Protein AF-A0A7V6CCM8-F1 (afdb_monomer)

Sequence (554 aa):
TSIAETSLTIEGITLVVDTGLERRSLMNPLTGMASLETVTASMASADQRRGRAGRLAPGHCYRLWAKEENSNRPVFSTPEIALTDLAPLVLELAQWGVSNQTMLTWLTPPPEKAWAQATRLLQSLEIIDEKRRLTRHGQALATLGLSPRLGHMLVTANRLGSGGLACDIAAFLMERSPFQNHHAEVDFSARLRLLQAGSHPNGVNRSTLSRVRKQSRAWRGRLKPLTDTSQLSIGAICALAFPDRIGKARSASGLDYKLSGGGAAAFTAPNPLSGEPWLVITELDGRTHEARIFTAVSITLDEIETLFESRLVHENQLHWDRQQQAIVSRNVTLLGEIVLREQPAEMPAGEETVDIMLQVIRKLGLSCLPWTKAANDWLERLRFLHHIQSDRTTLPDFSETALLETLDEWLGPWLSGISKRSQLANLDLKAILKSRLSWEQQQSIDKLAPTHLTVPSGSRIRLQYDGERPPVLAVRIQEMFSATDSPTIADGQVRVQLQLLSPARRPVQITSDLAGFWSGSYQEVKKEMKGRYPKHHWPEDPINTRPHATVKPR

Foldseek 3Di:
DCCCLPPDQDPPAQEAEAAQWDWDWFADLQQRFTAIDIDGHAPVSLVSRQVSNPPPHHHDYHYNDDPVCNVVGHNDDDDPLAGHQCLLVLLVCLVVVHQDQVVDDDPDGRDPSSNVSSLVVCVVLVQADPSSHGDPLVVQLVVLVDRSLLSSLLLVQLVVQANLVSLLLSLPLPFDAQAQDQVAAQESVVSVVVLVDPDDDPRGNVVSVVSSVVRSVVVCVVSVGHHDDDHDDPQLSLCSSCVQQKWAQPDQQQQKTATLVGAIEGEPDDHPCGRQGIKRQSDWHNDGHYIYGRYIHGDDLVSNCVSCVVQWDWDWDWAQDPVQQFIWIWIFIGRRPDTSDIDGDDDDQDLVLLVRVLVVCLVVFVVLAQCDPLLVQLLLLLLQVCLLCVPPDPRDDSPSVSCNVCCCPQPSVVCGPPGHSVCSNVDPNNVSSCVSDDPVRVVLSCQQPNQWDQFLQRDTFGWAGDRNDAIETQEELLSNQQPQFADAGRVRSGGHWYQYAALVSHGDDTDSGVNCCQVPVLVVSLVVNCVVPVLADRDPHSNPDRGHPDSDDD

Solvent-accessible surface area (backbone atoms only — not comparable to full-atom values): 30988 Å² total; per-residue (Å²): 116,73,54,64,56,74,80,43,89,72,81,92,41,38,69,36,78,41,72,58,60,42,78,44,69,39,45,28,85,88,77,75,26,57,28,84,42,81,42,76,42,17,50,51,57,55,51,45,42,42,49,53,6,47,71,89,48,91,48,44,60,47,64,69,66,62,79,79,54,57,80,79,38,48,63,62,70,81,57,63,70,71,31,48,81,39,38,52,57,52,52,53,33,21,73,74,70,46,71,53,82,83,81,57,91,59,99,69,70,66,44,65,70,50,49,53,50,23,50,51,51,36,39,76,62,51,24,26,47,98,83,43,39,60,30,80,59,24,54,59,27,62,75,70,78,53,53,61,40,55,19,43,20,38,54,53,30,22,76,54,24,24,18,62,60,34,27,50,49,49,27,55,73,74,42,75,77,42,55,74,60,80,89,77,56,42,49,51,62,61,62,58,51,58,77,75,44,93,70,78,67,90,64,56,42,62,68,52,53,52,50,30,53,52,48,19,51,53,46,41,69,72,69,55,49,44,88,52,93,62,66,67,51,73,19,54,47,49,30,60,42,30,62,49,31,33,24,39,43,77,50,86,69,21,44,39,23,39,17,14,64,48,57,31,36,27,48,94,63,90,53,95,63,46,50,46,59,31,34,24,51,79,38,55,48,37,52,80,66,68,11,46,50,56,26,29,29,63,41,55,69,68,55,50,50,68,77,38,52,95,59,52,44,79,45,80,46,76,45,78,38,79,89,76,44,23,58,45,32,28,39,33,35,25,44,72,68,30,75,76,46,77,42,85,40,79,74,73,84,54,67,68,46,31,54,50,47,52,54,49,41,63,74,66,35,76,82,73,49,50,76,41,73,70,29,48,58,50,49,20,43,51,34,28,53,45,61,80,29,72,93,77,57,90,68,78,75,70,47,73,66,48,46,60,73,42,34,70,73,66,47,38,82,74,31,71,88,47,50,38,60,76,54,44,62,75,49,58,54,45,62,43,64,46,70,80,45,57,71,67,56,54,51,49,43,53,68,36,53,46,67,54,46,74,44,73,40,68,51,75,43,58,50,43,63,61,27,82,48,69,35,36,36,75,40,44,50,56,26,48,20,46,52,66,59,46,61,57,38,51,91,63,76,40,54,34,28,32,35,30,16,41,97,87,68,46,81,74,49,77,42,55,48,46,43,59,36,67,78,48,62,41,62,59,54,44,58,55,42,48,71,77,42,67,82,49,88,78,67,95,54,48,56,84,31,87,35,38,90,54,80,63,83,130

Structure (mmCIF, N/CA/C/O backbone):
data_AF-A0A7V6CCM8-F1
#
_entry.id   AF-A0A7V6CCM8-F1
#
loop_
_atom_site.group_PDB
_atom_site.id
_atom_site.type_symbol
_atom_site.label_atom_id
_atom_site.label_alt_id
_atom_site.label_comp_id
_atom_site.label_asym_id
_atom_site.label_entity_id
_atom_site.label_seq_id
_atom_site.pdbx_PDB_ins_code
_atom_site.Cartn_x
_atom_site.Cartn_y
_atom_site.Cartn_z
_atom_site.occupancy
_atom_site.B_iso_or_equiv
_atom_site.auth_seq_id
_atom_site.auth_comp_id
_atom_site.auth_asym_id
_atom_site.auth_atom_id
_atom_site.pdbx_PDB_model_num
ATOM 1 N N . THR A 1 1 ? 30.625 19.267 -18.084 1.00 84.38 1 THR A N 1
ATOM 2 C CA . THR A 1 1 ? 30.112 18.055 -17.399 1.00 84.38 1 THR A CA 1
ATOM 3 C C . THR A 1 1 ? 31.267 17.091 -17.176 1.00 84.38 1 THR A C 1
ATOM 5 O O . THR A 1 1 ? 32.364 17.376 -17.649 1.00 84.38 1 THR A O 1
ATOM 8 N N . SER A 1 2 ? 31.044 15.958 -16.506 1.00 84.81 2 SER A N 1
ATOM 9 C CA . SER A 1 2 ? 32.063 14.918 -16.264 1.00 84.81 2 SER A CA 1
ATOM 10 C C . SER A 1 2 ? 32.661 14.298 -17.540 1.00 84.81 2 SER A C 1
ATOM 12 O O . SER A 1 2 ? 33.668 13.610 -17.471 1.00 84.81 2 SER A O 1
ATOM 14 N N . ILE A 1 3 ? 32.143 14.601 -18.737 1.00 86.94 3 ILE A N 1
ATOM 15 C CA . ILE A 1 3 ? 32.757 14.186 -20.014 1.00 86.94 3 ILE A CA 1
ATOM 16 C C . ILE A 1 3 ? 34.210 14.687 -20.136 1.00 86.94 3 ILE A C 1
ATOM 18 O O . ILE A 1 3 ? 35.078 13.946 -20.591 1.00 86.94 3 ILE A O 1
ATOM 22 N N . ALA A 1 4 ? 34.499 15.911 -19.679 1.00 86.31 4 ALA A N 1
ATOM 23 C CA . ALA A 1 4 ? 35.857 16.471 -19.681 1.00 86.31 4 ALA A CA 1
ATOM 24 C C . ALA A 1 4 ? 36.753 15.903 -18.559 1.00 86.31 4 ALA A C 1
ATOM 26 O O . ALA A 1 4 ? 37.963 16.117 -18.557 1.00 86.31 4 ALA A O 1
ATOM 27 N N . GLU A 1 5 ? 36.173 15.174 -17.599 1.00 86.62 5 GLU A N 1
ATOM 28 C CA . GLU A 1 5 ? 36.914 14.521 -16.517 1.00 86.62 5 GLU A CA 1
ATOM 29 C C . GLU A 1 5 ? 37.659 13.287 -17.018 1.00 86.62 5 GLU A C 1
ATOM 31 O O . GLU A 1 5 ? 38.756 13.031 -16.531 1.00 86.62 5 GLU A O 1
ATOM 36 N N . THR A 1 6 ? 37.119 12.558 -18.004 1.00 81.50 6 THR A N 1
ATOM 37 C CA . THR A 1 6 ? 37.670 11.271 -18.478 1.00 81.50 6 THR A CA 1
ATOM 38 C C . THR A 1 6 ? 37.727 11.139 -20.000 1.00 81.50 6 THR A C 1
ATOM 40 O O . THR A 1 6 ? 38.779 10.797 -20.534 1.00 81.50 6 THR A O 1
ATOM 43 N N . SER A 1 7 ? 36.623 11.423 -20.695 1.00 78.12 7 SER A N 1
ATOM 44 C CA . SER A 1 7 ? 36.376 10.987 -22.080 1.00 78.12 7 SER A CA 1
ATOM 45 C C . SER A 1 7 ? 36.868 11.967 -23.143 1.00 78.12 7 SER A C 1
ATOM 47 O O . SER A 1 7 ? 37.084 11.577 -24.287 1.00 78.12 7 SER A O 1
ATOM 49 N N . LEU A 1 8 ? 37.047 13.238 -22.780 1.00 86.00 8 LEU A N 1
ATOM 50 C CA . LEU A 1 8 ? 37.547 14.274 -23.675 1.00 86.00 8 LEU A CA 1
ATOM 51 C C . LEU A 1 8 ? 38.831 14.883 -23.116 1.00 86.00 8 LEU A C 1
ATOM 53 O O . LEU A 1 8 ? 38.914 15.243 -21.943 1.00 86.00 8 LEU A O 1
ATOM 57 N N . THR A 1 9 ? 39.825 15.035 -23.985 1.00 82.06 9 THR A N 1
ATOM 58 C CA . THR A 1 9 ? 41.010 15.839 -23.698 1.00 82.06 9 THR A CA 1
ATOM 59 C C . THR A 1 9 ? 40.811 17.220 -24.294 1.00 82.06 9 THR A C 1
ATOM 61 O O . THR A 1 9 ? 40.669 17.341 -25.505 1.00 82.06 9 THR A O 1
ATOM 64 N N . ILE A 1 10 ? 40.817 18.245 -23.448 1.00 85.75 10 ILE A N 1
ATOM 65 C CA . ILE A 1 10 ? 40.842 19.639 -23.887 1.00 85.75 10 ILE A CA 1
ATOM 66 C C . ILE A 1 10 ? 42.273 20.134 -23.690 1.00 85.75 10 ILE A C 1
ATOM 68 O O . ILE A 1 10 ? 42.813 20.049 -22.585 1.00 85.75 10 ILE A O 1
ATOM 72 N N . GLU A 1 11 ? 42.909 20.572 -24.769 1.00 87.94 11 GLU A N 1
ATOM 73 C CA . GLU A 1 11 ? 44.276 21.091 -24.737 1.00 87.94 11 GLU A CA 1
ATOM 74 C C . GLU A 1 11 ? 44.316 22.538 -24.227 1.00 87.94 11 GLU A C 1
ATOM 76 O O . GLU A 1 11 ? 43.308 23.243 -24.233 1.00 87.94 11 GLU A O 1
ATOM 81 N N . GLY A 1 12 ? 45.485 22.977 -23.751 1.00 88.94 12 GLY A N 1
ATOM 82 C CA . GLY A 1 12 ? 45.709 24.360 -23.308 1.00 88.94 12 GLY A CA 1
ATOM 83 C C . GLY A 1 12 ? 45.054 24.753 -21.977 1.00 88.94 12 GLY A C 1
ATOM 84 O O . GLY A 1 12 ? 45.093 25.922 -21.606 1.00 88.94 12 GLY A O 1
ATOM 85 N N . ILE A 1 13 ? 44.463 23.809 -21.238 1.00 92.19 13 ILE A N 1
ATOM 86 C CA . ILE A 1 13 ? 43.815 24.096 -19.952 1.00 92.19 13 ILE A CA 1
ATOM 87 C C . ILE A 1 13 ? 44.852 24.175 -18.828 1.00 92.19 13 ILE A C 1
ATOM 89 O O . ILE A 1 13 ? 45.517 23.188 -18.523 1.00 92.19 13 ILE A O 1
ATOM 93 N N . THR A 1 14 ? 44.935 25.339 -18.182 1.00 94.12 14 THR A N 1
ATOM 94 C CA . THR A 1 14 ? 45.784 25.601 -17.002 1.00 94.12 14 THR A CA 1
ATOM 95 C C . THR A 1 14 ? 44.988 26.013 -15.765 1.00 94.12 14 THR A C 1
ATOM 97 O O . THR A 1 14 ? 45.542 26.101 -14.672 1.00 94.12 14 THR A O 1
ATOM 100 N N . LEU A 1 15 ? 43.680 26.249 -15.909 1.00 95.94 15 LEU A N 1
ATOM 101 C CA . LEU A 1 15 ? 42.783 26.617 -14.819 1.00 95.94 15 LEU A CA 1
ATOM 102 C C . LEU A 1 15 ? 41.516 25.763 -14.868 1.00 95.94 15 LEU A C 1
ATOM 104 O O . LEU A 1 15 ? 40.838 25.696 -15.891 1.00 95.94 15 LEU A O 1
ATOM 108 N N . VAL A 1 16 ? 41.186 25.132 -13.744 1.00 96.38 16 VAL A N 1
ATOM 109 C CA . VAL A 1 16 ? 39.938 24.383 -13.547 1.00 96.38 16 VAL A CA 1
ATOM 110 C C . VAL A 1 16 ? 39.169 24.993 -12.383 1.00 96.38 16 VAL A C 1
ATOM 112 O O . VAL A 1 16 ? 39.738 25.282 -11.333 1.00 96.38 16 VAL A O 1
ATOM 115 N N . VAL A 1 17 ? 37.860 25.159 -12.557 1.00 97.06 17 VAL A N 1
ATOM 116 C CA . VAL A 1 17 ? 36.932 25.483 -11.470 1.00 97.06 17 VAL A CA 1
ATOM 117 C C . VAL A 1 17 ? 36.001 24.290 -11.294 1.00 97.06 17 VAL A C 1
ATOM 119 O O . VAL A 1 17 ? 35.242 23.956 -12.203 1.00 97.06 17 VAL A O 1
ATOM 122 N N . ASP A 1 18 ? 36.089 23.620 -10.149 1.00 96.12 18 ASP A N 1
ATOM 123 C CA . ASP A 1 18 ? 35.298 22.434 -9.828 1.00 96.12 18 ASP A CA 1
ATOM 124 C C . ASP A 1 18 ? 34.166 22.799 -8.868 1.00 96.12 18 ASP A C 1
ATOM 126 O O . ASP A 1 18 ? 34.402 23.252 -7.747 1.00 96.12 18 ASP A O 1
ATOM 130 N N . THR A 1 19 ? 32.926 22.567 -9.300 1.00 95.62 19 THR A N 1
ATOM 131 C CA . THR A 1 19 ? 31.730 22.787 -8.478 1.00 95.62 19 THR A CA 1
ATOM 132 C C . THR A 1 19 ? 31.603 21.771 -7.345 1.00 95.62 19 THR A C 1
ATOM 134 O O . THR A 1 19 ? 30.797 21.971 -6.443 1.00 95.62 19 THR A O 1
ATOM 137 N N . GLY A 1 20 ? 32.350 20.662 -7.393 1.00 94.06 20 GLY A N 1
ATOM 138 C CA . GLY A 1 20 ? 32.280 19.596 -6.392 1.00 94.06 20 GLY A CA 1
ATOM 139 C C . GLY A 1 20 ? 30.987 18.781 -6.452 1.00 94.06 20 GLY A C 1
ATOM 140 O O . GLY A 1 20 ? 30.700 18.017 -5.528 1.00 94.06 20 GLY A O 1
ATOM 141 N N . LEU A 1 21 ? 30.206 18.938 -7.522 1.00 94.19 21 LEU A N 1
ATOM 142 C CA . LEU A 1 21 ? 28.940 18.249 -7.747 1.00 94.19 21 LEU A CA 1
ATOM 143 C C . LEU A 1 21 ? 29.003 17.411 -9.023 1.00 94.19 21 LEU A C 1
ATOM 145 O O . LEU A 1 21 ? 29.798 17.664 -9.936 1.00 94.19 21 LEU A O 1
ATOM 149 N N . GLU A 1 22 ? 28.136 16.414 -9.102 1.00 91.31 22 GLU A N 1
ATOM 150 C CA . GLU A 1 22 ? 27.924 15.603 -10.294 1.00 91.31 22 GLU A CA 1
ATOM 151 C C . GLU A 1 22 ? 26.466 15.159 -10.402 1.00 91.31 22 GLU A C 1
ATOM 153 O O . GLU A 1 22 ? 25.740 15.123 -9.413 1.00 91.31 22 GLU A O 1
ATOM 158 N N . ARG A 1 23 ? 26.028 14.831 -11.621 1.00 89.31 23 ARG A N 1
ATOM 159 C CA . ARG A 1 23 ? 24.695 14.277 -11.865 1.00 89.31 23 ARG A CA 1
ATOM 160 C C . ARG A 1 23 ? 24.781 12.775 -12.073 1.00 89.31 23 ARG A C 1
ATOM 162 O O . ARG A 1 23 ? 25.516 12.341 -12.958 1.00 89.31 23 ARG A O 1
ATOM 169 N N . ARG A 1 24 ? 24.007 12.012 -11.302 1.00 84.50 24 ARG A N 1
ATOM 170 C CA . ARG A 1 24 ? 23.935 10.548 -11.379 1.00 84.50 24 ARG A CA 1
ATOM 171 C C . ARG A 1 24 ? 22.503 10.068 -11.543 1.00 84.50 24 ARG A C 1
ATOM 173 O O . ARG A 1 24 ? 21.575 10.713 -11.069 1.00 84.50 24 ARG A O 1
ATOM 180 N N . SER A 1 25 ? 22.355 8.934 -12.218 1.00 83.25 25 SER A N 1
ATOM 181 C CA . SER A 1 25 ? 21.099 8.194 -12.278 1.00 83.25 25 SER A CA 1
ATOM 182 C C . SER A 1 25 ? 21.040 7.240 -11.088 1.00 83.25 25 SER A C 1
ATOM 184 O O . SER A 1 25 ? 21.940 6.416 -10.939 1.00 83.25 25 SER A O 1
ATOM 186 N N . LEU A 1 26 ? 20.014 7.363 -10.248 1.00 80.31 26 LEU A N 1
ATOM 187 C CA . LEU A 1 26 ? 19.808 6.535 -9.062 1.00 80.31 26 LEU A CA 1
ATOM 188 C C . LEU A 1 26 ? 18.494 5.771 -9.185 1.00 80.31 26 LEU A C 1
ATOM 190 O O . LEU A 1 26 ? 17.448 6.361 -9.432 1.00 80.31 26 LEU A O 1
ATOM 194 N N . MET A 1 27 ? 18.549 4.455 -9.026 1.00 79.31 27 MET A N 1
ATOM 195 C CA . MET A 1 27 ? 17.386 3.578 -9.031 1.00 79.31 27 MET A CA 1
ATOM 196 C C . MET A 1 27 ? 16.753 3.549 -7.642 1.00 79.31 27 MET A C 1
ATOM 198 O O . MET A 1 27 ? 17.402 3.203 -6.655 1.00 79.31 27 MET A O 1
ATOM 202 N N . ASN A 1 28 ? 15.465 3.863 -7.567 1.00 71.94 28 ASN A N 1
ATOM 203 C CA . ASN A 1 28 ? 14.692 3.685 -6.352 1.00 71.94 28 ASN A CA 1
ATOM 204 C C . ASN A 1 28 ? 14.249 2.213 -6.230 1.00 71.94 28 ASN A C 1
ATOM 206 O O . ASN A 1 28 ? 13.497 1.732 -7.083 1.00 71.94 28 ASN A O 1
ATOM 210 N N . PRO A 1 29 ? 14.652 1.488 -5.171 1.00 65.56 29 PRO A N 1
ATOM 211 C CA . PRO A 1 29 ? 14.337 0.069 -5.020 1.00 65.56 29 PRO A CA 1
ATOM 212 C C . PRO A 1 29 ? 12.856 -0.209 -4.720 1.00 65.56 29 PRO A C 1
ATOM 214 O O . PRO A 1 29 ? 12.390 -1.320 -4.959 1.00 65.56 29 PRO A O 1
ATOM 217 N N . LEU A 1 30 ? 12.109 0.769 -4.195 1.00 64.38 30 LEU A N 1
ATOM 218 C CA . LEU A 1 30 ? 10.683 0.612 -3.885 1.00 64.38 30 LEU A CA 1
ATOM 219 C C . LEU A 1 30 ? 9.821 0.745 -5.140 1.00 64.38 30 LEU A C 1
ATOM 221 O O . LEU A 1 30 ? 8.899 -0.038 -5.331 1.00 64.38 30 LEU A O 1
ATOM 225 N N . THR A 1 31 ? 10.138 1.714 -6.000 1.00 65.06 31 THR A N 1
ATOM 226 C CA . THR A 1 31 ? 9.336 2.014 -7.197 1.00 65.06 31 THR A CA 1
ATOM 227 C C . THR A 1 31 ? 9.903 1.395 -8.476 1.00 65.06 31 THR A C 1
ATOM 229 O O . THR A 1 31 ? 9.200 1.294 -9.476 1.00 65.06 31 THR A O 1
ATOM 232 N N . GLY A 1 32 ? 11.172 0.971 -8.472 1.00 66.25 32 GLY A N 1
ATOM 233 C CA . GLY A 1 32 ? 11.852 0.439 -9.658 1.00 66.25 32 GLY A CA 1
ATOM 234 C C . GLY A 1 32 ? 12.072 1.485 -10.747 1.00 66.25 32 GLY A C 1
ATOM 235 O O . GLY A 1 32 ? 12.015 1.172 -11.939 1.00 66.25 32 GLY A O 1
ATOM 236 N N . MET A 1 33 ? 12.258 2.742 -10.344 1.00 71.25 33 MET A N 1
ATOM 237 C CA . MET A 1 33 ? 12.367 3.891 -11.240 1.00 71.25 33 MET A CA 1
ATOM 238 C C . MET A 1 33 ? 13.662 4.650 -10.990 1.00 71.25 33 MET A C 1
ATOM 240 O O . MET A 1 33 ? 14.085 4.808 -9.847 1.00 71.25 33 MET A O 1
ATOM 244 N N . ALA A 1 34 ? 14.266 5.148 -12.067 1.00 74.88 34 ALA A N 1
ATOM 245 C CA . ALA A 1 34 ? 15.478 5.945 -12.000 1.00 74.88 34 ALA A CA 1
ATOM 246 C C . ALA A 1 34 ? 15.159 7.443 -11.854 1.00 74.88 34 ALA A C 1
ATOM 248 O O . ALA A 1 34 ? 14.313 7.978 -12.570 1.00 74.88 34 ALA A O 1
ATOM 249 N N . SER A 1 35 ? 15.869 8.135 -10.967 1.00 74.88 35 SER A N 1
ATOM 250 C CA . SER A 1 35 ? 15.892 9.595 -10.845 1.00 74.88 35 SER A CA 1
ATOM 251 C C . SER A 1 35 ? 17.269 10.137 -11.236 1.00 74.88 35 SER A C 1
ATOM 253 O O . SER A 1 35 ? 18.292 9.481 -11.049 1.00 74.88 35 SER A O 1
ATOM 255 N N . LEU A 1 36 ? 17.315 11.357 -11.783 1.00 82.06 36 LEU A N 1
ATOM 256 C CA . LEU A 1 36 ? 18.568 12.097 -11.934 1.00 82.06 36 LEU A CA 1
ATOM 257 C C . LEU A 1 36 ? 18.782 12.986 -10.716 1.00 82.06 36 LEU A C 1
ATOM 259 O O . LEU A 1 36 ? 18.063 13.968 -10.526 1.00 82.06 36 LEU A O 1
ATOM 263 N N . GLU A 1 37 ? 19.814 12.683 -9.940 1.00 85.38 37 GLU A N 1
ATOM 264 C CA . GLU A 1 37 ? 20.147 13.409 -8.722 1.00 85.38 37 GLU A CA 1
ATOM 265 C C . GLU A 1 37 ? 21.483 14.127 -8.857 1.00 85.38 37 GLU A C 1
ATOM 267 O O . GLU A 1 37 ? 22.428 13.638 -9.485 1.00 85.38 37 GLU A O 1
ATOM 272 N N . THR A 1 38 ? 21.545 15.327 -8.285 1.00 90.69 38 THR A N 1
ATOM 273 C CA . THR A 1 38 ? 22.797 16.064 -8.133 1.00 90.69 38 THR A CA 1
ATOM 274 C C . THR A 1 38 ? 23.397 15.675 -6.792 1.00 90.69 38 THR A C 1
ATOM 276 O O . THR A 1 38 ? 22.837 16.008 -5.751 1.00 90.69 38 THR A O 1
ATOM 279 N N . VAL A 1 39 ? 24.531 14.984 -6.825 1.00 90.75 39 VAL A N 1
ATOM 280 C CA . VAL A 1 39 ? 25.234 14.492 -5.637 1.00 90.75 39 VAL A CA 1
ATOM 281 C C . VAL A 1 39 ? 26.601 15.152 -5.506 1.00 90.75 39 VAL A C 1
ATOM 283 O O . VAL A 1 39 ? 27.116 15.764 -6.449 1.00 90.75 39 VAL A O 1
ATOM 286 N N . THR A 1 40 ? 27.199 15.033 -4.326 1.00 93.06 40 THR A N 1
ATOM 287 C CA . THR A 1 40 ? 28.578 15.455 -4.093 1.00 93.06 40 THR A CA 1
ATOM 288 C C . THR A 1 40 ? 29.539 14.535 -4.840 1.00 93.06 40 THR A C 1
ATOM 290 O O . THR A 1 40 ? 29.457 13.312 -4.746 1.00 93.06 40 THR A O 1
ATOM 293 N N . ALA A 1 41 ? 30.465 15.131 -5.593 1.00 93.44 41 ALA A N 1
ATOM 294 C CA . ALA A 1 41 ? 31.514 14.378 -6.264 1.00 93.44 41 ALA A CA 1
ATOM 295 C C . ALA A 1 41 ? 32.476 13.763 -5.237 1.00 93.44 41 ALA A C 1
ATOM 297 O O . ALA A 1 41 ? 32.769 14.376 -4.199 1.00 93.44 41 ALA A O 1
ATOM 298 N N . SER A 1 42 ? 32.985 12.571 -5.556 1.00 95.00 42 SER A N 1
ATOM 299 C CA . SER A 1 42 ? 34.005 11.900 -4.751 1.00 95.00 42 SER A CA 1
ATOM 300 C C . SER A 1 42 ? 35.337 12.648 -4.771 1.00 95.00 42 SER A C 1
ATOM 302 O O . SER A 1 42 ? 35.633 13.407 -5.700 1.00 95.00 42 SER A O 1
ATOM 304 N N . MET A 1 43 ? 36.170 12.401 -3.760 1.00 95.69 43 MET A N 1
ATOM 305 C CA . MET A 1 43 ? 37.518 12.967 -3.706 1.00 95.69 43 MET A CA 1
ATOM 306 C C . MET A 1 43 ? 38.370 12.502 -4.889 1.00 95.69 43 MET A C 1
ATOM 308 O O . MET A 1 43 ? 39.043 13.327 -5.502 1.00 95.69 43 MET A O 1
ATOM 312 N N . ALA A 1 44 ? 38.270 11.228 -5.280 1.00 94.69 44 ALA A N 1
ATOM 313 C CA . ALA A 1 44 ? 38.957 10.703 -6.458 1.00 94.69 44 ALA A CA 1
ATOM 314 C C . ALA A 1 44 ? 38.573 11.453 -7.751 1.00 94.69 44 ALA A C 1
ATOM 316 O O . ALA A 1 44 ? 39.453 11.863 -8.509 1.00 94.69 44 ALA A O 1
ATOM 317 N N . SER A 1 45 ? 37.278 11.706 -7.978 1.00 94.44 45 SER A N 1
ATOM 318 C CA . SER A 1 45 ? 36.813 12.495 -9.130 1.00 94.44 45 SER A CA 1
ATOM 319 C C . SER A 1 45 ? 37.276 13.951 -9.059 1.00 94.44 45 SER A C 1
ATOM 321 O O . SER A 1 45 ? 37.763 14.501 -10.047 1.00 94.44 45 SER A O 1
ATOM 323 N N . ALA A 1 46 ? 37.197 14.584 -7.886 1.00 94.38 46 ALA A N 1
ATOM 324 C CA . ALA A 1 46 ? 37.697 15.944 -7.680 1.00 94.38 46 ALA A CA 1
ATOM 325 C C . ALA A 1 46 ? 39.216 16.056 -7.919 1.00 94.38 46 ALA A C 1
ATOM 327 O O . ALA A 1 46 ? 39.714 17.082 -8.396 1.00 94.38 46 ALA A O 1
ATOM 328 N N . ASP A 1 47 ? 39.983 15.019 -7.585 1.00 94.31 47 ASP A N 1
ATOM 329 C CA . ASP A 1 47 ? 41.418 14.950 -7.858 1.00 94.31 47 ASP A CA 1
ATOM 330 C C . ASP A 1 47 ? 41.704 14.725 -9.343 1.00 94.31 47 ASP A C 1
ATOM 332 O O . ASP A 1 47 ? 42.608 15.363 -9.891 1.00 94.31 47 ASP A O 1
ATOM 336 N N . GLN A 1 48 ? 40.895 13.910 -10.022 1.00 94.12 48 GLN A N 1
ATOM 337 C CA . GLN A 1 48 ? 40.981 13.736 -11.470 1.00 94.12 48 GLN A CA 1
ATOM 338 C C . GLN A 1 48 ? 40.677 15.042 -12.217 1.00 94.12 48 GLN A C 1
ATOM 340 O O . GLN A 1 48 ? 41.419 15.416 -13.129 1.00 94.12 48 GLN A O 1
ATOM 345 N N . ARG A 1 49 ? 39.645 15.786 -11.795 1.00 94.56 49 ARG A N 1
ATOM 346 C CA . ARG A 1 49 ? 39.312 17.123 -12.322 1.00 94.56 49 ARG A CA 1
ATOM 347 C C . ARG A 1 49 ? 40.448 18.113 -12.101 1.00 94.56 49 ARG A C 1
ATOM 349 O O . ARG A 1 49 ? 40.851 18.783 -13.048 1.00 94.56 49 ARG A O 1
ATOM 356 N N . ARG A 1 50 ? 41.023 18.153 -10.893 1.00 94.56 50 ARG A N 1
ATOM 357 C CA . ARG A 1 50 ? 42.216 18.963 -10.586 1.00 94.56 50 ARG A CA 1
ATOM 358 C C . ARG A 1 50 ? 43.370 18.648 -11.538 1.00 94.56 50 ARG A C 1
ATOM 360 O O . ARG A 1 50 ? 44.002 19.570 -12.049 1.00 94.56 50 ARG A O 1
ATOM 367 N N . GLY A 1 51 ? 43.612 17.367 -11.819 1.00 92.81 51 GLY A N 1
ATOM 368 C CA . GLY A 1 51 ? 44.655 16.918 -12.744 1.00 92.81 51 GLY A CA 1
ATOM 369 C C . GLY A 1 51 ? 44.501 17.456 -14.171 1.00 92.81 51 GLY A C 1
ATOM 370 O O . GLY A 1 51 ? 45.495 17.584 -14.884 1.00 92.81 51 GLY A O 1
ATOM 371 N N . ARG A 1 52 ? 43.287 17.851 -14.587 1.00 92.75 52 ARG A N 1
ATOM 372 C CA . ARG A 1 52 ? 43.051 18.454 -15.909 1.00 92.75 52 ARG A CA 1
ATOM 373 C C . ARG A 1 52 ? 43.708 19.826 -16.076 1.00 92.75 52 ARG A C 1
ATOM 375 O O . ARG A 1 52 ? 44.054 20.160 -17.202 1.00 92.75 52 ARG A O 1
ATOM 382 N N . ALA A 1 53 ? 43.939 20.569 -14.992 1.00 93.25 53 ALA A N 1
ATOM 383 C CA . ALA A 1 53 ? 44.634 21.859 -15.038 1.00 93.25 53 ALA A CA 1
ATOM 384 C C . ALA A 1 53 ? 46.160 21.720 -15.189 1.00 93.25 53 ALA A C 1
ATOM 386 O O . ALA A 1 53 ? 46.824 22.666 -15.586 1.00 93.25 53 ALA A O 1
ATOM 387 N N . GLY A 1 54 ? 46.727 20.563 -14.837 1.00 91.44 54 GLY A N 1
ATOM 388 C CA . GLY A 1 54 ? 48.176 20.353 -14.741 1.00 91.44 54 GLY A CA 1
ATOM 389 C C . GLY A 1 54 ? 48.769 19.520 -15.875 1.00 91.44 54 GLY A C 1
ATOM 390 O O . GLY A 1 54 ? 49.807 18.894 -15.683 1.00 91.44 54 GLY A O 1
ATOM 391 N N . ARG A 1 55 ? 48.082 19.411 -17.021 1.00 88.12 55 ARG A N 1
ATOM 392 C CA . ARG A 1 55 ? 48.438 18.424 -18.053 1.00 88.12 55 ARG A CA 1
ATOM 393 C C . ARG A 1 55 ? 49.643 18.819 -18.906 1.00 88.12 55 ARG A C 1
ATOM 395 O O . ARG A 1 55 ? 50.443 17.954 -19.240 1.00 88.12 55 ARG A O 1
ATOM 402 N N . LEU A 1 56 ? 49.725 20.085 -19.312 1.00 89.44 56 LEU A N 1
ATOM 403 C CA . LEU A 1 56 ? 50.778 20.591 -20.208 1.00 89.44 56 LEU A CA 1
ATOM 404 C C . LEU A 1 56 ? 51.800 21.469 -19.481 1.00 89.44 56 LEU A C 1
ATOM 406 O O . LEU A 1 56 ? 52.942 21.578 -19.911 1.00 89.44 56 LEU A O 1
ATOM 410 N N . ALA A 1 57 ? 51.384 22.099 -18.389 1.00 91.12 57 ALA A N 1
ATOM 411 C CA . ALA A 1 57 ? 52.185 23.001 -17.578 1.00 91.12 57 ALA A CA 1
ATOM 412 C C . ALA A 1 57 ? 51.616 23.019 -16.147 1.00 91.12 57 ALA A C 1
ATOM 414 O O . ALA A 1 57 ? 50.501 22.525 -15.937 1.00 91.12 57 ALA A O 1
ATOM 415 N N . PRO A 1 58 ? 52.334 23.589 -15.161 1.00 95.25 58 PRO A N 1
ATOM 416 C CA . PRO A 1 58 ? 51.751 23.895 -13.861 1.00 95.25 58 PRO A CA 1
ATOM 417 C C . PRO A 1 58 ? 50.451 24.695 -14.017 1.00 95.25 58 PRO A C 1
ATOM 419 O O . PRO A 1 58 ? 50.393 25.650 -14.790 1.00 95.25 58 PRO A O 1
ATOM 422 N N . GLY A 1 59 ? 49.413 24.302 -13.281 1.00 95.88 59 GLY A N 1
ATOM 423 C CA . GLY A 1 59 ? 48.097 24.929 -13.354 1.00 95.88 59 GLY A CA 1
ATOM 424 C C . GLY A 1 59 ? 47.394 24.996 -12.005 1.00 95.88 59 GLY A C 1
ATOM 425 O O . GLY A 1 59 ? 47.863 24.448 -11.004 1.00 95.88 59 GLY A O 1
ATOM 426 N N . HIS A 1 60 ? 46.250 25.672 -11.985 1.00 96.94 60 HIS A N 1
ATOM 427 C CA . HIS A 1 60 ? 45.471 25.960 -10.786 1.00 96.94 60 HIS A CA 1
ATOM 428 C C . HIS A 1 60 ? 44.100 25.284 -10.839 1.00 96.94 60 HIS A C 1
ATOM 430 O O . HIS A 1 60 ? 43.427 25.270 -11.867 1.00 96.94 60 HIS A O 1
ATOM 436 N N . CYS A 1 61 ? 43.653 24.749 -9.705 1.00 96.81 61 CYS A N 1
ATOM 437 C CA . CYS A 1 61 ? 42.301 24.224 -9.552 1.00 96.81 61 CYS A CA 1
ATOM 438 C C . CYS A 1 61 ? 41.626 24.897 -8.362 1.00 96.81 61 CYS A C 1
ATOM 440 O O . CYS A 1 61 ? 42.081 24.746 -7.229 1.00 96.81 61 CYS A O 1
ATOM 442 N N . TYR A 1 62 ? 40.519 25.585 -8.616 1.00 96.75 62 TYR A N 1
ATOM 443 C CA . TYR A 1 62 ? 39.668 26.167 -7.587 1.00 96.75 62 TYR A CA 1
ATOM 444 C C . TYR A 1 62 ? 38.507 25.221 -7.308 1.00 96.75 62 TYR A C 1
ATOM 446 O O . TYR A 1 62 ? 37.765 24.849 -8.214 1.00 96.75 62 TYR A O 1
ATOM 454 N N . ARG A 1 63 ? 38.368 24.812 -6.051 1.00 96.06 63 ARG A N 1
ATOM 455 C CA . ARG A 1 63 ? 37.283 23.952 -5.574 1.00 96.06 63 ARG A CA 1
ATOM 456 C C . ARG A 1 63 ? 36.241 24.831 -4.902 1.00 96.06 63 ARG A C 1
ATOM 458 O O . ARG A 1 63 ? 36.583 25.578 -3.992 1.00 96.06 63 ARG A O 1
ATOM 465 N N . LEU A 1 64 ? 34.996 24.774 -5.364 1.00 96.44 64 LEU A N 1
ATOM 466 C CA . LEU A 1 64 ? 33.906 25.622 -4.868 1.00 96.44 64 LEU A CA 1
ATOM 467 C C . LEU A 1 64 ? 33.253 25.050 -3.596 1.00 96.44 64 LEU A C 1
ATOM 469 O O . LEU A 1 64 ? 32.032 24.977 -3.501 1.00 96.44 64 LEU A O 1
ATOM 473 N N . TRP A 1 65 ? 34.072 24.602 -2.645 1.00 95.44 65 TRP A N 1
ATOM 474 C CA . TRP A 1 65 ? 33.652 24.122 -1.327 1.00 95.44 65 TRP A CA 1
ATOM 475 C C . TRP A 1 65 ? 34.782 24.317 -0.307 1.00 95.44 65 TRP A C 1
ATOM 477 O O . TRP A 1 65 ? 35.946 24.488 -0.687 1.00 95.44 65 TRP A O 1
ATOM 487 N N . ALA A 1 66 ? 34.451 24.301 0.983 1.00 94.88 66 ALA A N 1
ATOM 488 C CA . ALA A 1 66 ? 35.418 24.510 2.054 1.00 94.88 66 ALA A CA 1
ATOM 489 C C . ALA A 1 66 ? 36.323 23.278 2.241 1.00 94.88 66 ALA A C 1
ATOM 491 O O . ALA A 1 66 ? 35.898 22.136 2.066 1.00 94.88 66 ALA A O 1
ATOM 492 N N . LYS A 1 67 ? 37.593 23.476 2.613 1.00 92.88 67 LYS A N 1
ATOM 493 C CA . LYS A 1 67 ? 38.569 22.374 2.734 1.00 92.88 67 LYS A CA 1
ATOM 494 C C . LYS A 1 67 ? 38.130 21.334 3.770 1.00 92.88 67 LYS A C 1
ATOM 496 O O . LYS A 1 67 ? 38.425 20.149 3.615 1.00 92.88 67 LYS A O 1
ATOM 501 N N . GLU A 1 68 ? 37.416 21.781 4.790 1.00 93.31 68 GLU A N 1
ATOM 502 C CA . GLU A 1 68 ? 36.857 20.995 5.883 1.00 93.31 68 GLU A CA 1
ATOM 503 C C . GLU A 1 68 ? 35.802 19.999 5.382 1.00 93.31 68 GLU A C 1
ATOM 505 O O . GLU A 1 68 ? 35.666 18.921 5.947 1.00 93.31 68 GLU A O 1
ATOM 510 N N . GLU A 1 69 ? 35.110 20.292 4.277 1.00 91.94 69 GLU A N 1
ATOM 511 C CA . GLU A 1 69 ? 34.123 19.376 3.693 1.00 91.94 69 GLU A CA 1
ATOM 512 C C . GLU A 1 69 ? 34.771 18.171 2.987 1.00 91.94 69 GLU A C 1
ATOM 514 O O . GLU A 1 69 ? 34.073 17.217 2.649 1.00 91.94 69 GLU A O 1
ATOM 519 N N . ASN A 1 70 ? 36.096 18.168 2.767 1.00 91.44 70 ASN A N 1
ATOM 520 C CA . ASN A 1 70 ? 36.787 17.038 2.131 1.00 91.44 70 ASN A CA 1
ATOM 521 C C . ASN A 1 70 ? 36.630 15.735 2.926 1.00 91.44 70 ASN A C 1
ATOM 523 O O . ASN A 1 70 ? 36.527 14.674 2.318 1.00 91.44 70 ASN A O 1
ATOM 527 N N . SER A 1 71 ? 36.607 15.800 4.262 1.00 89.38 71 SER A N 1
ATOM 528 C CA . SER A 1 71 ? 36.447 14.615 5.118 1.00 89.38 71 SER A CA 1
ATOM 529 C C . SER A 1 71 ? 35.044 14.008 5.039 1.00 89.38 71 SER A C 1
ATOM 531 O O . SER A 1 71 ? 34.892 12.810 5.252 1.00 89.38 71 SER A O 1
ATOM 533 N N . ASN A 1 72 ? 34.035 14.813 4.693 1.00 90.62 72 ASN A N 1
ATOM 534 C CA . ASN A 1 72 ? 32.643 14.380 4.552 1.00 90.62 72 ASN A CA 1
ATOM 535 C C . ASN A 1 72 ? 32.314 13.886 3.132 1.00 90.62 72 ASN A C 1
ATOM 537 O O . ASN A 1 72 ? 31.196 13.437 2.877 1.00 90.62 72 ASN A O 1
ATOM 541 N N . ARG A 1 73 ? 33.259 13.977 2.188 1.00 93.00 73 ARG A N 1
ATOM 542 C CA . ARG A 1 73 ? 33.084 13.500 0.812 1.00 93.00 73 ARG A CA 1
ATOM 543 C C . ARG A 1 73 ? 33.502 12.036 0.692 1.00 93.00 73 ARG A C 1
ATOM 545 O O . ARG A 1 73 ? 34.492 11.628 1.299 1.00 93.00 73 ARG A O 1
ATOM 552 N N . PRO A 1 74 ? 32.803 11.237 -0.131 1.00 92.00 74 PRO A N 1
ATOM 553 C CA . PRO A 1 74 ? 33.204 9.859 -0.357 1.00 92.00 74 PRO A CA 1
ATOM 554 C C . PRO A 1 74 ? 34.574 9.821 -1.040 1.00 92.00 74 PRO A C 1
ATOM 556 O O . PRO A 1 74 ? 34.845 10.592 -1.964 1.00 92.00 74 PRO A O 1
ATOM 559 N N . VAL A 1 75 ? 35.444 8.910 -0.600 1.00 94.44 75 VAL A N 1
ATOM 560 C CA . VAL A 1 75 ? 36.789 8.760 -1.181 1.00 94.44 75 VAL A CA 1
ATOM 561 C C . VAL A 1 75 ? 36.687 8.342 -2.648 1.00 94.44 75 VAL A C 1
ATOM 563 O O . VAL A 1 75 ? 37.299 8.962 -3.517 1.00 94.44 75 VAL A O 1
ATOM 566 N N . PHE A 1 76 ? 35.844 7.345 -2.923 1.00 93.19 76 PHE A N 1
ATOM 567 C CA . PHE A 1 76 ? 35.563 6.837 -4.259 1.00 93.19 76 PHE A CA 1
ATOM 568 C C . PHE A 1 76 ? 34.088 6.969 -4.601 1.00 93.19 76 PHE A C 1
ATOM 570 O O . PHE A 1 76 ? 33.206 6.939 -3.746 1.00 93.19 76 PHE A O 1
ATOM 577 N N . SER A 1 77 ? 33.834 7.086 -5.894 1.00 90.62 77 SER A N 1
ATOM 578 C CA . SER A 1 77 ? 32.500 7.067 -6.467 1.00 90.62 77 SER A CA 1
ATOM 579 C C . SER A 1 77 ? 31.831 5.711 -6.251 1.00 90.62 77 SER A C 1
ATOM 581 O O . SER A 1 77 ? 32.419 4.682 -6.575 1.00 90.62 77 SER A O 1
ATOM 583 N N . THR A 1 78 ? 30.581 5.705 -5.778 1.00 90.88 78 THR A N 1
ATOM 584 C CA . THR A 1 78 ? 29.785 4.471 -5.717 1.00 90.88 78 THR A CA 1
ATOM 585 C C . THR A 1 78 ? 29.653 3.862 -7.122 1.00 90.88 78 THR A C 1
ATOM 587 O O . THR A 1 78 ? 29.283 4.605 -8.039 1.00 90.88 78 THR A O 1
ATOM 590 N N . PRO A 1 79 ? 29.953 2.562 -7.308 1.00 92.31 79 PRO A N 1
ATOM 591 C CA . PRO A 1 79 ? 29.873 1.897 -8.608 1.00 92.31 79 PRO A CA 1
ATOM 592 C C . PRO A 1 79 ? 28.456 1.864 -9.187 1.00 92.31 79 PRO A C 1
ATOM 594 O O . PRO A 1 79 ? 27.478 1.729 -8.454 1.00 92.31 79 PRO A O 1
ATOM 597 N N . GLU A 1 80 ? 28.345 1.913 -10.515 1.00 90.88 80 GLU A N 1
ATOM 598 C CA . GLU A 1 80 ? 27.060 1.935 -11.230 1.00 90.88 80 GLU A CA 1
ATOM 599 C C . GLU A 1 80 ? 26.186 0.702 -10.944 1.00 90.88 80 GLU A C 1
ATOM 601 O O . GLU A 1 80 ? 24.974 0.832 -10.772 1.00 90.88 80 GLU A O 1
ATOM 606 N N . ILE A 1 81 ? 26.804 -0.476 -10.797 1.00 92.56 81 ILE A N 1
ATOM 607 C CA . ILE A 1 81 ? 26.117 -1.736 -10.461 1.00 92.56 81 ILE A CA 1
ATOM 608 C C . ILE A 1 81 ? 25.366 -1.672 -9.120 1.00 92.56 81 ILE A C 1
ATOM 610 O O . ILE A 1 81 ? 24.436 -2.438 -8.890 1.00 92.56 81 ILE A O 1
ATOM 614 N N . ALA A 1 82 ? 25.743 -0.753 -8.227 1.00 90.94 82 ALA A N 1
ATOM 615 C CA . ALA A 1 82 ? 25.064 -0.565 -6.950 1.00 90.94 82 ALA A CA 1
ATOM 616 C C . ALA A 1 82 ? 23.879 0.413 -7.027 1.00 90.94 82 ALA A C 1
ATOM 618 O O . ALA A 1 82 ? 23.121 0.517 -6.065 1.00 90.94 82 ALA A O 1
ATOM 619 N N . LEU A 1 83 ? 23.738 1.149 -8.134 1.00 87.62 83 LEU A N 1
ATOM 620 C CA . LEU A 1 83 ? 22.858 2.315 -8.239 1.00 87.62 83 LEU A CA 1
ATOM 621 C C . LEU A 1 83 ? 21.820 2.224 -9.361 1.00 87.62 83 LEU A C 1
ATOM 623 O O . LEU A 1 83 ? 20.917 3.054 -9.401 1.00 87.62 83 LEU A O 1
ATOM 627 N N . THR A 1 84 ? 21.955 1.282 -10.291 1.00 87.06 84 THR A N 1
ATOM 628 C CA . THR A 1 84 ? 21.166 1.239 -11.533 1.00 87.06 84 THR A CA 1
ATOM 629 C C . THR A 1 84 ? 20.228 0.037 -11.605 1.00 87.06 84 THR A C 1
ATOM 631 O O . THR A 1 84 ? 20.235 -0.838 -10.739 1.00 87.06 84 THR A O 1
ATOM 634 N N . ASP A 1 85 ? 19.374 0.021 -12.631 1.00 87.12 85 ASP A N 1
ATOM 635 C CA . ASP A 1 85 ? 18.511 -1.119 -12.931 1.00 87.12 85 ASP A CA 1
ATOM 636 C C . ASP A 1 85 ? 19.347 -2.334 -13.355 1.00 87.12 85 ASP A C 1
ATOM 638 O O . ASP A 1 85 ? 20.052 -2.302 -14.364 1.00 87.12 85 ASP A O 1
ATOM 642 N N . LEU A 1 86 ? 19.231 -3.422 -12.593 1.00 92.38 86 LEU A N 1
ATOM 643 C CA . LEU A 1 86 ? 19.939 -4.670 -12.861 1.00 92.38 86 LEU A CA 1
ATOM 644 C C . LEU A 1 86 ? 19.184 -5.607 -13.808 1.00 92.38 86 LEU A C 1
ATOM 646 O O . LEU A 1 86 ? 19.721 -6.654 -14.158 1.00 92.38 86 LEU A O 1
ATOM 650 N N . ALA A 1 87 ? 17.969 -5.273 -14.254 1.00 93.12 87 ALA A N 1
ATOM 651 C CA . ALA A 1 87 ? 17.192 -6.140 -15.140 1.00 93.12 87 ALA A CA 1
ATOM 652 C C . ALA A 1 87 ? 17.928 -6.520 -16.445 1.00 93.12 87 ALA A C 1
ATOM 654 O O . ALA A 1 87 ? 17.906 -7.705 -16.793 1.00 93.12 87 ALA A O 1
ATOM 655 N N . PRO A 1 88 ? 18.625 -5.601 -17.150 1.00 93.31 88 PRO A N 1
ATOM 656 C CA . PRO A 1 88 ? 19.442 -5.970 -18.308 1.00 93.31 88 PRO A CA 1
ATOM 657 C C . PRO A 1 88 ? 20.588 -6.924 -17.946 1.00 93.31 88 PRO A C 1
ATOM 659 O O . PRO A 1 88 ? 20.781 -7.926 -18.629 1.00 93.31 88 PRO A O 1
ATOM 662 N N . LEU A 1 89 ? 21.291 -6.671 -16.835 1.00 93.94 89 LEU A N 1
ATOM 663 C CA . LEU A 1 89 ? 22.385 -7.530 -16.371 1.00 93.94 89 LEU A CA 1
ATOM 664 C C . LEU A 1 89 ? 21.884 -8.940 -16.035 1.00 93.94 89 LEU A C 1
ATOM 666 O O . LEU A 1 89 ? 22.484 -9.927 -16.447 1.00 93.94 89 LEU A O 1
ATOM 670 N N . VAL A 1 90 ? 20.768 -9.054 -15.310 1.00 94.81 90 VAL A N 1
ATOM 671 C CA . VAL A 1 90 ? 20.184 -10.355 -14.956 1.00 94.81 90 VAL A CA 1
ATOM 672 C C . VAL A 1 90 ? 19.738 -11.114 -16.210 1.00 94.81 90 VAL A C 1
ATOM 674 O O . VAL A 1 90 ? 19.914 -12.328 -16.265 1.00 94.81 90 VAL A O 1
ATOM 677 N N . LEU A 1 91 ? 19.217 -10.426 -17.234 1.00 95.06 91 LEU A N 1
ATOM 678 C CA . LEU A 1 91 ? 18.879 -11.040 -18.523 1.00 95.06 91 LEU A CA 1
ATOM 679 C C . LEU A 1 91 ? 20.125 -11.608 -19.221 1.00 95.06 91 LEU A C 1
ATOM 681 O O . LEU A 1 91 ? 20.108 -12.767 -19.636 1.00 95.06 91 LEU A O 1
ATOM 685 N N . GLU A 1 92 ? 21.203 -10.828 -19.320 1.00 93.88 92 GLU A N 1
ATOM 686 C CA . GLU A 1 92 ? 22.464 -11.280 -19.924 1.00 93.88 92 GLU A CA 1
ATOM 687 C C . GLU A 1 92 ? 23.066 -12.470 -19.164 1.00 93.88 92 GLU A C 1
ATOM 689 O O . GLU A 1 92 ? 23.490 -13.459 -19.762 1.00 93.88 92 GLU A O 1
ATOM 694 N N . LEU A 1 93 ? 23.042 -12.425 -17.832 1.00 93.31 93 LEU A N 1
ATOM 695 C CA . LEU A 1 93 ? 23.538 -13.511 -16.990 1.00 93.31 93 LEU A CA 1
ATOM 696 C C . LEU A 1 93 ? 22.679 -14.772 -17.112 1.00 93.31 93 LEU A C 1
ATOM 698 O O . LEU A 1 93 ? 23.225 -15.868 -17.240 1.00 93.31 93 LEU A O 1
ATOM 702 N N . ALA A 1 94 ? 21.353 -14.636 -17.166 1.00 92.94 94 ALA A N 1
ATOM 703 C CA . ALA A 1 94 ? 20.457 -15.758 -17.421 1.00 92.94 94 ALA A CA 1
ATOM 704 C C . ALA A 1 94 ? 20.695 -16.369 -18.812 1.00 92.94 94 ALA A C 1
ATOM 706 O O . ALA A 1 94 ? 20.655 -17.592 -18.956 1.00 92.94 94 ALA A O 1
ATOM 707 N N . GLN A 1 95 ? 20.998 -15.544 -19.822 1.00 92.56 95 GLN A N 1
ATOM 708 C CA . GLN A 1 95 ? 21.403 -16.010 -21.151 1.00 92.56 95 GLN A CA 1
ATOM 709 C C . GLN A 1 95 ? 22.721 -16.786 -21.113 1.00 92.56 95 GLN A C 1
ATOM 711 O O . GLN A 1 95 ? 22.871 -17.776 -21.829 1.00 92.56 95 GLN A O 1
ATOM 716 N N . TRP A 1 96 ? 23.652 -16.370 -20.256 1.00 92.62 96 TRP A N 1
ATOM 717 C CA . TRP A 1 96 ? 24.925 -17.055 -20.057 1.00 92.62 96 TRP A CA 1
ATOM 718 C C . TRP A 1 96 ? 24.812 -18.333 -19.201 1.00 92.62 96 TRP A C 1
ATOM 720 O O . TRP A 1 96 ? 25.731 -19.149 -19.183 1.00 92.62 96 TRP A O 1
ATOM 730 N N . GLY A 1 97 ? 23.681 -18.546 -18.522 1.00 90.50 97 GLY A N 1
ATOM 731 C CA . GLY A 1 97 ? 23.448 -19.699 -17.643 1.00 90.50 97 GLY A CA 1
ATOM 732 C C . GLY A 1 97 ? 23.767 -19.446 -16.166 1.00 90.50 97 GLY A C 1
ATOM 733 O O . GLY A 1 97 ? 23.851 -20.391 -15.383 1.00 90.50 97 GLY A O 1
ATOM 734 N N . VAL A 1 98 ? 23.926 -18.183 -15.766 1.00 91.81 98 VAL A N 1
ATOM 735 C CA . VAL A 1 98 ? 24.155 -17.759 -14.381 1.00 91.81 98 VAL A CA 1
ATOM 736 C C . VAL A 1 98 ? 22.823 -17.399 -13.720 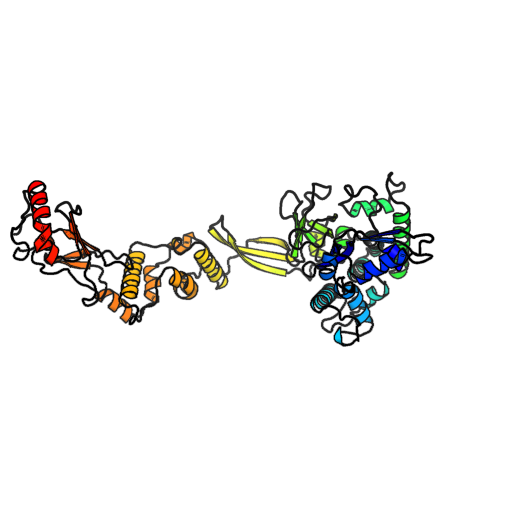1.00 91.81 98 VAL A C 1
ATOM 738 O O . VAL A 1 98 ? 22.172 -16.425 -14.086 1.00 91.81 98 VAL A O 1
ATOM 741 N N . SER A 1 99 ? 22.427 -18.167 -12.702 1.00 86.06 99 SER A N 1
ATOM 742 C CA . SER A 1 99 ? 21.153 -17.990 -11.982 1.00 86.06 99 SER A CA 1
ATOM 743 C C . SER A 1 99 ? 21.278 -17.231 -10.651 1.00 86.06 99 SER A C 1
ATOM 745 O O . SER A 1 99 ? 20.271 -16.945 -9.990 1.00 86.06 99 SER A O 1
ATOM 747 N N . ASN A 1 100 ? 22.503 -16.941 -10.204 1.00 85.88 100 ASN A N 1
ATOM 748 C CA . ASN A 1 100 ? 22.776 -16.243 -8.948 1.00 85.88 100 ASN A CA 1
ATOM 749 C C . ASN A 1 100 ? 24.023 -15.353 -9.069 1.00 85.88 100 ASN A C 1
ATOM 751 O O . ASN A 1 100 ? 25.040 -15.777 -9.615 1.00 85.88 100 ASN A O 1
ATOM 755 N N . GLN A 1 101 ? 23.955 -14.149 -8.495 1.00 88.62 101 GLN A N 1
ATOM 756 C CA . GLN A 1 101 ? 25.065 -13.202 -8.416 1.00 88.62 101 GLN A CA 1
ATOM 757 C C . GLN A 1 101 ? 26.335 -13.768 -7.766 1.00 88.62 101 GLN A C 1
ATOM 759 O O . GLN A 1 101 ? 27.425 -13.313 -8.098 1.00 88.62 101 GLN A O 1
ATOM 764 N N . THR A 1 102 ? 26.231 -14.762 -6.879 1.00 90.12 102 THR A N 1
ATOM 765 C CA . THR A 1 102 ? 27.394 -15.362 -6.196 1.00 90.12 102 THR A CA 1
ATOM 766 C C . THR A 1 102 ? 28.205 -16.327 -7.062 1.00 90.12 102 THR A C 1
ATOM 768 O O . THR A 1 102 ? 29.282 -16.746 -6.652 1.00 90.12 102 THR A O 1
ATOM 771 N N . MET A 1 103 ? 27.718 -16.689 -8.253 1.00 91.75 103 MET A N 1
ATOM 772 C CA . MET A 1 103 ? 28.422 -17.601 -9.168 1.00 91.75 103 MET A CA 1
ATOM 773 C C . MET A 1 103 ? 29.577 -16.927 -9.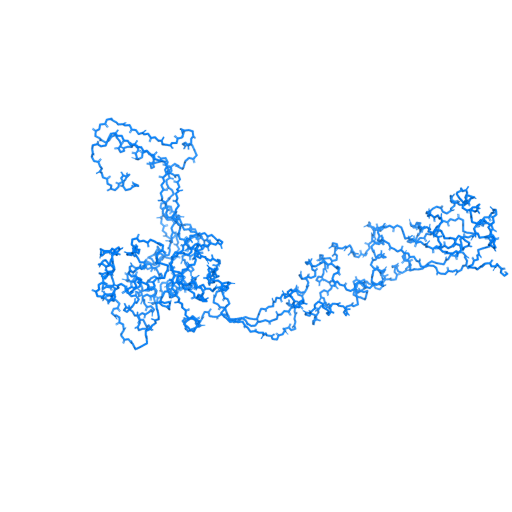922 1.00 91.75 103 MET A C 1
ATOM 775 O O . MET A 1 103 ? 30.334 -17.608 -10.608 1.00 91.75 103 MET A O 1
ATOM 779 N N . LEU A 1 104 ? 29.694 -15.600 -9.826 1.00 93.81 104 LEU A N 1
ATOM 780 C CA . LEU A 1 104 ? 30.716 -14.801 -10.493 1.00 93.81 104 LEU A CA 1
ATOM 781 C C . LEU A 1 104 ? 31.522 -13.988 -9.480 1.00 93.81 104 LEU A C 1
ATOM 783 O O . LEU A 1 104 ? 31.044 -13.648 -8.397 1.00 93.81 104 LEU A O 1
ATOM 787 N N . THR A 1 105 ? 32.742 -13.633 -9.873 1.00 94.44 105 THR A N 1
ATOM 788 C CA . THR A 1 105 ? 33.625 -12.762 -9.095 1.00 94.44 105 THR A CA 1
ATOM 789 C C . THR A 1 105 ? 33.449 -11.316 -9.547 1.00 94.44 105 THR A C 1
ATOM 791 O O . THR A 1 105 ? 33.737 -10.983 -10.695 1.00 94.44 105 THR A O 1
ATOM 794 N N . TRP A 1 106 ? 33.010 -10.445 -8.639 1.00 95.06 106 TRP A N 1
ATOM 795 C CA . TRP A 1 106 ? 32.746 -9.031 -8.916 1.00 95.06 106 TRP A CA 1
ATOM 796 C C . TRP A 1 106 ? 33.746 -8.124 -8.196 1.00 95.06 106 TRP A C 1
ATOM 798 O O . TRP A 1 106 ? 34.099 -8.390 -7.050 1.00 95.06 106 TRP A O 1
ATOM 808 N N . LEU A 1 107 ? 34.126 -6.998 -8.815 1.00 95.00 107 LEU A N 1
ATOM 809 C CA . LEU A 1 107 ? 34.810 -5.906 -8.100 1.00 95.00 107 LEU A CA 1
ATOM 810 C C . LEU A 1 107 ? 33.913 -5.311 -7.006 1.00 95.00 107 LEU A C 1
ATOM 812 O O . LEU A 1 107 ? 34.365 -4.952 -5.925 1.00 95.00 107 LEU A O 1
ATOM 816 N N . THR A 1 108 ? 32.621 -5.192 -7.302 1.00 93.69 108 THR A N 1
ATOM 817 C CA . THR A 1 108 ? 31.578 -4.836 -6.344 1.00 93.69 108 THR A CA 1
ATOM 818 C C . THR A 1 108 ? 30.368 -5.702 -6.660 1.00 93.69 108 THR A C 1
ATOM 820 O O . THR A 1 108 ? 29.868 -5.621 -7.785 1.00 93.69 108 THR A O 1
ATOM 823 N N . PRO A 1 109 ? 29.923 -6.565 -5.733 1.00 93.62 109 PRO A N 1
ATOM 824 C CA . PRO A 1 109 ? 28.794 -7.442 -5.994 1.00 93.62 109 PRO A CA 1
ATOM 825 C C . PRO A 1 109 ? 27.506 -6.625 -6.175 1.00 93.62 109 PRO A C 1
ATOM 827 O O . PRO A 1 109 ? 27.339 -5.595 -5.511 1.00 93.62 109 PRO A O 1
ATOM 830 N N . PRO A 1 110 ? 26.583 -7.069 -7.046 1.00 94.00 110 PRO A N 1
ATOM 831 C CA . PRO A 1 110 ? 25.289 -6.418 -7.181 1.00 94.00 110 PRO A CA 1
ATOM 832 C C . PRO A 1 110 ? 24.508 -6.479 -5.852 1.00 94.00 110 PRO A C 1
ATOM 834 O O . PRO A 1 110 ? 24.539 -7.506 -5.161 1.00 94.00 110 PRO A O 1
ATOM 837 N N . PRO A 1 111 ? 23.797 -5.403 -5.464 1.00 92.50 111 PRO A N 1
ATOM 838 C CA . PRO A 1 111 ? 22.987 -5.411 -4.252 1.00 92.50 111 PRO A CA 1
ATOM 839 C C . PRO A 1 111 ? 21.862 -6.446 -4.333 1.00 92.50 111 PRO A C 1
ATOM 841 O O . PRO A 1 111 ? 21.080 -6.451 -5.283 1.00 92.50 111 PRO A O 1
ATOM 844 N N . GLU A 1 112 ? 21.713 -7.261 -3.289 1.00 91.88 112 GLU A N 1
ATOM 845 C CA . GLU A 1 112 ? 20.749 -8.371 -3.258 1.00 91.88 112 GLU A CA 1
ATOM 846 C C . GLU A 1 112 ? 19.300 -7.915 -3.505 1.00 91.88 112 GLU A C 1
ATOM 848 O O . GLU A 1 112 ? 18.567 -8.532 -4.276 1.00 91.88 112 GLU A O 1
ATOM 853 N N . LYS A 1 113 ? 18.891 -6.783 -2.913 1.00 89.94 113 LYS A N 1
ATOM 854 C CA . LYS A 1 113 ? 17.542 -6.223 -3.108 1.00 89.94 113 LYS A CA 1
ATOM 855 C C . LYS A 1 113 ? 17.289 -5.804 -4.560 1.00 89.94 113 LYS A C 1
ATOM 857 O O . LYS A 1 113 ? 16.217 -6.089 -5.092 1.00 89.94 113 LYS A O 1
ATOM 862 N N . ALA A 1 114 ? 18.272 -5.164 -5.198 1.00 89.44 114 ALA A N 1
ATOM 863 C CA . ALA A 1 114 ? 18.179 -4.743 -6.596 1.00 89.44 114 ALA A CA 1
ATOM 864 C C . ALA A 1 114 ? 18.154 -5.961 -7.534 1.00 89.44 114 ALA A C 1
ATOM 866 O O . ALA A 1 114 ? 17.352 -6.017 -8.465 1.00 89.44 114 ALA A O 1
ATOM 867 N N . TRP A 1 115 ? 18.957 -6.987 -7.236 1.00 92.56 115 TRP A N 1
ATOM 868 C CA . TRP A 1 115 ? 18.945 -8.253 -7.966 1.00 92.56 115 TRP A CA 1
ATOM 869 C C . TRP A 1 115 ? 17.594 -8.973 -7.858 1.00 92.56 115 TRP A C 1
ATOM 871 O O . TRP A 1 115 ? 17.038 -9.430 -8.860 1.00 92.56 115 TRP A O 1
ATOM 881 N N . ALA A 1 116 ? 17.033 -9.065 -6.649 1.00 91.94 116 ALA A N 1
ATOM 882 C CA . ALA A 1 116 ? 15.730 -9.682 -6.415 1.00 91.94 116 ALA A CA 1
ATOM 883 C C . ALA A 1 116 ? 14.603 -8.923 -7.133 1.00 91.94 116 ALA A C 1
ATOM 885 O O . ALA A 1 116 ? 13.686 -9.537 -7.677 1.00 91.94 116 ALA A O 1
ATOM 886 N N . GLN A 1 117 ? 14.670 -7.591 -7.177 1.00 89.56 117 GLN A N 1
ATOM 887 C CA . GLN A 1 117 ? 13.735 -6.765 -7.940 1.00 89.56 117 GLN A CA 1
ATOM 888 C C . GLN A 1 117 ? 13.835 -7.021 -9.449 1.00 89.56 117 GLN A C 1
ATOM 890 O O . GLN A 1 117 ? 12.813 -7.273 -10.085 1.00 89.56 117 GLN A O 1
ATOM 895 N N . ALA A 1 118 ? 15.049 -7.025 -10.003 1.00 92.44 118 ALA A N 1
ATOM 896 C CA . ALA A 1 118 ? 15.295 -7.361 -11.403 1.00 92.44 118 ALA A CA 1
ATOM 897 C C . ALA A 1 118 ? 14.771 -8.765 -11.751 1.00 92.44 118 ALA A C 1
ATOM 899 O O . ALA A 1 118 ? 14.061 -8.942 -12.738 1.00 92.44 118 ALA A O 1
ATOM 900 N N . THR A 1 119 ? 15.040 -9.754 -10.895 1.00 94.56 119 THR A N 1
ATOM 901 C CA . THR A 1 119 ? 14.553 -11.133 -11.065 1.00 94.56 119 THR A CA 1
ATOM 902 C C . THR A 1 119 ? 13.021 -11.185 -11.083 1.00 94.56 119 THR A C 1
ATOM 904 O O . THR A 1 119 ? 12.449 -11.787 -11.989 1.00 94.56 119 THR A O 1
ATOM 907 N N . ARG A 1 120 ? 12.347 -10.500 -10.145 1.00 92.62 120 ARG A N 1
ATOM 908 C CA . ARG A 1 120 ? 10.874 -10.419 -10.106 1.00 92.62 120 ARG A CA 1
ATOM 909 C C . ARG A 1 120 ? 10.290 -9.770 -11.359 1.00 92.62 120 ARG A C 1
ATOM 911 O O . ARG A 1 120 ? 9.276 -10.249 -11.853 1.00 92.62 120 ARG A O 1
ATOM 918 N N . LEU A 1 121 ? 10.926 -8.723 -11.891 1.00 92.50 121 LEU A N 1
ATOM 919 C CA . LEU A 1 121 ? 10.502 -8.097 -13.147 1.00 92.50 121 LEU A CA 1
ATOM 920 C C . LEU A 1 121 ? 10.631 -9.064 -14.332 1.00 92.50 121 LEU A C 1
ATOM 922 O O . LEU A 1 121 ? 9.722 -9.176 -15.145 1.00 92.50 121 LEU A O 1
ATOM 926 N N . LEU A 1 122 ? 11.749 -9.783 -14.442 1.00 95.31 122 LEU A N 1
ATOM 927 C CA . LEU A 1 122 ? 11.938 -10.755 -15.522 1.00 95.31 122 LEU A CA 1
ATOM 928 C C . LEU A 1 122 ? 10.938 -11.916 -15.422 1.00 95.31 122 LEU A C 1
ATOM 930 O O . LEU A 1 122 ? 10.435 -12.364 -16.450 1.00 95.31 122 LEU A O 1
ATOM 934 N N . GLN A 1 123 ? 10.618 -12.378 -14.211 1.00 95.06 123 GLN A N 1
ATOM 935 C CA . GLN A 1 123 ? 9.582 -13.393 -13.985 1.00 95.06 123 GLN A CA 1
ATOM 936 C C . GLN A 1 123 ? 8.190 -12.868 -14.336 1.00 95.06 123 GLN A C 1
ATOM 938 O O . GLN A 1 123 ? 7.451 -13.533 -15.056 1.00 95.06 123 GLN A O 1
ATOM 943 N N . SER A 1 124 ? 7.844 -11.652 -13.899 1.00 92.38 124 SER A N 1
ATOM 944 C CA . SER A 1 124 ? 6.544 -11.053 -14.211 1.00 92.38 124 SER A CA 1
ATOM 945 C C . SER A 1 124 ? 6.379 -10.758 -15.700 1.00 92.38 124 SER A C 1
ATOM 947 O O . SER A 1 124 ? 5.257 -10.701 -16.183 1.00 92.38 124 SER A O 1
ATOM 949 N N . LEU A 1 125 ? 7.462 -10.605 -16.459 1.00 94.56 125 LEU A N 1
ATOM 950 C CA . LEU A 1 125 ? 7.439 -10.483 -17.919 1.00 94.56 125 LEU A CA 1
ATOM 951 C C . LEU A 1 125 ? 7.615 -11.834 -18.641 1.00 94.56 125 LEU A C 1
ATOM 953 O O . LEU A 1 125 ? 7.821 -11.849 -19.858 1.00 94.56 125 LEU A O 1
ATOM 957 N N . GLU A 1 126 ? 7.563 -12.953 -17.909 1.00 95.06 126 GLU A N 1
ATOM 958 C CA . GLU A 1 126 ? 7.690 -14.329 -18.422 1.00 95.06 126 GLU A CA 1
ATOM 959 C C . GLU A 1 126 ? 9.001 -14.575 -19.198 1.00 95.06 126 GLU A C 1
ATOM 961 O O . GLU A 1 126 ? 9.094 -15.435 -20.078 1.00 95.06 126 GLU A O 1
ATOM 966 N N . ILE A 1 127 ? 10.041 -13.798 -18.887 1.00 96.75 127 ILE A N 1
ATOM 967 C CA . ILE A 1 127 ? 11.368 -13.854 -19.517 1.00 96.75 127 ILE A CA 1
ATOM 968 C C . ILE A 1 127 ? 12.173 -15.014 -18.938 1.00 96.75 127 ILE A C 1
ATOM 970 O O . ILE A 1 127 ? 12.865 -15.721 -19.673 1.00 96.75 127 ILE A O 1
ATOM 974 N N . ILE A 1 128 ? 12.061 -15.218 -17.626 1.00 96.62 128 ILE A N 1
ATOM 975 C CA . ILE A 1 128 ? 12.681 -16.332 -16.910 1.00 96.62 128 ILE A CA 1
ATOM 976 C C . ILE A 1 128 ? 11.633 -17.150 -16.159 1.00 96.62 128 ILE A C 1
ATOM 978 O O . ILE A 1 128 ? 10.601 -16.621 -15.754 1.00 96.62 128 ILE A O 1
ATOM 982 N N . ASP A 1 129 ? 11.917 -18.436 -15.973 1.00 94.44 129 ASP A N 1
ATOM 983 C CA . ASP A 1 129 ? 11.093 -19.350 -15.184 1.00 94.44 129 ASP A CA 1
ATOM 984 C C . ASP A 1 129 ? 11.386 -19.256 -13.668 1.00 94.44 129 ASP A C 1
ATOM 986 O O . ASP A 1 129 ? 12.226 -18.480 -13.197 1.00 94.44 129 ASP A O 1
ATOM 990 N N . GLU A 1 130 ? 10.702 -20.079 -12.873 1.00 92.44 130 GLU A N 1
ATOM 991 C CA . GLU A 1 130 ? 10.928 -20.194 -11.423 1.00 92.44 130 GLU A CA 1
ATOM 992 C C . GLU A 1 130 ? 12.358 -20.643 -11.074 1.00 92.44 130 GLU A C 1
ATOM 994 O O . GLU A 1 130 ? 12.893 -20.287 -10.023 1.00 92.44 130 GLU A O 1
ATOM 999 N N . LYS A 1 131 ? 13.016 -21.377 -11.982 1.00 90.94 131 LYS A N 1
ATOM 1000 C CA . LYS A 1 131 ? 14.410 -21.830 -11.858 1.00 90.94 131 LYS A CA 1
ATOM 1001 C C . LYS A 1 131 ? 15.413 -20.782 -12.355 1.00 90.94 131 LYS A C 1
ATOM 1003 O O . LYS A 1 131 ? 16.607 -21.083 -12.414 1.00 90.94 131 LYS A O 1
ATOM 1008 N N . ARG A 1 132 ? 14.953 -19.564 -12.675 1.00 92.81 132 ARG A N 1
ATOM 1009 C CA . ARG A 1 132 ? 15.742 -18.422 -13.170 1.00 92.81 132 ARG A CA 1
ATOM 1010 C C . ARG A 1 132 ? 16.452 -18.692 -14.499 1.00 92.81 132 ARG A C 1
ATOM 1012 O O . ARG A 1 132 ? 17.516 -18.134 -14.758 1.00 92.81 132 ARG A O 1
ATOM 1019 N N . ARG A 1 133 ? 15.882 -19.551 -15.345 1.00 93.00 133 ARG A N 1
ATOM 1020 C CA . ARG A 1 133 ? 16.383 -19.832 -16.699 1.00 93.00 133 ARG A CA 1
ATOM 1021 C C . ARG A 1 133 ? 15.537 -19.104 -17.725 1.00 93.00 133 ARG A C 1
ATOM 1023 O O . ARG A 1 133 ? 14.343 -18.922 -17.510 1.00 93.00 133 ARG A O 1
ATOM 1030 N N . LEU A 1 134 ? 16.132 -18.737 -18.860 1.00 95.31 134 LEU A N 1
ATOM 1031 C CA . LEU A 1 134 ? 15.374 -18.124 -19.949 1.00 95.31 134 LEU A CA 1
ATOM 1032 C C . LEU A 1 134 ? 14.283 -19.060 -20.474 1.00 95.31 134 LEU A C 1
ATOM 1034 O O . LEU A 1 134 ? 14.554 -20.200 -20.860 1.00 95.31 134 LEU A O 1
ATOM 1038 N N . THR A 1 135 ? 13.066 -18.534 -20.560 1.00 96.75 135 THR A N 1
ATOM 1039 C CA . THR A 1 135 ? 11.957 -19.173 -21.274 1.00 96.75 135 THR A CA 1
ATOM 1040 C C . THR A 1 135 ? 12.166 -19.050 -22.788 1.00 96.75 135 THR A C 1
ATOM 1042 O O . THR A 1 135 ? 13.026 -18.303 -23.259 1.00 96.75 135 THR A O 1
ATOM 1045 N N . ARG A 1 136 ? 11.331 -19.717 -23.598 1.00 95.25 136 ARG A N 1
ATOM 1046 C CA . ARG A 1 136 ? 11.322 -19.502 -25.060 1.00 95.25 136 ARG A CA 1
ATOM 1047 C C . ARG A 1 136 ? 11.051 -18.034 -25.425 1.00 95.25 136 ARG A C 1
ATOM 1049 O O . ARG A 1 136 ? 11.599 -17.532 -26.403 1.00 95.25 136 ARG A O 1
ATOM 1056 N N . HIS A 1 137 ? 10.228 -17.348 -24.628 1.00 95.62 137 HIS A N 1
ATOM 1057 C CA . HIS A 1 137 ? 9.963 -15.915 -24.773 1.00 95.62 137 HIS A CA 1
ATOM 1058 C C . HIS A 1 137 ? 11.205 -15.079 -24.440 1.00 95.62 137 HIS A C 1
ATOM 1060 O O . HIS A 1 137 ? 11.611 -14.233 -25.239 1.00 95.62 137 HIS A O 1
ATOM 1066 N N . GLY A 1 138 ? 11.872 -15.387 -23.323 1.00 95.62 138 GLY A N 1
ATOM 1067 C CA . GLY A 1 138 ? 13.123 -14.746 -22.917 1.00 95.62 138 GLY A CA 1
ATOM 1068 C C . GLY A 1 138 ? 14.271 -14.935 -23.908 1.00 95.62 138 GLY A C 1
ATOM 1069 O O . GLY A 1 138 ? 15.015 -13.999 -24.190 1.00 95.62 138 GLY A O 1
ATOM 1070 N N . GLN A 1 139 ? 14.384 -16.119 -24.509 1.00 94.25 139 GLN A N 1
ATOM 1071 C CA . GLN A 1 139 ? 15.364 -16.386 -25.564 1.00 94.25 139 GLN A CA 1
ATOM 1072 C C . GLN A 1 139 ? 15.112 -15.522 -26.803 1.00 94.25 139 GLN A C 1
ATOM 1074 O O . GLN A 1 139 ? 16.054 -14.961 -27.357 1.00 94.25 139 GLN A O 1
ATOM 1079 N N . ALA A 1 140 ? 13.850 -15.375 -27.223 1.00 92.50 140 ALA A N 1
ATOM 1080 C CA . ALA A 1 140 ? 13.503 -14.563 -28.385 1.00 92.50 140 ALA A CA 1
ATOM 1081 C C . ALA A 1 140 ? 13.860 -13.083 -28.174 1.00 92.50 140 ALA A C 1
ATOM 1083 O O . ALA A 1 140 ? 14.505 -12.481 -29.035 1.00 92.50 140 ALA A O 1
ATOM 1084 N N . LEU A 1 141 ? 13.502 -12.501 -27.023 1.00 93.19 141 LEU A N 1
ATOM 1085 C CA . LEU A 1 141 ? 13.787 -11.088 -26.750 1.00 93.19 141 LEU A CA 1
ATOM 1086 C C . LEU A 1 141 ? 15.275 -10.803 -26.494 1.00 93.19 141 LEU A C 1
ATOM 1088 O O . LEU A 1 141 ? 15.740 -9.723 -26.859 1.00 93.19 141 LEU A O 1
ATOM 1092 N N . ALA A 1 142 ? 16.041 -11.757 -25.946 1.00 91.31 142 ALA A N 1
ATOM 1093 C CA . ALA A 1 142 ? 17.480 -11.589 -25.709 1.00 91.31 142 ALA A CA 1
ATOM 1094 C C . ALA A 1 142 ? 18.257 -11.316 -27.014 1.00 91.31 142 ALA A C 1
ATOM 1096 O O . ALA A 1 142 ? 19.240 -10.579 -27.018 1.00 91.31 142 ALA A O 1
ATOM 1097 N N . THR A 1 143 ? 17.772 -11.820 -28.156 1.00 88.62 143 THR A N 1
ATOM 1098 C CA . THR A 1 143 ? 18.383 -11.562 -29.478 1.00 88.62 143 THR A CA 1
ATOM 1099 C C . THR A 1 143 ? 18.253 -10.111 -29.959 1.00 88.62 143 THR A C 1
ATOM 1101 O O . THR A 1 143 ? 18.943 -9.698 -30.895 1.00 88.62 143 THR A O 1
ATOM 1104 N N . LEU A 1 144 ? 17.374 -9.313 -29.342 1.00 89.19 144 LEU A N 1
ATOM 1105 C CA . LEU A 1 144 ? 17.092 -7.948 -29.785 1.00 89.19 144 LEU A CA 1
ATOM 1106 C C . LEU A 1 144 ? 18.125 -6.933 -29.280 1.00 89.19 144 LEU A C 1
ATOM 1108 O O . LEU A 1 144 ? 18.293 -5.895 -29.929 1.00 89.19 144 LEU A O 1
ATOM 1112 N N . GLY A 1 145 ? 18.829 -7.235 -28.180 1.00 86.88 145 GLY A N 1
ATOM 1113 C CA . GLY A 1 145 ? 19.767 -6.313 -27.526 1.00 86.88 145 GLY A CA 1
ATOM 1114 C C . GLY A 1 145 ? 19.069 -5.090 -26.922 1.00 86.88 145 GLY A C 1
ATOM 1115 O O . GLY A 1 145 ? 19.565 -3.972 -27.036 1.00 86.88 145 GLY A O 1
ATOM 1116 N N . LEU A 1 146 ? 17.872 -5.294 -26.368 1.00 90.94 146 LEU A N 1
ATOM 1117 C CA . LEU A 1 146 ? 17.039 -4.261 -25.754 1.00 90.94 146 LEU A CA 1
ATOM 1118 C C . LEU A 1 146 ? 16.901 -4.492 -24.255 1.00 90.94 146 LEU A C 1
ATOM 1120 O O . LEU A 1 146 ? 17.134 -5.597 -23.767 1.00 90.94 146 LEU A O 1
ATOM 1124 N N . SER A 1 147 ? 16.444 -3.465 -23.534 1.00 91.88 147 SER A N 1
ATOM 1125 C CA . SER A 1 147 ? 16.026 -3.658 -22.147 1.00 91.88 147 SER A CA 1
ATOM 1126 C C . SER A 1 147 ? 14.908 -4.713 -22.068 1.00 91.88 147 SER A C 1
ATOM 1128 O O . SER A 1 147 ? 14.088 -4.801 -22.992 1.00 91.88 147 SER A O 1
ATOM 1130 N N . PRO A 1 148 ? 14.822 -5.489 -20.972 1.00 95.12 148 PRO A N 1
ATOM 1131 C CA . PRO A 1 148 ? 13.840 -6.568 -20.838 1.00 95.12 148 PRO A CA 1
ATOM 1132 C C . PRO A 1 148 ? 12.392 -6.136 -21.128 1.00 95.12 148 PRO A C 1
ATOM 1134 O O . PRO A 1 148 ? 11.661 -6.849 -21.810 1.00 95.12 148 PRO A O 1
ATOM 1137 N N . ARG A 1 149 ? 12.005 -4.928 -20.693 1.00 95.06 149 ARG A N 1
ATOM 1138 C CA . ARG A 1 149 ? 10.675 -4.336 -20.931 1.00 95.06 149 ARG A CA 1
ATOM 1139 C C . ARG A 1 149 ? 10.394 -4.087 -22.410 1.00 95.06 149 ARG A C 1
ATOM 1141 O O . ARG A 1 149 ? 9.355 -4.496 -22.920 1.00 95.06 149 ARG A O 1
ATOM 1148 N N . LEU A 1 150 ? 11.326 -3.439 -23.110 1.00 95.12 150 LEU A N 1
ATOM 1149 C CA . LEU A 1 150 ? 11.166 -3.138 -24.534 1.00 95.12 150 LEU A CA 1
ATOM 1150 C C . LEU A 1 150 ? 11.243 -4.410 -25.382 1.00 95.12 150 LEU A C 1
ATOM 1152 O O . LEU A 1 150 ? 10.480 -4.559 -26.332 1.00 95.12 150 LEU A O 1
ATOM 1156 N N . GLY A 1 151 ? 12.118 -5.349 -25.015 1.00 95.94 151 GLY A N 1
ATOM 1157 C CA . GLY A 1 151 ? 12.196 -6.661 -25.650 1.00 95.94 151 GLY A CA 1
ATOM 1158 C C . GLY A 1 151 ? 10.889 -7.447 -25.512 1.00 95.94 151 GLY A C 1
ATOM 1159 O O . GLY A 1 151 ? 10.362 -7.921 -26.519 1.00 95.94 151 GLY A O 1
ATOM 1160 N N . HIS A 1 152 ? 10.334 -7.523 -24.295 1.00 97.31 152 HIS A N 1
ATOM 1161 C CA . HIS A 1 152 ? 9.030 -8.141 -24.041 1.00 97.31 152 HIS A CA 1
ATOM 1162 C C . HIS A 1 152 ? 7.935 -7.470 -24.883 1.00 97.31 152 HIS A C 1
ATOM 1164 O O . HIS A 1 152 ? 7.242 -8.155 -25.633 1.00 97.31 152 HIS A O 1
ATOM 1170 N N . MET A 1 153 ? 7.830 -6.137 -24.831 1.00 97.12 153 MET A N 1
ATOM 1171 C CA . MET A 1 153 ? 6.857 -5.365 -25.609 1.00 97.12 153 MET A CA 1
ATOM 1172 C C . MET A 1 153 ? 6.929 -5.679 -27.104 1.00 97.12 153 MET A C 1
ATOM 1174 O O . MET A 1 153 ? 5.904 -5.970 -27.713 1.00 97.12 153 MET A O 1
ATOM 1178 N N . LEU A 1 154 ? 8.124 -5.650 -27.702 1.00 95.56 154 LEU A N 1
ATOM 1179 C CA . LEU A 1 154 ? 8.285 -5.893 -29.135 1.00 95.56 154 LEU A CA 1
ATOM 1180 C C . LEU A 1 154 ? 7.889 -7.315 -29.537 1.00 95.56 154 LEU A C 1
ATOM 1182 O O . LEU A 1 154 ? 7.180 -7.488 -30.527 1.00 95.56 154 LEU A O 1
ATOM 1186 N N . VAL A 1 155 ? 8.334 -8.330 -28.792 1.00 95.44 155 VAL A N 1
ATOM 1187 C CA . VAL A 1 155 ? 8.028 -9.734 -29.110 1.00 95.44 155 VAL A CA 1
ATOM 1188 C C . VAL A 1 155 ? 6.538 -10.023 -28.926 1.00 95.44 155 VAL A C 1
ATOM 1190 O O . VAL A 1 155 ? 5.928 -10.648 -29.797 1.00 95.44 155 VAL A O 1
ATOM 1193 N N . THR A 1 156 ? 5.941 -9.547 -27.832 1.00 95.25 156 THR A N 1
ATOM 1194 C CA . THR A 1 156 ? 4.519 -9.757 -27.535 1.00 95.25 156 THR A CA 1
ATOM 1195 C C . THR A 1 156 ? 3.633 -8.996 -28.520 1.00 95.25 156 THR A C 1
ATOM 1197 O O . THR A 1 156 ? 2.766 -9.602 -29.145 1.00 95.25 156 THR A O 1
ATOM 1200 N N . ALA A 1 157 ? 3.896 -7.709 -28.764 1.00 94.81 157 ALA A N 1
ATOM 1201 C CA . ALA A 1 157 ? 3.136 -6.928 -29.740 1.00 94.81 157 ALA A CA 1
ATOM 1202 C C . ALA A 1 157 ? 3.276 -7.490 -31.160 1.00 94.81 157 ALA A C 1
ATOM 1204 O O . ALA A 1 157 ? 2.313 -7.464 -31.919 1.00 94.81 157 ALA A O 1
ATOM 1205 N N . ASN A 1 158 ? 4.442 -8.036 -31.530 1.00 93.75 158 ASN A N 1
ATOM 1206 C CA . ASN A 1 158 ? 4.605 -8.708 -32.817 1.00 93.75 158 ASN A CA 1
ATOM 1207 C C . ASN A 1 158 ? 3.727 -9.959 -32.938 1.00 93.75 158 ASN A C 1
ATOM 1209 O O . ASN A 1 158 ? 3.110 -10.164 -33.978 1.00 93.75 158 ASN A O 1
ATOM 1213 N N . ARG A 1 159 ? 3.634 -10.768 -31.874 1.00 92.19 159 ARG A N 1
ATOM 1214 C CA . ARG A 1 159 ? 2.738 -11.936 -31.828 1.00 92.19 159 ARG A CA 1
ATOM 1215 C C . ARG A 1 159 ? 1.267 -11.535 -31.968 1.00 92.19 159 ARG A C 1
ATOM 1217 O O . ARG A 1 159 ? 0.507 -12.273 -32.577 1.00 92.19 159 ARG A O 1
ATOM 1224 N N . LEU A 1 160 ? 0.905 -10.363 -31.449 1.00 91.81 160 LEU A N 1
ATOM 1225 C CA . LEU A 1 160 ? -0.427 -9.756 -31.539 1.00 91.81 160 LEU A CA 1
ATOM 1226 C C . LEU A 1 160 ? -0.611 -8.883 -32.804 1.00 91.81 160 LEU A C 1
ATOM 1228 O O . LEU A 1 160 ? -1.422 -7.962 -32.810 1.00 91.81 160 LEU A O 1
ATOM 1232 N N . GLY A 1 161 ? 0.194 -9.089 -33.855 1.00 92.44 161 GLY A N 1
ATOM 1233 C CA . GLY A 1 161 ? 0.022 -8.412 -35.152 1.00 92.44 161 GLY A CA 1
ATOM 1234 C C . GLY A 1 161 ? 0.406 -6.925 -35.197 1.00 92.44 161 GLY A C 1
ATOM 1235 O O . GLY A 1 161 ? 0.215 -6.261 -36.212 1.00 92.44 161 GLY A O 1
ATOM 1236 N N . SER A 1 162 ? 0.982 -6.385 -34.120 1.00 93.94 162 SER A N 1
ATOM 1237 C CA . SER A 1 162 ? 1.280 -4.953 -33.940 1.00 93.94 162 SER A CA 1
ATOM 1238 C C . SER A 1 162 ? 2.783 -4.638 -33.879 1.00 93.94 162 SER A C 1
ATOM 1240 O O . SER A 1 162 ? 3.199 -3.570 -33.422 1.00 93.94 162 SER A O 1
ATOM 1242 N N . GLY A 1 163 ? 3.632 -5.549 -34.369 1.00 93.00 163 GLY A N 1
ATOM 1243 C CA . GLY A 1 163 ? 5.094 -5.428 -34.285 1.00 93.00 163 GLY A CA 1
ATOM 1244 C C . GLY A 1 163 ? 5.653 -4.189 -34.994 1.00 93.00 163 GLY A C 1
ATOM 1245 O O . GLY A 1 163 ? 6.621 -3.586 -34.536 1.00 93.00 163 GLY A O 1
ATOM 1246 N N . GLY A 1 164 ? 5.016 -3.762 -36.089 1.00 92.31 164 GLY A N 1
ATOM 1247 C CA . GLY A 1 164 ? 5.414 -2.568 -36.832 1.00 92.31 164 GLY A CA 1
ATOM 1248 C C . GLY A 1 164 ? 5.295 -1.290 -36.002 1.00 92.31 164 GLY A C 1
ATOM 1249 O O . GLY A 1 164 ? 6.249 -0.513 -35.968 1.00 92.31 164 GLY A O 1
ATOM 1250 N N . LEU A 1 165 ? 4.158 -1.087 -35.331 1.00 93.31 165 LEU A N 1
ATOM 1251 C CA . LEU A 1 165 ? 3.919 0.062 -34.454 1.00 93.31 165 LEU A CA 1
ATOM 1252 C C . LEU A 1 165 ? 4.780 -0.024 -33.187 1.00 93.31 165 LEU A C 1
ATOM 1254 O O . LEU A 1 165 ? 5.363 0.974 -32.766 1.00 93.31 165 LEU A O 1
ATOM 1258 N N . ALA A 1 166 ? 4.948 -1.226 -32.633 1.00 95.00 166 ALA A N 1
ATOM 1259 C CA . ALA A 1 166 ? 5.789 -1.443 -31.462 1.00 95.00 166 ALA A CA 1
ATOM 1260 C C . ALA A 1 166 ? 7.257 -1.045 -31.705 1.00 95.00 166 ALA A C 1
ATOM 1262 O O . ALA A 1 166 ? 7.872 -0.440 -30.828 1.00 95.00 166 ALA A O 1
ATOM 1263 N N . CYS A 1 167 ? 7.808 -1.295 -32.901 1.00 94.88 167 CYS A N 1
ATOM 1264 C CA . CYS A 1 167 ? 9.149 -0.825 -33.278 1.00 94.88 167 CYS A CA 1
ATOM 1265 C C . CYS A 1 167 ? 9.278 0.706 -33.261 1.00 94.88 167 CYS A C 1
ATOM 1267 O O . CYS A 1 167 ? 10.317 1.225 -32.851 1.00 94.88 167 CYS A O 1
ATOM 1269 N N . ASP A 1 168 ? 8.244 1.431 -33.700 1.00 94.19 168 ASP A N 1
ATOM 1270 C CA . ASP A 1 168 ? 8.240 2.897 -33.654 1.00 94.19 168 ASP A CA 1
ATOM 1271 C C . ASP A 1 168 ? 8.154 3.405 -32.211 1.00 94.19 168 ASP A C 1
ATOM 1273 O O . ASP A 1 168 ? 8.905 4.304 -31.830 1.00 94.19 168 ASP A O 1
ATOM 1277 N N . ILE A 1 169 ? 7.297 2.787 -31.392 1.00 94.94 169 ILE A N 1
ATOM 1278 C CA . ILE A 1 169 ? 7.151 3.106 -29.965 1.00 94.94 169 ILE A CA 1
ATOM 1279 C C . ILE A 1 169 ? 8.468 2.855 -29.218 1.00 94.94 169 ILE A C 1
ATOM 1281 O O . ILE A 1 169 ? 8.953 3.751 -28.530 1.00 94.94 169 ILE A O 1
ATOM 1285 N N . ALA A 1 170 ? 9.099 1.691 -29.403 1.00 94.50 170 ALA A N 1
ATOM 1286 C CA . ALA A 1 170 ? 10.386 1.366 -28.783 1.00 94.50 170 ALA A CA 1
ATOM 1287 C C . ALA A 1 170 ? 11.470 2.396 -29.134 1.00 94.50 170 ALA A C 1
ATOM 1289 O O . ALA A 1 170 ? 12.225 2.821 -28.262 1.00 94.50 170 ALA A O 1
ATOM 1290 N N . ALA A 1 171 ? 11.512 2.845 -30.392 1.00 93.00 171 ALA A N 1
ATOM 1291 C CA . ALA A 1 171 ? 12.495 3.827 -30.845 1.00 93.00 171 ALA A CA 1
ATOM 1292 C C . ALA A 1 171 ? 12.292 5.192 -30.173 1.00 93.00 171 ALA A C 1
ATOM 1294 O O . ALA A 1 171 ? 13.263 5.856 -29.815 1.00 93.00 171 ALA A O 1
ATOM 1295 N N . PHE A 1 172 ? 11.042 5.601 -29.948 1.00 92.06 172 PHE A N 1
ATOM 1296 C CA . PHE A 1 172 ? 10.742 6.825 -29.205 1.00 92.06 172 PHE A CA 1
ATOM 1297 C C . PHE A 1 172 ? 10.957 6.714 -27.699 1.00 92.06 172 PHE A C 1
ATOM 1299 O O . PHE A 1 172 ? 11.267 7.726 -27.077 1.00 92.06 172 PHE A O 1
ATOM 1306 N N . LEU A 1 173 ? 10.794 5.528 -27.109 1.00 91.19 173 LEU A N 1
ATOM 1307 C CA . LEU A 1 173 ? 11.082 5.300 -25.689 1.00 91.19 173 LEU A CA 1
ATOM 1308 C C . LEU A 1 173 ? 12.589 5.335 -25.389 1.00 91.19 173 LEU A C 1
ATOM 1310 O O . LEU A 1 173 ? 12.980 5.650 -24.270 1.00 91.19 173 LEU A O 1
ATOM 1314 N N . MET A 1 174 ? 13.437 5.030 -26.376 1.00 88.88 174 MET A N 1
ATOM 1315 C CA . MET A 1 174 ? 14.899 5.052 -26.230 1.00 88.88 174 MET A CA 1
ATOM 1316 C C . MET A 1 174 ? 15.539 6.414 -26.522 1.00 88.88 174 MET A C 1
ATOM 1318 O O . MET A 1 174 ? 16.682 6.658 -26.134 1.00 88.88 174 MET A O 1
ATOM 1322 N N . GLU A 1 175 ? 14.835 7.305 -27.216 1.00 87.50 175 GLU A N 1
ATOM 1323 C CA . GLU A 1 175 ? 15.335 8.627 -27.584 1.00 87.50 175 GLU A CA 1
ATOM 1324 C C . GLU A 1 175 ? 14.718 9.721 -26.703 1.00 87.50 175 GLU A C 1
ATOM 1326 O O . GLU A 1 175 ? 13.609 9.604 -26.185 1.00 87.50 175 GLU A O 1
ATOM 1331 N N . ARG A 1 176 ? 15.430 10.844 -26.562 1.00 81.25 176 ARG A N 1
ATOM 1332 C CA . ARG A 1 176 ? 14.849 12.046 -25.941 1.00 81.25 176 ARG A CA 1
ATOM 1333 C C . ARG A 1 176 ? 13.697 12.572 -26.795 1.00 81.25 176 ARG A C 1
ATOM 1335 O O . ARG A 1 176 ? 13.697 12.367 -28.011 1.00 81.25 176 ARG A O 1
ATOM 1342 N N . SER A 1 177 ? 12.772 13.319 -26.180 1.00 82.94 177 SER A N 1
ATOM 1343 C CA . SER A 1 177 ? 11.685 13.958 -26.931 1.00 82.94 177 SER A CA 1
ATOM 1344 C C . SER A 1 177 ? 12.247 14.739 -28.132 1.00 82.94 177 SER A C 1
ATOM 1346 O O . SER A 1 177 ? 13.228 15.482 -27.994 1.00 82.94 177 SER A O 1
ATOM 1348 N N . PRO A 1 178 ? 11.661 14.572 -29.332 1.00 84.81 178 PRO A N 1
ATOM 1349 C CA . PRO A 1 178 ? 12.034 15.364 -30.493 1.00 84.81 178 PRO A CA 1
ATOM 1350 C C . PRO A 1 178 ? 11.546 16.818 -30.383 1.00 84.81 178 PRO A C 1
ATOM 1352 O O . PRO A 1 178 ? 11.978 17.643 -31.186 1.00 84.81 178 PRO A O 1
ATOM 1355 N N . PHE A 1 179 ? 10.682 17.154 -29.421 1.00 83.31 179 PHE A N 1
ATOM 1356 C CA . PHE A 1 179 ? 10.178 18.507 -29.212 1.00 83.31 179 PHE A CA 1
ATOM 1357 C C . PHE A 1 179 ? 11.147 19.320 -28.351 1.00 83.31 179 PHE A C 1
ATOM 1359 O O . PHE A 1 179 ? 11.594 18.880 -27.295 1.00 83.31 179 PHE A O 1
ATOM 1366 N N . GLN A 1 180 ? 11.470 20.538 -28.788 1.00 75.19 180 GLN A N 1
ATOM 13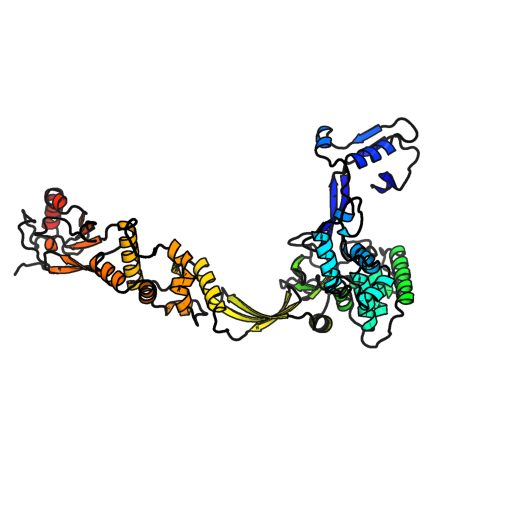67 C CA . GLN A 1 180 ? 12.358 21.431 -28.034 1.00 75.19 180 GLN A CA 1
ATOM 1368 C C . GLN A 1 180 ? 11.682 22.037 -26.790 1.00 75.19 180 GLN A C 1
ATOM 1370 O O . GLN A 1 180 ? 12.369 22.389 -25.829 1.00 75.19 180 GLN A O 1
ATOM 1375 N N . ASN A 1 181 ? 10.346 22.121 -26.768 1.00 68.50 181 ASN A N 1
ATOM 1376 C CA . ASN A 1 181 ? 9.591 22.724 -25.672 1.00 68.50 181 ASN A CA 1
ATOM 1377 C C . ASN A 1 181 ? 8.978 21.646 -24.757 1.00 68.50 181 ASN A C 1
ATOM 1379 O O . ASN A 1 181 ? 8.011 20.982 -25.123 1.00 68.50 181 ASN A O 1
ATOM 1383 N N . HIS A 1 182 ? 9.554 21.469 -23.564 1.00 54.34 182 HIS A N 1
ATOM 1384 C CA . HIS A 1 182 ? 9.294 20.323 -22.678 1.00 54.34 182 HIS A CA 1
ATOM 1385 C C . HIS A 1 182 ? 7.901 20.350 -22.020 1.00 54.34 182 HIS A C 1
ATOM 1387 O O . HIS A 1 182 ? 7.421 19.321 -21.560 1.00 54.34 182 HIS A O 1
ATOM 1393 N N . HIS A 1 183 ? 7.238 21.510 -21.984 1.00 53.19 183 HIS A N 1
ATOM 1394 C CA . HIS A 1 183 ? 5.902 21.660 -21.395 1.00 53.19 183 HIS A CA 1
ATOM 1395 C C . HIS A 1 183 ? 4.765 21.132 -22.284 1.00 53.19 183 HIS A C 1
ATOM 1397 O O . HIS A 1 183 ? 3.648 20.980 -21.801 1.00 53.19 183 HIS A O 1
ATOM 1403 N N . ALA A 1 184 ? 5.025 20.874 -23.569 1.00 55.19 184 ALA A N 1
ATOM 1404 C CA . ALA A 1 184 ? 3.973 20.627 -24.553 1.00 55.19 184 ALA A CA 1
ATOM 1405 C C . ALA A 1 184 ? 3.666 19.143 -24.810 1.00 55.19 184 ALA A C 1
ATOM 1407 O O . ALA A 1 184 ? 2.670 18.856 -25.467 1.00 55.19 184 ALA A O 1
ATOM 1408 N N . GLU A 1 185 ? 4.484 18.199 -24.332 1.00 77.94 185 GLU A N 1
ATOM 1409 C CA . GLU A 1 185 ? 4.387 16.809 -24.795 1.00 77.94 185 GLU A CA 1
ATOM 1410 C C . GLU A 1 185 ? 4.326 15.774 -23.670 1.00 77.94 185 GLU A C 1
ATOM 1412 O O . GLU A 1 185 ? 5.190 14.911 -23.520 1.00 77.94 185 GLU A O 1
ATOM 1417 N N . VAL A 1 186 ? 3.259 15.880 -22.885 1.00 88.00 186 VAL A N 1
ATOM 1418 C CA . VAL A 1 186 ? 2.890 14.889 -21.869 1.00 88.00 186 VAL A CA 1
ATOM 1419 C C . VAL A 1 186 ? 2.254 13.644 -22.506 1.00 88.00 186 VAL A C 1
ATOM 1421 O O . VAL A 1 186 ? 2.474 12.528 -22.038 1.00 88.00 186 VAL A O 1
ATOM 1424 N N . ASP A 1 187 ? 1.504 13.829 -23.596 1.00 91.38 187 ASP A N 1
ATOM 1425 C CA . ASP A 1 187 ? 0.894 12.747 -24.372 1.00 91.38 187 ASP A CA 1
ATOM 1426 C C . ASP A 1 187 ? 1.918 12.124 -25.329 1.00 91.38 187 ASP A C 1
ATOM 1428 O O . ASP A 1 187 ? 2.278 12.703 -26.358 1.00 91.38 187 ASP A O 1
ATOM 1432 N N . PHE A 1 188 ? 2.365 10.911 -25.005 1.00 91.81 188 PHE A N 1
ATOM 1433 C CA . PHE A 1 188 ? 3.334 10.155 -25.795 1.00 91.81 188 PHE A CA 1
ATOM 1434 C C . PHE A 1 188 ? 2.840 9.865 -27.223 1.00 91.81 188 PHE A C 1
ATOM 1436 O O . PHE A 1 188 ? 3.656 9.726 -28.141 1.00 91.81 188 PHE A O 1
ATOM 1443 N N . SER A 1 189 ? 1.523 9.821 -27.460 1.00 91.25 189 SER A N 1
ATOM 1444 C CA . SER A 1 189 ? 0.969 9.581 -28.799 1.00 91.25 189 SER A CA 1
ATOM 1445 C C . SER A 1 189 ? 1.318 10.697 -29.794 1.00 91.25 189 SER A C 1
ATOM 1447 O O . SER A 1 189 ? 1.416 10.446 -31.001 1.00 91.25 189 SER A O 1
ATOM 1449 N N . ALA A 1 190 ? 1.597 11.913 -29.307 1.00 89.38 190 ALA A N 1
ATOM 1450 C CA . ALA A 1 190 ? 2.030 13.033 -30.136 1.00 89.38 190 ALA A CA 1
ATOM 1451 C C . ALA A 1 190 ? 3.364 12.754 -30.860 1.00 89.38 190 ALA A C 1
ATOM 1453 O O . ALA A 1 190 ? 3.522 13.155 -32.020 1.00 89.38 190 ALA A O 1
ATOM 1454 N N . ARG A 1 191 ? 4.272 11.972 -30.252 1.00 89.38 191 ARG A N 1
ATOM 1455 C CA . ARG A 1 191 ? 5.545 11.554 -30.871 1.00 89.38 191 ARG A CA 1
ATOM 1456 C C . ARG A 1 191 ? 5.307 10.726 -32.124 1.00 89.38 191 ARG A C 1
ATOM 1458 O O . ARG A 1 191 ? 5.943 10.948 -33.152 1.00 89.38 191 ARG A O 1
ATOM 1465 N N . LEU A 1 192 ? 4.353 9.799 -32.063 1.00 88.50 192 LEU A N 1
ATOM 1466 C CA . LEU A 1 192 ? 4.050 8.875 -33.158 1.00 88.50 192 LEU A CA 1
ATOM 1467 C C . LEU A 1 192 ? 3.455 9.610 -34.363 1.00 88.50 192 LEU A C 1
ATOM 1469 O O . LEU A 1 192 ? 3.822 9.313 -35.503 1.00 88.50 192 LEU A O 1
ATOM 1473 N N . ARG A 1 193 ? 2.631 10.641 -34.126 1.00 87.31 193 ARG A N 1
ATOM 1474 C CA . ARG A 1 193 ? 2.080 11.495 -35.195 1.00 87.31 193 ARG A CA 1
ATOM 1475 C C . ARG A 1 193 ? 3.184 12.171 -36.019 1.00 87.31 193 ARG A C 1
ATOM 1477 O O . ARG A 1 193 ? 3.015 12.360 -37.222 1.00 87.31 193 ARG A O 1
ATOM 1484 N N . LEU A 1 194 ? 4.353 12.462 -35.430 1.00 87.31 194 LEU A N 1
ATOM 1485 C CA . LEU A 1 194 ? 5.490 13.019 -36.176 1.00 87.31 194 LEU A CA 1
ATOM 1486 C C . LEU A 1 194 ? 6.072 12.054 -37.212 1.00 87.31 194 LEU A C 1
ATOM 1488 O O . LEU A 1 194 ? 6.640 12.517 -38.197 1.00 87.31 194 LEU A O 1
ATOM 1492 N N . LEU A 1 195 ? 5.968 10.735 -37.032 1.00 84.81 195 LEU A N 1
ATOM 1493 C CA . LEU A 1 195 ? 6.465 9.796 -38.044 1.00 84.81 195 LEU A CA 1
ATOM 1494 C C . LEU A 1 195 ? 5.583 9.781 -39.292 1.00 84.81 195 LEU A C 1
ATOM 1496 O O . LEU A 1 195 ? 6.116 9.598 -40.387 1.00 84.81 195 LEU A O 1
ATOM 1500 N N . GLN A 1 196 ? 4.281 10.007 -39.111 1.00 79.00 196 GLN A N 1
ATOM 1501 C CA . GLN A 1 196 ? 3.264 10.016 -40.165 1.00 79.00 196 GLN A CA 1
ATOM 1502 C C . GLN A 1 196 ? 3.137 11.381 -40.860 1.00 79.00 196 GLN A C 1
ATOM 1504 O O . GLN A 1 196 ? 2.669 11.457 -41.993 1.00 79.00 196 GLN A O 1
ATOM 1509 N N . ALA A 1 197 ? 3.563 12.463 -40.205 1.00 80.25 197 ALA A N 1
ATOM 1510 C CA . ALA A 1 197 ? 3.451 13.811 -40.746 1.00 80.25 197 ALA A CA 1
ATOM 1511 C C . ALA A 1 197 ? 4.358 14.028 -41.974 1.00 80.25 197 ALA A C 1
ATOM 1513 O O . ALA A 1 197 ? 5.576 13.846 -41.905 1.00 80.25 197 ALA A O 1
ATOM 1514 N N . GLY A 1 198 ? 3.767 14.487 -43.085 1.00 70.31 198 GLY A N 1
ATOM 1515 C CA . GLY A 1 198 ? 4.492 14.846 -44.314 1.00 70.31 198 GLY A CA 1
ATOM 1516 C C . GLY A 1 198 ? 5.340 16.121 -44.194 1.00 70.31 198 GLY A C 1
ATOM 1517 O O . GLY A 1 198 ? 6.293 16.305 -44.947 1.00 70.31 198 GLY A O 1
ATOM 1518 N N . SER A 1 199 ? 5.035 16.980 -43.217 1.00 75.31 199 SER A N 1
ATOM 1519 C CA . SER A 1 199 ? 5.843 18.138 -42.826 1.00 75.31 199 SER A CA 1
ATOM 1520 C C . SER A 1 199 ? 5.871 18.251 -41.302 1.00 75.31 199 SER A C 1
ATOM 1522 O O . SER A 1 199 ? 4.900 17.898 -40.633 1.00 75.31 199 SER A O 1
ATOM 1524 N N . HIS A 1 200 ? 6.990 18.710 -40.738 1.00 79.75 200 HIS A N 1
ATOM 1525 C CA . HIS A 1 200 ? 7.179 18.805 -39.289 1.00 79.75 200 HIS A CA 1
ATOM 1526 C C . HIS A 1 200 ? 7.063 20.261 -38.816 1.00 79.75 200 HIS A C 1
ATOM 1528 O O . HIS A 1 200 ? 7.650 21.136 -39.460 1.00 79.75 200 HIS A O 1
ATOM 1534 N N . PRO A 1 201 ? 6.378 20.526 -37.687 1.00 74.50 201 PRO A N 1
ATOM 1535 C CA . PRO A 1 201 ? 6.333 21.852 -37.076 1.00 74.50 201 PRO A CA 1
ATOM 1536 C C . PRO A 1 201 ? 7.726 22.422 -36.764 1.00 74.50 201 PRO A C 1
ATOM 1538 O O . PRO A 1 201 ? 8.697 21.681 -36.566 1.00 74.50 201 PRO A O 1
ATOM 1541 N N . ASN A 1 202 ? 7.816 23.750 -36.657 1.00 75.19 202 ASN A N 1
ATOM 1542 C CA . ASN A 1 202 ? 9.015 24.420 -36.150 1.00 75.19 202 ASN A CA 1
ATOM 1543 C C . ASN A 1 202 ? 9.310 23.960 -34.709 1.00 75.19 202 ASN A C 1
ATOM 1545 O O . ASN A 1 202 ? 8.395 23.796 -33.906 1.00 75.19 202 ASN A O 1
ATOM 1549 N N . GLY A 1 203 ? 10.588 23.745 -34.382 1.00 79.06 203 GLY A N 1
ATOM 1550 C CA . GLY A 1 203 ? 11.012 23.283 -33.051 1.00 79.06 203 GLY A CA 1
ATOM 1551 C C . GLY A 1 203 ? 11.094 21.760 -32.874 1.00 79.06 203 GLY A C 1
ATOM 1552 O O . GLY A 1 203 ? 11.331 21.288 -31.761 1.00 79.06 203 GLY A O 1
ATOM 1553 N N . VAL A 1 204 ? 10.940 20.982 -33.952 1.00 85.38 204 VAL A N 1
ATOM 1554 C CA . VAL A 1 204 ? 11.163 19.526 -33.955 1.00 85.38 204 VAL A CA 1
ATOM 1555 C C . VAL A 1 204 ? 12.607 19.190 -34.345 1.00 85.38 204 VAL A C 1
ATOM 1557 O O . VAL A 1 204 ? 13.107 19.591 -35.400 1.00 85.38 204 VAL A O 1
ATOM 1560 N N . ASN A 1 205 ? 13.286 18.389 -33.525 1.00 87.56 205 ASN A N 1
ATOM 1561 C CA . ASN A 1 205 ? 14.637 17.909 -33.790 1.00 87.56 205 ASN A CA 1
ATOM 1562 C C . ASN A 1 205 ? 14.637 16.796 -34.855 1.00 87.56 205 ASN A C 1
ATOM 1564 O O . ASN A 1 205 ? 14.445 15.611 -34.569 1.00 87.56 205 ASN A O 1
ATOM 1568 N N . ARG A 1 206 ? 14.928 17.179 -36.103 1.00 87.88 206 ARG A N 1
ATOM 1569 C CA . ARG A 1 206 ? 15.000 16.254 -37.249 1.00 87.88 206 ARG A CA 1
ATOM 1570 C C . ARG A 1 206 ? 16.067 15.165 -37.097 1.00 87.88 206 ARG A C 1
ATOM 1572 O O . ARG A 1 206 ? 15.879 14.067 -37.617 1.00 87.88 206 ARG A O 1
ATOM 1579 N N . SER A 1 207 ? 17.163 15.433 -36.379 1.00 89.62 207 SER A N 1
ATOM 1580 C CA . SER A 1 207 ? 18.204 14.421 -36.143 1.00 89.62 207 SER A CA 1
ATOM 1581 C C . SER A 1 207 ? 17.684 13.284 -35.261 1.00 89.62 207 SER A C 1
ATOM 1583 O O . SER A 1 207 ? 17.940 12.118 -35.558 1.00 89.62 207 SER A O 1
ATOM 1585 N N . THR A 1 208 ? 16.887 13.614 -34.238 1.00 89.38 208 THR A N 1
ATOM 1586 C CA . THR A 1 208 ? 16.216 12.633 -33.379 1.00 89.38 208 THR A CA 1
ATOM 1587 C C . THR A 1 208 ? 15.242 11.789 -34.189 1.00 89.38 208 THR A C 1
ATOM 1589 O O . THR A 1 208 ? 15.338 10.568 -34.161 1.00 89.38 208 THR A O 1
ATOM 1592 N N . LEU A 1 209 ? 14.388 12.408 -35.013 1.00 90.38 209 LEU A N 1
ATOM 1593 C CA . LEU A 1 209 ? 13.470 11.661 -35.884 1.00 90.38 209 LEU A CA 1
ATOM 1594 C C . LEU A 1 209 ? 14.194 10.730 -36.869 1.00 90.38 209 LEU A C 1
ATOM 1596 O O . LEU A 1 209 ? 13.727 9.624 -37.137 1.00 90.38 209 LEU A O 1
ATOM 1600 N N . SER A 1 210 ? 15.342 11.153 -37.405 1.00 91.38 210 SER A N 1
ATOM 1601 C CA . SER A 1 210 ? 16.165 10.306 -38.275 1.00 91.38 210 SER A CA 1
ATOM 1602 C C . SER A 1 210 ? 16.707 9.077 -37.531 1.00 91.38 210 SER A C 1
ATOM 1604 O O . SER A 1 210 ? 16.614 7.959 -38.046 1.00 91.38 210 SER A O 1
ATOM 1606 N N . ARG A 1 211 ? 17.197 9.250 -36.292 1.00 93.25 211 ARG A N 1
ATOM 1607 C CA . ARG A 1 211 ? 17.639 8.133 -35.437 1.00 93.25 211 ARG A CA 1
ATOM 1608 C C . ARG A 1 211 ? 16.491 7.184 -35.099 1.00 93.25 211 ARG A C 1
ATOM 1610 O O . ARG A 1 211 ? 16.655 5.981 -35.295 1.00 93.25 211 ARG A O 1
ATOM 1617 N N . VAL A 1 212 ? 15.327 7.717 -34.721 1.00 92.56 212 VAL A N 1
ATOM 1618 C CA . VAL A 1 212 ? 14.106 6.935 -34.450 1.00 92.56 212 VAL A CA 1
ATOM 1619 C C . VAL A 1 212 ? 13.728 6.080 -35.665 1.00 92.56 212 VAL A C 1
ATOM 1621 O O . VAL A 1 212 ? 13.588 4.862 -35.553 1.00 92.56 212 VAL A O 1
ATOM 1624 N N . ARG A 1 213 ? 13.653 6.679 -36.864 1.00 93.31 213 ARG A N 1
ATOM 1625 C CA . ARG A 1 213 ? 13.350 5.947 -38.111 1.00 93.31 213 ARG A CA 1
ATOM 1626 C C . ARG A 1 213 ? 14.383 4.857 -38.404 1.00 93.31 213 ARG A C 1
ATOM 1628 O O . ARG A 1 213 ? 14.009 3.763 -38.828 1.00 93.31 213 ARG A O 1
ATOM 1635 N N . LYS A 1 214 ? 15.673 5.136 -38.192 1.00 94.69 214 LYS A N 1
ATOM 1636 C CA . LYS A 1 214 ? 16.759 4.170 -38.413 1.00 94.69 214 LYS A CA 1
ATOM 1637 C C . LYS A 1 214 ? 16.664 2.980 -37.453 1.00 94.69 214 LYS A C 1
ATOM 1639 O O . LYS A 1 214 ? 16.745 1.843 -37.913 1.00 94.69 214 LYS A O 1
ATOM 1644 N N . GLN A 1 215 ? 16.467 3.231 -36.159 1.00 93.31 215 GLN A N 1
ATOM 1645 C CA . GLN A 1 215 ? 16.323 2.187 -35.136 1.00 93.31 215 GLN A CA 1
ATOM 1646 C C . GLN A 1 215 ? 15.084 1.327 -35.387 1.00 93.31 215 GLN A C 1
ATOM 1648 O O . GLN A 1 215 ? 15.186 0.104 -35.473 1.00 93.31 215 GLN A O 1
ATOM 1653 N N . SER A 1 216 ? 13.938 1.965 -35.634 1.00 93.62 216 SER A N 1
ATOM 1654 C CA . SER A 1 216 ? 12.696 1.253 -35.917 1.00 93.62 216 SER A CA 1
ATOM 1655 C C . SER A 1 216 ? 12.809 0.356 -37.160 1.00 93.62 216 SER A C 1
ATOM 1657 O O . SER A 1 216 ? 12.414 -0.809 -37.127 1.00 93.62 216 SER A O 1
ATOM 1659 N N . ARG A 1 217 ? 13.433 0.830 -38.253 1.00 93.88 217 ARG A N 1
ATOM 1660 C CA . ARG A 1 217 ? 13.720 -0.013 -39.435 1.00 93.88 217 ARG A CA 1
ATOM 1661 C C . ARG A 1 217 ? 14.625 -1.201 -39.106 1.00 93.88 217 ARG A C 1
ATOM 1663 O O . ARG A 1 217 ? 14.369 -2.300 -39.592 1.00 93.88 217 ARG A O 1
ATOM 1670 N N . ALA A 1 218 ? 15.657 -0.999 -38.287 1.00 93.31 218 ALA A N 1
ATOM 1671 C CA . ALA A 1 218 ? 16.562 -2.073 -37.889 1.00 93.31 218 ALA A CA 1
ATOM 1672 C C . ALA A 1 218 ? 15.827 -3.177 -37.108 1.00 93.31 218 ALA A C 1
ATOM 1674 O O . ALA A 1 218 ? 15.999 -4.358 -37.415 1.00 93.31 218 ALA A O 1
ATOM 1675 N N . TRP A 1 219 ? 14.955 -2.819 -36.159 1.00 91.31 219 TRP A N 1
ATOM 1676 C CA . TRP A 1 219 ? 14.170 -3.815 -35.421 1.00 91.31 219 TRP A CA 1
ATOM 1677 C C . TRP A 1 219 ? 13.088 -4.468 -36.262 1.00 91.31 219 TRP A C 1
ATOM 1679 O O . TRP A 1 219 ? 12.898 -5.671 -36.130 1.00 91.31 219 TRP A O 1
ATOM 1689 N N . ARG A 1 220 ? 12.450 -3.751 -37.194 1.00 92.81 220 ARG A N 1
ATOM 1690 C CA . ARG A 1 220 ? 11.560 -4.382 -38.183 1.00 92.81 220 ARG A CA 1
ATOM 1691 C C . ARG A 1 220 ? 12.291 -5.447 -39.005 1.00 92.81 220 ARG A C 1
ATOM 1693 O O . ARG A 1 220 ? 11.740 -6.517 -39.230 1.00 92.81 220 ARG A O 1
ATOM 1700 N N . GLY A 1 221 ? 13.546 -5.200 -39.388 1.00 91.25 221 GLY A N 1
ATOM 1701 C CA . GLY A 1 221 ? 14.373 -6.198 -40.076 1.00 91.25 221 GLY A CA 1
ATOM 1702 C C . GLY A 1 221 ? 14.645 -7.456 -39.240 1.00 91.25 221 GLY A C 1
ATOM 1703 O O . GLY A 1 221 ? 14.662 -8.557 -39.785 1.00 91.25 221 GLY A O 1
ATOM 1704 N N . ARG A 1 222 ? 14.818 -7.306 -37.918 1.00 89.69 222 ARG A N 1
ATOM 1705 C CA . ARG A 1 222 ? 15.057 -8.424 -36.986 1.00 89.69 222 ARG A CA 1
ATOM 1706 C C . ARG A 1 222 ? 13.777 -9.178 -36.612 1.00 89.69 222 ARG A C 1
ATOM 1708 O O . ARG A 1 222 ? 13.769 -10.401 -36.648 1.00 89.69 222 ARG A O 1
ATOM 1715 N N . LEU A 1 223 ? 12.710 -8.454 -36.269 1.00 88.00 223 LEU A N 1
ATOM 1716 C CA . LEU A 1 223 ? 11.431 -9.010 -35.809 1.00 88.00 223 LEU A CA 1
ATOM 1717 C C . LEU A 1 223 ? 10.585 -9.591 -36.938 1.00 88.00 223 LEU A C 1
ATOM 1719 O O . LEU A 1 223 ? 9.793 -10.489 -36.673 1.00 88.00 223 LEU A O 1
ATOM 1723 N N . LYS A 1 224 ? 10.739 -9.063 -38.161 1.00 88.81 224 LYS A N 1
ATOM 1724 C CA . LYS A 1 224 ? 9.884 -9.350 -39.323 1.00 88.81 224 LYS A CA 1
ATOM 1725 C C . LYS A 1 224 ? 8.394 -9.236 -38.955 1.00 88.81 224 LYS A C 1
ATOM 1727 O O . LYS A 1 224 ? 7.740 -10.263 -38.789 1.00 88.81 224 LYS A O 1
ATOM 1732 N N . PRO A 1 225 ? 7.878 -8.000 -38.778 1.00 83.75 225 PRO A N 1
ATOM 1733 C CA . PRO A 1 225 ? 6.541 -7.768 -38.264 1.00 83.75 225 PRO A CA 1
ATOM 1734 C C . PRO A 1 225 ? 5.463 -8.590 -38.961 1.00 83.75 225 PRO A C 1
ATOM 1736 O O . PRO A 1 225 ? 5.344 -8.536 -40.187 1.00 83.75 225 PRO A O 1
ATOM 1739 N N . LEU A 1 226 ? 4.664 -9.305 -38.173 1.00 80.69 226 LEU A N 1
ATOM 1740 C CA . LEU A 1 226 ? 3.431 -9.896 -38.674 1.00 80.69 226 LEU A CA 1
ATOM 1741 C C . LEU A 1 226 ? 2.486 -8.757 -39.066 1.00 80.69 226 LEU A C 1
ATOM 1743 O O . LEU A 1 226 ? 2.390 -7.750 -38.364 1.00 80.69 226 LEU A O 1
ATOM 1747 N N . THR A 1 227 ? 1.844 -8.892 -40.223 1.00 67.88 227 THR A N 1
ATOM 1748 C CA . THR A 1 227 ? 0.838 -7.930 -40.680 1.00 67.88 227 THR A CA 1
ATOM 1749 C C . THR A 1 227 ? -0.517 -8.556 -40.410 1.00 67.88 227 THR A C 1
ATOM 1751 O O . THR A 1 227 ? -0.886 -9.502 -41.099 1.00 67.88 227 THR A O 1
ATOM 1754 N N . ASP A 1 228 ? -1.213 -8.068 -39.388 1.00 60.56 228 ASP A N 1
ATOM 1755 C CA . ASP A 1 228 ? -2.573 -8.498 -39.065 1.00 60.56 228 ASP A CA 1
ATOM 1756 C C . ASP A 1 228 ? -3.548 -7.311 -39.119 1.00 60.56 228 ASP A C 1
ATOM 1758 O O . ASP A 1 228 ? -3.145 -6.144 -39.146 1.00 60.56 228 ASP A O 1
ATOM 1762 N N . THR A 1 229 ? -4.839 -7.623 -39.179 1.00 57.31 229 THR A N 1
ATOM 1763 C CA . THR A 1 229 ? -5.948 -6.675 -39.361 1.00 57.31 229 THR A CA 1
ATOM 1764 C C . THR A 1 229 ? -6.369 -5.962 -38.071 1.00 57.31 229 THR A C 1
ATOM 1766 O O . THR A 1 229 ? -6.904 -4.857 -38.153 1.00 57.31 229 THR A O 1
ATOM 1769 N N . SER A 1 230 ? -6.080 -6.520 -36.886 1.00 63.25 230 SER A N 1
ATOM 1770 C CA . SER A 1 230 ? -6.353 -5.890 -35.584 1.00 63.25 230 SER A CA 1
ATOM 1771 C C . SER A 1 230 ? -5.086 -5.280 -34.971 1.00 63.25 230 SER A C 1
ATOM 1773 O O . SER A 1 230 ? -4.241 -5.992 -34.427 1.00 63.25 230 SER A O 1
ATOM 1775 N N . GLN A 1 231 ? -4.944 -3.956 -35.046 1.00 82.81 231 GLN A N 1
ATOM 1776 C CA . GLN A 1 231 ? -3.819 -3.244 -34.432 1.00 82.81 231 GLN A CA 1
ATOM 1777 C C . GLN A 1 231 ? -4.148 -2.838 -32.993 1.00 82.81 231 GLN A C 1
ATOM 1779 O O . GLN A 1 231 ? -5.168 -2.199 -32.742 1.00 82.81 231 GLN A O 1
ATOM 1784 N N . LEU A 1 232 ? -3.256 -3.176 -32.061 1.00 92.75 232 LEU A N 1
ATOM 1785 C CA . LEU A 1 232 ? -3.276 -2.658 -30.695 1.00 92.75 232 LEU A CA 1
ATOM 1786 C C . LEU A 1 232 ? -3.104 -1.133 -30.705 1.00 92.75 232 LEU A C 1
ATOM 1788 O O . LEU A 1 232 ? -2.358 -0.591 -31.529 1.00 92.75 232 LEU A O 1
ATOM 1792 N N . SER A 1 233 ? -3.727 -0.440 -29.751 1.00 95.44 233 SER A N 1
ATOM 1793 C CA . SER A 1 233 ? -3.462 0.986 -29.547 1.00 95.44 233 SER A CA 1
ATOM 1794 C C . SER A 1 233 ? -2.039 1.244 -29.032 1.00 95.44 233 SER A C 1
ATOM 1796 O O . SER A 1 233 ? -1.323 0.348 -28.574 1.00 95.44 233 SER A O 1
ATOM 1798 N N . ILE A 1 234 ? -1.623 2.514 -29.065 1.00 95.75 234 ILE A N 1
ATOM 1799 C CA . ILE A 1 234 ? -0.350 2.948 -28.468 1.00 95.75 234 ILE A CA 1
ATOM 1800 C C . ILE A 1 234 ? -0.348 2.649 -26.960 1.00 95.75 234 ILE A C 1
ATOM 1802 O O . ILE A 1 234 ? 0.664 2.178 -26.441 1.00 95.75 234 ILE A O 1
ATOM 1806 N N . GLY A 1 235 ? -1.478 2.868 -26.277 1.00 97.25 235 GLY A N 1
ATOM 1807 C CA . GLY A 1 235 ? -1.654 2.552 -24.860 1.00 97.25 235 GLY A CA 1
ATOM 1808 C C . GLY A 1 235 ? -1.463 1.072 -24.571 1.00 97.25 235 GLY A C 1
ATOM 1809 O O . GLY A 1 235 ? -0.622 0.715 -23.747 1.00 97.25 235 GLY A O 1
ATOM 1810 N N . ALA A 1 236 ? -2.159 0.215 -25.318 1.00 97.56 236 ALA A N 1
ATOM 1811 C CA . ALA A 1 236 ? -2.039 -1.237 -25.234 1.00 97.56 236 ALA A CA 1
ATOM 1812 C C . ALA A 1 236 ? -0.588 -1.722 -25.409 1.00 97.56 236 ALA A C 1
ATOM 1814 O O . ALA A 1 236 ? -0.093 -2.518 -24.612 1.00 97.56 236 ALA A O 1
ATOM 1815 N N . ILE A 1 237 ? 0.140 -1.201 -26.404 1.00 97.56 237 ILE A N 1
ATOM 1816 C CA . ILE A 1 237 ? 1.545 -1.577 -26.626 1.00 97.56 237 ILE A CA 1
ATOM 1817 C C . ILE A 1 237 ? 2.440 -1.082 -25.482 1.00 97.56 237 ILE A C 1
ATOM 1819 O O . ILE A 1 237 ? 3.266 -1.844 -24.980 1.00 97.56 237 ILE A O 1
ATOM 1823 N N . CYS A 1 238 ? 2.274 0.162 -25.025 1.00 97.81 238 CYS A N 1
ATOM 1824 C CA . CYS A 1 238 ? 3.026 0.678 -23.880 1.00 97.81 238 CYS A CA 1
ATOM 1825 C C . CYS A 1 238 ? 2.749 -0.129 -22.599 1.00 97.81 238 CYS A C 1
ATOM 1827 O O . CYS A 1 238 ? 3.672 -0.345 -21.810 1.00 97.81 238 CYS A O 1
ATOM 1829 N N . ALA A 1 239 ? 1.518 -0.613 -22.399 1.00 97.81 239 ALA A N 1
ATOM 1830 C CA . ALA A 1 239 ? 1.152 -1.432 -21.245 1.00 97.81 239 ALA A CA 1
ATOM 1831 C C . ALA A 1 239 ? 1.939 -2.749 -21.197 1.00 97.81 239 ALA A C 1
ATOM 1833 O O . ALA A 1 239 ? 2.305 -3.195 -20.114 1.00 97.81 239 ALA A O 1
ATOM 1834 N N . LEU A 1 240 ? 2.283 -3.335 -22.351 1.00 97.12 240 LEU A N 1
ATOM 1835 C CA . LEU A 1 240 ? 3.138 -4.528 -22.411 1.00 97.12 240 LEU A CA 1
ATOM 1836 C C . LEU A 1 240 ? 4.555 -4.258 -21.872 1.00 97.12 240 LEU A C 1
ATOM 1838 O O . LEU A 1 240 ? 5.163 -5.136 -21.265 1.00 97.12 240 LEU A O 1
ATOM 1842 N N . ALA A 1 241 ? 5.100 -3.053 -22.080 1.00 95.50 241 ALA A N 1
ATOM 1843 C CA . ALA A 1 241 ? 6.402 -2.668 -21.524 1.00 95.50 241 ALA A CA 1
ATOM 1844 C C . ALA A 1 241 ? 6.319 -2.311 -20.032 1.00 95.50 241 ALA A C 1
ATOM 1846 O O . ALA A 1 241 ? 7.266 -2.555 -19.273 1.00 95.50 241 ALA A O 1
ATOM 1847 N N . PHE A 1 242 ? 5.207 -1.703 -19.617 1.00 95.25 242 PHE A N 1
ATOM 1848 C CA . PHE A 1 242 ? 5.033 -1.118 -18.290 1.00 95.25 242 PHE A CA 1
ATOM 1849 C C . PHE A 1 242 ? 3.729 -1.565 -17.608 1.00 95.25 242 PHE A C 1
ATOM 1851 O O . PHE A 1 242 ? 2.917 -0.716 -17.234 1.00 95.25 242 PHE A O 1
ATOM 1858 N N . PRO A 1 243 ? 3.522 -2.880 -17.398 1.00 95.25 243 PRO A N 1
ATOM 1859 C CA . PRO A 1 243 ? 2.280 -3.393 -16.815 1.00 95.25 243 PRO A CA 1
ATOM 1860 C C . PRO A 1 243 ? 2.078 -2.950 -15.360 1.00 95.25 243 PRO A C 1
ATOM 1862 O O . PRO A 1 243 ? 0.951 -2.869 -14.887 1.00 95.25 243 PRO A O 1
ATOM 1865 N N . ASP A 1 244 ? 3.166 -2.622 -14.662 1.00 92.75 244 ASP A N 1
ATOM 1866 C CA . ASP A 1 244 ? 3.240 -2.055 -13.310 1.00 92.75 244 ASP A CA 1
ATOM 1867 C C . ASP A 1 244 ? 3.005 -0.531 -13.262 1.00 92.75 244 ASP A C 1
ATOM 1869 O O . ASP A 1 244 ? 2.921 0.048 -12.181 1.00 92.75 244 ASP A O 1
ATOM 1873 N N . ARG A 1 245 ? 2.895 0.136 -14.419 1.00 94.19 245 ARG A N 1
ATOM 1874 C CA . ARG A 1 245 ? 2.684 1.593 -14.528 1.00 94.19 245 ARG A CA 1
ATOM 1875 C C . ARG A 1 245 ? 1.363 1.948 -15.204 1.00 94.19 245 ARG A C 1
ATOM 1877 O O . ARG A 1 245 ? 1.218 3.046 -15.744 1.00 94.19 245 ARG A O 1
ATOM 1884 N N . ILE A 1 246 ? 0.410 1.021 -15.174 1.00 97.56 246 ILE A N 1
ATOM 1885 C CA . ILE A 1 246 ? -0.974 1.287 -15.555 1.00 97.56 246 ILE A CA 1
ATOM 1886 C C . ILE A 1 246 ? -1.607 2.050 -14.393 1.00 97.56 246 ILE A C 1
ATOM 1888 O O . ILE A 1 246 ? -1.592 1.588 -13.254 1.00 97.56 246 ILE A O 1
ATOM 1892 N N . GLY A 1 247 ? -2.089 3.254 -14.665 1.00 96.31 247 GLY A N 1
ATOM 1893 C CA . GLY A 1 247 ? -2.629 4.181 -13.687 1.00 96.31 247 GLY A CA 1
ATOM 1894 C C . GLY A 1 247 ? -4.148 4.264 -13.756 1.00 96.31 247 GLY A C 1
ATOM 1895 O O . GLY A 1 247 ? -4.693 4.448 -14.841 1.00 96.31 247 GLY A O 1
ATOM 1896 N N . LYS A 1 248 ? -4.816 4.213 -12.598 1.00 97.00 248 LYS A N 1
ATOM 1897 C CA . LYS A 1 248 ? -6.231 4.582 -12.429 1.00 97.00 248 LYS A CA 1
ATOM 1898 C C . LYS A 1 248 ? -6.344 5.970 -11.813 1.00 97.00 248 LYS A C 1
ATOM 1900 O O . LYS A 1 248 ? -5.752 6.204 -10.754 1.00 97.00 248 LYS A O 1
ATOM 1905 N N . ALA A 1 249 ? -7.129 6.859 -12.413 1.00 95.69 249 ALA A N 1
ATOM 1906 C CA . ALA A 1 249 ? -7.408 8.172 -11.841 1.00 95.69 249 ALA A CA 1
ATOM 1907 C C . ALA A 1 249 ? -8.042 8.048 -10.437 1.00 95.69 249 ALA A C 1
ATOM 1909 O O . ALA A 1 249 ? -8.993 7.291 -10.229 1.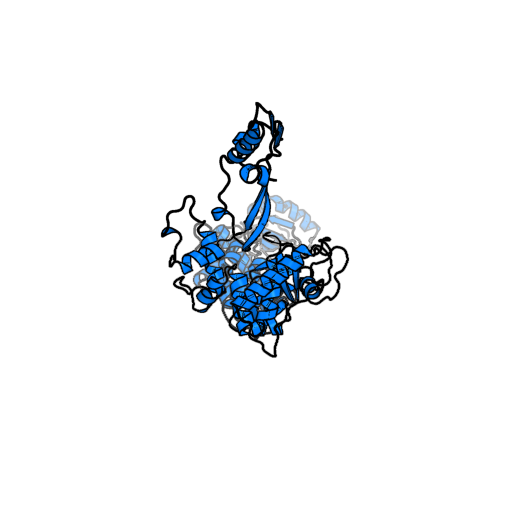00 95.69 249 ALA A O 1
ATOM 1910 N N . ARG A 1 250 ? -7.514 8.792 -9.455 1.00 92.19 250 ARG A N 1
ATOM 1911 C CA . ARG A 1 250 ? -8.025 8.833 -8.065 1.00 92.19 250 ARG A CA 1
ATOM 1912 C C . ARG A 1 250 ? -9.128 9.870 -7.864 1.00 92.19 250 ARG A C 1
ATOM 1914 O O . ARG A 1 250 ? -9.845 9.828 -6.869 1.00 92.19 250 ARG A O 1
ATOM 1921 N N . SER A 1 251 ? -9.227 10.827 -8.776 1.00 83.94 251 SER A N 1
ATOM 1922 C CA . SER A 1 251 ? -10.127 11.969 -8.689 1.00 83.94 251 SER A CA 1
ATOM 1923 C C . SER A 1 251 ? -10.651 12.336 -10.074 1.00 83.94 251 SER A C 1
ATOM 1925 O O . SER A 1 251 ? -10.034 12.029 -11.094 1.00 83.94 251 SER A O 1
ATOM 1927 N N . ALA A 1 252 ? -11.778 13.047 -10.104 1.00 77.25 252 ALA A N 1
ATOM 1928 C CA . ALA A 1 252 ? -12.382 13.520 -11.347 1.00 77.25 252 ALA A CA 1
ATOM 1929 C C . ALA A 1 252 ? -11.516 14.555 -12.094 1.00 77.25 252 ALA A C 1
ATOM 1931 O O . ALA A 1 252 ? -11.742 14.785 -13.276 1.00 77.25 252 ALA A O 1
ATOM 1932 N N . SER A 1 253 ? -10.520 15.172 -11.437 1.00 78.44 253 SER A N 1
ATOM 1933 C CA . SER A 1 253 ? -9.579 16.075 -12.114 1.00 78.44 253 SER A CA 1
ATOM 1934 C C . SER A 1 253 ? -8.625 15.334 -13.056 1.00 78.44 253 SER A C 1
ATOM 1936 O O . SER A 1 253 ? -8.045 15.961 -13.941 1.00 78.44 253 SER A O 1
ATOM 1938 N N . GLY A 1 254 ? -8.440 14.018 -12.868 1.00 78.75 254 GLY A N 1
ATOM 1939 C CA . GLY A 1 254 ? -7.552 13.192 -13.689 1.00 78.75 254 GLY A CA 1
ATOM 1940 C C . GLY A 1 254 ? -6.100 13.680 -13.694 1.00 78.75 254 GLY A C 1
ATOM 1941 O O . GLY A 1 254 ? -5.414 13.572 -14.711 1.00 78.75 254 GLY A O 1
ATOM 1942 N N . LEU A 1 255 ? -5.642 14.265 -12.580 1.00 89.94 255 LEU A N 1
ATOM 1943 C CA . LEU A 1 255 ? -4.241 14.658 -12.383 1.00 89.94 255 LEU A CA 1
ATOM 1944 C C . LEU A 1 255 ? -3.456 13.656 -11.539 1.00 89.94 255 LEU A C 1
ATOM 1946 O O . LEU A 1 255 ? -2.238 13.612 -11.666 1.00 89.94 255 LEU A O 1
ATOM 1950 N N . ASP A 1 256 ? -4.148 12.849 -10.735 1.00 93.56 256 ASP A N 1
ATOM 1951 C CA . ASP A 1 256 ? -3.571 11.924 -9.765 1.00 93.56 256 ASP A CA 1
ATOM 1952 C C . ASP A 1 256 ? -3.963 10.482 -10.073 1.00 93.56 256 ASP A C 1
ATOM 1954 O O . ASP A 1 256 ? -5.151 10.169 -10.175 1.00 93.56 256 ASP A O 1
ATOM 1958 N N . TYR A 1 257 ? -2.982 9.584 -10.116 1.00 94.81 257 TYR A N 1
ATOM 1959 C CA . TYR A 1 257 ? -3.167 8.193 -10.517 1.00 94.81 257 TYR A CA 1
ATOM 1960 C C . TYR A 1 257 ? -2.583 7.229 -9.484 1.00 94.81 257 TYR A C 1
ATOM 1962 O O . TYR A 1 257 ? -1.467 7.414 -9.000 1.00 94.81 257 TYR A O 1
ATOM 1970 N N . LYS A 1 258 ? -3.332 6.173 -9.158 1.00 94.81 258 LYS A N 1
ATOM 1971 C CA . LYS A 1 258 ? -2.830 4.987 -8.448 1.00 94.81 258 LYS A CA 1
ATOM 1972 C C . LYS A 1 258 ? -2.259 4.024 -9.488 1.00 94.81 258 LYS A C 1
ATOM 1974 O O . LYS A 1 258 ? -2.943 3.773 -10.475 1.00 94.81 258 LYS A O 1
ATOM 1979 N N . LEU A 1 259 ? -1.055 3.493 -9.278 1.00 94.38 259 LEU A N 1
ATOM 1980 C CA . LEU A 1 259 ? -0.418 2.570 -10.228 1.00 94.38 259 LEU A CA 1
ATOM 1981 C C . LEU A 1 259 ? -0.690 1.106 -9.874 1.00 94.38 259 LEU A C 1
ATOM 1983 O O . LEU A 1 259 ? -0.756 0.759 -8.694 1.00 94.38 259 LEU A O 1
ATOM 1987 N N . SER A 1 260 ? -0.787 0.250 -10.891 1.00 95.12 260 SER A N 1
ATOM 1988 C CA . SER A 1 260 ? -0.936 -1.207 -10.759 1.00 95.12 260 SER A CA 1
ATOM 1989 C C . SER A 1 260 ? 0.218 -1.861 -10.000 1.00 95.12 260 SER A C 1
ATOM 1991 O O . SER A 1 260 ? -0.009 -2.780 -9.220 1.00 95.12 260 SER A O 1
ATOM 1993 N N . GLY A 1 261 ? 1.448 -1.373 -10.175 1.00 90.19 261 GLY A N 1
ATOM 1994 C CA . GLY A 1 261 ? 2.628 -1.817 -9.428 1.00 90.19 261 GLY A CA 1
ATOM 1995 C C . GLY A 1 261 ? 2.744 -1.242 -8.014 1.00 90.19 261 GLY A C 1
ATOM 1996 O O . GLY A 1 261 ? 3.718 -1.538 -7.327 1.00 90.19 261 GLY A O 1
ATOM 1997 N N . GLY A 1 262 ? 1.783 -0.414 -7.598 1.00 88.38 262 GLY A N 1
ATOM 1998 C CA . GLY A 1 262 ? 1.772 0.275 -6.314 1.00 88.38 262 GLY A CA 1
ATOM 1999 C C . GLY A 1 262 ? 2.292 1.712 -6.355 1.00 88.38 262 GLY A C 1
ATOM 2000 O O . GLY A 1 262 ? 2.846 2.191 -7.342 1.00 88.38 262 GLY A O 1
ATOM 2001 N N . GLY A 1 263 ? 2.061 2.445 -5.262 1.00 88.00 263 GLY A N 1
ATOM 2002 C CA . GLY A 1 263 ? 2.337 3.888 -5.193 1.00 88.00 263 GLY A CA 1
ATOM 2003 C C . GLY A 1 263 ? 1.367 4.755 -6.011 1.00 88.00 263 GLY A C 1
ATOM 2004 O O . GLY A 1 263 ? 0.327 4.284 -6.483 1.00 88.00 263 GLY A O 1
ATOM 2005 N N . ALA A 1 264 ? 1.678 6.047 -6.123 1.00 91.00 264 ALA A N 1
ATOM 2006 C CA . ALA A 1 264 ? 0.884 7.020 -6.867 1.00 91.00 264 ALA A CA 1
ATOM 2007 C C . ALA A 1 264 ? 1.776 7.959 -7.689 1.00 91.00 264 ALA A C 1
ATOM 2009 O O . ALA A 1 264 ? 2.923 8.233 -7.326 1.00 91.00 264 ALA A O 1
ATOM 2010 N N . ALA A 1 265 ? 1.228 8.461 -8.793 1.00 92.12 265 ALA A N 1
ATOM 2011 C CA . ALA A 1 265 ? 1.890 9.417 -9.665 1.00 92.12 265 ALA A CA 1
ATOM 2012 C C . ALA A 1 265 ? 0.925 10.524 -10.096 1.00 92.12 265 ALA A C 1
ATOM 2014 O O . ALA A 1 265 ? -0.272 10.278 -10.248 1.00 92.12 265 ALA A O 1
ATOM 2015 N N . ALA A 1 266 ? 1.444 11.732 -10.297 1.00 93.25 266 ALA A N 1
ATOM 2016 C CA . ALA A 1 266 ? 0.638 12.900 -10.612 1.00 93.25 266 ALA A CA 1
ATOM 2017 C C . ALA A 1 266 ? 1.266 13.804 -11.678 1.00 93.25 266 ALA A C 1
ATOM 2019 O O . ALA A 1 266 ? 2.491 13.919 -11.802 1.00 93.25 266 ALA A O 1
ATOM 2020 N N . PHE A 1 267 ? 0.414 14.493 -12.433 1.00 91.94 267 PHE A N 1
ATOM 2021 C CA . PHE A 1 267 ? 0.825 15.605 -13.283 1.00 91.94 267 PHE A CA 1
ATOM 2022 C C . PHE A 1 267 ? 0.993 16.884 -12.460 1.00 91.94 267 PHE A C 1
ATOM 2024 O O . PHE A 1 267 ? 0.229 17.157 -11.541 1.00 91.94 267 PHE A O 1
ATOM 2031 N N . THR A 1 268 ? 1.952 17.733 -12.835 1.00 88.94 268 THR A N 1
ATOM 2032 C CA . THR A 1 268 ? 2.155 19.030 -12.159 1.00 88.94 268 THR A CA 1
ATOM 2033 C C . THR A 1 268 ? 1.148 20.103 -12.568 1.00 88.94 268 THR A C 1
ATOM 2035 O O . THR A 1 268 ? 1.056 21.133 -11.909 1.00 88.94 268 THR A O 1
ATOM 2038 N N . ALA A 1 269 ? 0.462 19.913 -13.695 1.00 88.69 269 ALA A N 1
ATOM 2039 C CA . ALA A 1 269 ? -0.500 20.859 -14.243 1.00 88.69 269 ALA A CA 1
ATOM 2040 C C . ALA A 1 269 ? -1.502 20.138 -15.166 1.00 88.69 269 ALA A C 1
ATOM 2042 O O . ALA A 1 269 ? -1.171 19.069 -15.701 1.00 88.69 269 ALA A O 1
ATOM 2043 N N . PRO A 1 270 ? -2.689 20.732 -15.398 1.00 89.94 270 PRO A N 1
ATOM 2044 C CA . PRO A 1 270 ? -3.605 20.290 -16.441 1.00 89.94 270 PRO A CA 1
ATOM 2045 C C . PRO A 1 270 ? -2.922 20.198 -17.805 1.00 89.94 270 PRO A C 1
ATOM 2047 O O . PRO A 1 270 ? -2.094 21.036 -18.165 1.00 89.94 270 PRO A O 1
ATOM 2050 N N . ASN A 1 271 ? -3.250 19.152 -18.551 1.00 90.31 271 ASN A N 1
ATOM 2051 C CA . ASN A 1 271 ? -2.624 18.793 -19.817 1.00 90.31 271 ASN A CA 1
ATOM 2052 C C . ASN A 1 271 ? -3.625 18.003 -20.692 1.00 90.31 271 ASN A C 1
ATOM 2054 O O . ASN A 1 271 ? -4.732 17.722 -20.235 1.00 90.31 271 ASN A O 1
ATOM 2058 N N . PRO A 1 272 ? -3.279 17.634 -21.938 1.00 90.69 272 PRO A N 1
ATOM 2059 C CA . PRO A 1 272 ? -4.209 16.947 -22.839 1.00 90.69 272 PRO A CA 1
ATOM 2060 C C . PRO A 1 272 ? -4.744 15.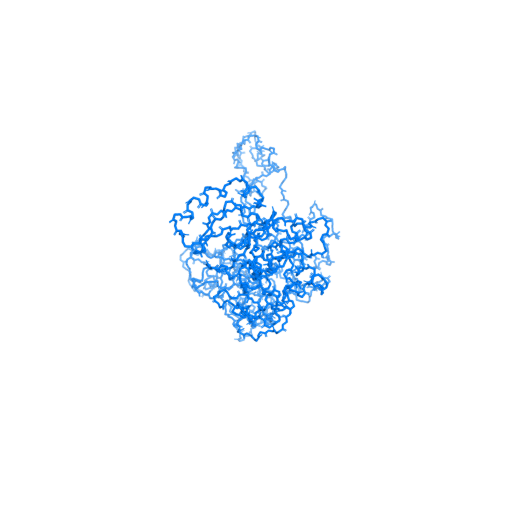592 -22.349 1.00 90.69 272 PRO A C 1
ATOM 2062 O O . PRO A 1 272 ? -5.765 15.153 -22.858 1.00 90.69 272 PRO A O 1
ATOM 2065 N N . LEU A 1 273 ? -4.081 14.942 -21.385 1.00 92.12 273 LEU A N 1
ATOM 2066 C CA . LEU A 1 273 ? -4.529 13.688 -20.764 1.00 92.12 273 LEU A CA 1
ATOM 2067 C C . LEU A 1 273 ? -5.309 13.913 -19.456 1.00 92.12 273 LEU A C 1
ATOM 2069 O O . LEU A 1 273 ? -5.632 12.961 -18.749 1.00 92.12 273 LEU A O 1
ATOM 2073 N N . SER A 1 274 ? -5.576 15.165 -19.073 1.00 90.38 274 SER A N 1
ATOM 2074 C CA . SER A 1 274 ? -6.383 15.454 -17.887 1.00 90.38 274 SER A CA 1
ATOM 2075 C C . SER A 1 274 ? -7.812 14.952 -18.070 1.00 90.38 274 SER A C 1
ATOM 2077 O O . SER A 1 274 ? -8.466 15.264 -19.059 1.00 90.38 274 SER A O 1
ATOM 2079 N N . GLY A 1 275 ? -8.297 14.202 -17.084 1.00 89.25 275 GLY A N 1
ATOM 2080 C CA . GLY A 1 275 ? -9.620 13.574 -17.104 1.00 89.25 275 GLY A CA 1
ATOM 2081 C C . GLY A 1 275 ? -9.646 12.164 -17.699 1.00 89.25 275 GLY A C 1
ATOM 2082 O O . GLY A 1 275 ? -10.667 11.493 -17.571 1.00 89.25 275 GLY A O 1
ATOM 2083 N N . GLU A 1 276 ? -8.545 11.683 -18.284 1.00 94.88 276 GLU A N 1
ATOM 2084 C CA . GLU A 1 276 ? -8.451 10.292 -18.733 1.00 94.88 276 GLU A CA 1
ATOM 2085 C C . GLU A 1 276 ? -8.509 9.342 -17.520 1.00 94.88 276 GLU A C 1
ATOM 2087 O O . GLU A 1 276 ? -7.718 9.479 -16.584 1.00 94.88 276 GLU A O 1
ATOM 2092 N N . PRO A 1 277 ? -9.435 8.368 -17.480 1.00 95.44 277 PRO A N 1
ATOM 2093 C CA . PRO A 1 277 ? -9.591 7.495 -16.315 1.00 95.44 277 PRO A CA 1
ATOM 2094 C C . PRO A 1 277 ? -8.435 6.499 -16.160 1.00 95.44 277 PRO A C 1
ATOM 2096 O O . PRO A 1 277 ? -8.147 6.055 -15.043 1.00 95.44 277 PRO A O 1
ATOM 2099 N N . TRP A 1 278 ? -7.781 6.160 -17.272 1.00 97.44 278 TRP A N 1
ATOM 2100 C CA . TRP A 1 278 ? -6.782 5.106 -17.371 1.00 97.44 278 TRP A CA 1
ATOM 2101 C C . TRP A 1 278 ? -5.615 5.554 -18.246 1.00 97.44 278 TRP A C 1
ATOM 2103 O O . TRP A 1 278 ? -5.802 5.967 -19.391 1.00 97.44 278 TRP A O 1
ATOM 2113 N N . LEU A 1 279 ? -4.400 5.436 -17.717 1.00 97.44 279 LEU A N 1
ATOM 2114 C CA . LEU A 1 279 ? -3.173 5.799 -18.423 1.00 97.44 279 LEU A CA 1
ATOM 2115 C C . LEU A 1 279 ? -2.128 4.694 -18.305 1.00 97.44 279 LEU A C 1
ATOM 2117 O O . LEU A 1 279 ? -2.073 3.986 -17.307 1.00 97.44 279 LEU A O 1
ATOM 2121 N N . VAL A 1 280 ? -1.224 4.613 -19.274 1.00 97.88 280 VAL A N 1
ATOM 2122 C CA . VAL A 1 280 ? 0.070 3.947 -19.106 1.00 97.88 280 VAL A CA 1
ATOM 2123 C C . VAL A 1 280 ? 1.140 5.014 -18.991 1.00 97.88 280 VAL A C 1
ATOM 2125 O O . VAL A 1 280 ? 1.315 5.824 -19.903 1.00 97.88 280 VAL A O 1
ATOM 2128 N N . ILE A 1 281 ? 1.877 5.013 -17.884 1.00 95.31 281 ILE A N 1
ATOM 2129 C CA . ILE A 1 281 ? 2.931 5.998 -17.650 1.00 95.31 281 ILE A CA 1
ATOM 2130 C C . ILE A 1 281 ? 4.264 5.463 -18.172 1.00 95.31 281 ILE A C 1
ATOM 2132 O O . ILE A 1 281 ? 4.842 4.513 -17.637 1.00 95.31 281 ILE A O 1
ATOM 2136 N N . THR A 1 282 ? 4.769 6.104 -19.223 1.00 91.81 282 THR A N 1
ATOM 2137 C CA . THR A 1 282 ? 6.015 5.728 -19.899 1.00 91.81 282 THR A CA 1
ATOM 2138 C C . THR A 1 282 ? 7.242 6.347 -19.234 1.00 91.81 282 THR A C 1
ATOM 2140 O O . THR A 1 282 ? 8.298 5.715 -19.192 1.00 91.81 282 THR A O 1
ATOM 2143 N N . GLU A 1 283 ? 7.104 7.542 -18.654 1.00 89.31 283 GLU A N 1
ATOM 2144 C CA . GLU A 1 283 ? 8.187 8.249 -17.965 1.00 89.31 283 GLU A CA 1
ATOM 2145 C C . GLU A 1 283 ? 7.659 8.990 -16.731 1.00 89.31 283 GLU A C 1
ATOM 2147 O O . GLU A 1 283 ? 6.724 9.790 -16.821 1.00 89.31 283 GLU A O 1
ATOM 2152 N N . LEU A 1 284 ? 8.286 8.744 -15.583 1.00 87.88 284 LEU A N 1
ATOM 2153 C CA . LEU A 1 284 ? 8.027 9.426 -14.319 1.00 87.88 284 LEU A CA 1
ATOM 2154 C C . LEU A 1 284 ? 9.315 9.531 -13.494 1.00 87.88 284 LEU A C 1
ATOM 2156 O O . LEU A 1 284 ? 10.286 8.830 -13.785 1.00 87.88 284 LEU A O 1
ATOM 2160 N N . ASP A 1 285 ? 9.338 10.405 -12.487 1.00 81.69 285 ASP A N 1
ATOM 2161 C CA . ASP A 1 285 ? 10.462 10.457 -11.545 1.00 81.69 285 ASP A CA 1
ATOM 2162 C C . ASP A 1 285 ? 10.434 9.303 -10.521 1.00 81.69 285 ASP A C 1
ATOM 2164 O O . ASP A 1 285 ? 9.446 8.594 -10.354 1.00 81.69 285 ASP A O 1
ATOM 2168 N N . GLY A 1 286 ? 11.564 9.081 -9.845 1.00 67.38 286 GLY A N 1
ATOM 2169 C CA . GLY A 1 286 ? 11.744 7.987 -8.887 1.00 67.38 286 GLY A CA 1
ATOM 2170 C C . GLY A 1 286 ? 11.284 8.284 -7.456 1.00 67.38 286 GLY A C 1
ATOM 2171 O O . GLY A 1 286 ? 11.824 7.683 -6.530 1.00 67.38 286 GLY A O 1
ATOM 2172 N N . ARG A 1 287 ? 10.358 9.223 -7.218 1.00 68.62 287 ARG A N 1
ATOM 2173 C CA . ARG A 1 287 ? 9.898 9.553 -5.850 1.00 68.62 287 ARG A CA 1
ATOM 2174 C C . ARG A 1 287 ? 8.949 8.474 -5.306 1.00 68.62 287 ARG A C 1
ATOM 2176 O O . ARG A 1 287 ? 8.198 7.871 -6.059 1.00 68.62 287 ARG A O 1
ATOM 2183 N N . THR A 1 288 ? 8.978 8.217 -3.995 1.00 58.66 288 THR A N 1
ATOM 2184 C CA . THR A 1 288 ? 8.297 7.058 -3.373 1.00 58.66 288 THR A CA 1
ATOM 2185 C C . THR A 1 288 ? 6.790 7.210 -3.160 1.00 58.66 288 THR A C 1
ATOM 2187 O O . THR A 1 288 ? 6.094 6.199 -3.139 1.00 58.66 288 THR A O 1
ATOM 2190 N N . HIS A 1 289 ? 6.275 8.431 -2.975 1.00 62.16 289 HIS A N 1
ATOM 2191 C CA . HIS A 1 289 ? 4.871 8.645 -2.582 1.00 62.16 289 HIS A CA 1
ATOM 2192 C C . HIS A 1 289 ? 4.017 9.334 -3.647 1.00 62.16 289 HIS A C 1
ATOM 2194 O O . HIS A 1 289 ? 2.894 8.900 -3.885 1.00 62.16 289 HIS A O 1
ATOM 2200 N N . GLU A 1 290 ? 4.545 10.368 -4.300 1.00 74.75 290 GLU A N 1
ATOM 2201 C CA . GLU A 1 290 ? 3.879 11.070 -5.399 1.00 74.75 290 GLU A CA 1
ATOM 2202 C C . GLU A 1 290 ? 4.908 11.352 -6.483 1.00 74.75 290 GLU A C 1
ATOM 2204 O O . GLU A 1 290 ? 5.593 12.380 -6.482 1.00 74.75 290 GLU A O 1
ATOM 2209 N N . ALA A 1 291 ? 5.073 10.378 -7.371 1.00 87.50 291 ALA A N 1
ATOM 2210 C CA . ALA A 1 291 ? 5.980 10.526 -8.488 1.00 87.50 291 ALA A CA 1
ATOM 2211 C C . ALA A 1 291 ? 5.419 11.513 -9.514 1.00 87.50 291 ALA A C 1
ATOM 2213 O O . ALA A 1 291 ? 4.224 11.519 -9.814 1.00 87.50 291 ALA A O 1
ATOM 2214 N N . ARG A 1 292 ? 6.279 12.346 -10.090 1.00 89.94 292 ARG A N 1
ATOM 2215 C CA . ARG A 1 292 ? 5.880 13.251 -11.166 1.00 89.94 292 ARG A CA 1
ATOM 2216 C C . ARG A 1 292 ? 5.797 12.490 -12.480 1.00 89.94 292 ARG A C 1
ATOM 2218 O O . ARG A 1 292 ? 6.800 11.940 -12.925 1.00 89.94 292 ARG A O 1
ATOM 2225 N N . ILE A 1 293 ? 4.649 12.550 -13.146 1.00 91.88 293 ILE A N 1
ATOM 2226 C CA . ILE A 1 293 ? 4.481 12.031 -14.505 1.00 91.88 293 ILE A CA 1
ATOM 2227 C C . ILE A 1 293 ? 5.103 13.019 -15.502 1.00 91.88 293 ILE A C 1
ATOM 2229 O O . ILE A 1 293 ? 4.757 14.205 -15.512 1.00 91.88 293 ILE A O 1
ATOM 2233 N N . PHE A 1 294 ? 6.012 12.529 -16.347 1.00 89.31 294 PHE A N 1
ATOM 2234 C CA . PHE A 1 294 ? 6.575 13.287 -17.468 1.00 89.31 294 PHE A CA 1
ATOM 2235 C C . PHE A 1 294 ? 5.885 12.939 -18.781 1.00 89.31 294 PHE A C 1
ATOM 2237 O O . PHE A 1 294 ? 5.527 13.846 -19.528 1.00 89.31 294 PHE A O 1
ATOM 2244 N N . THR A 1 295 ? 5.679 11.645 -19.046 1.00 92.00 295 THR A N 1
ATOM 2245 C CA . THR A 1 295 ? 4.968 11.177 -20.239 1.00 92.00 295 THR A CA 1
ATOM 2246 C C . THR A 1 295 ? 4.063 9.995 -19.935 1.00 92.00 295 THR A C 1
ATOM 2248 O O . THR A 1 295 ? 4.411 9.104 -19.154 1.00 92.00 295 THR A O 1
ATOM 2251 N N . ALA A 1 296 ? 2.898 9.991 -20.573 1.00 95.44 296 ALA A N 1
ATOM 2252 C CA . ALA A 1 296 ? 1.919 8.923 -20.489 1.00 95.44 296 ALA A CA 1
ATOM 2253 C C . ALA A 1 296 ? 1.138 8.806 -21.803 1.00 95.44 296 ALA A C 1
ATOM 2255 O O . ALA A 1 296 ? 1.275 9.628 -22.709 1.00 95.44 296 ALA A O 1
ATOM 2256 N N . VAL A 1 297 ? 0.313 7.774 -21.905 1.00 96.38 297 VAL A N 1
ATOM 2257 C CA . VAL A 1 297 ? -0.625 7.567 -23.010 1.00 96.38 297 VAL A CA 1
ATOM 2258 C C . VAL A 1 297 ? -1.922 6.985 -22.460 1.00 96.38 297 VAL A C 1
ATOM 2260 O O . VAL A 1 297 ? -1.881 6.217 -21.497 1.00 96.38 297 VAL A O 1
ATOM 2263 N N . SER A 1 298 ? -3.065 7.353 -23.037 1.00 96.69 298 SER A N 1
ATOM 2264 C CA . SER A 1 298 ? -4.351 6.769 -22.657 1.00 96.69 298 SER A CA 1
ATOM 2265 C C . SER A 1 298 ? -4.463 5.310 -23.090 1.00 96.69 298 SER A C 1
ATOM 2267 O O . SER A 1 298 ? -3.881 4.882 -24.090 1.00 96.69 298 SER A O 1
ATOM 2269 N N . ILE A 1 299 ? -5.198 4.537 -22.299 1.00 97.81 299 ILE A N 1
ATOM 2270 C CA . ILE A 1 299 ? -5.551 3.141 -22.562 1.00 97.81 299 ILE A CA 1
ATOM 2271 C C . ILE A 1 299 ? -6.993 2.931 -22.102 1.00 97.81 299 ILE A C 1
ATOM 2273 O O . ILE A 1 299 ? -7.443 3.590 -21.170 1.00 97.81 299 ILE A O 1
ATOM 2277 N N . THR A 1 300 ? -7.741 2.046 -22.747 1.00 97.44 300 THR A N 1
ATOM 2278 C CA . THR A 1 300 ? -9.118 1.746 -22.332 1.00 97.44 300 THR A CA 1
ATOM 2279 C C . THR A 1 300 ? -9.169 0.616 -21.303 1.00 97.44 300 THR A C 1
ATOM 2281 O O . THR A 1 300 ? -8.260 -0.210 -21.219 1.00 97.44 300 THR A O 1
ATOM 2284 N N . LEU A 1 301 ? -10.249 0.552 -20.517 1.00 97.25 301 LEU A N 1
ATOM 2285 C CA . LEU A 1 301 ? -10.459 -0.549 -19.571 1.00 97.25 301 LEU A CA 1
ATOM 2286 C C . LEU A 1 301 ? -10.537 -1.905 -20.292 1.00 97.25 301 LEU A C 1
ATOM 2288 O O . LEU A 1 301 ? -9.905 -2.856 -19.845 1.00 97.25 301 LEU A O 1
ATOM 2292 N N . ASP A 1 302 ? -11.239 -1.969 -21.425 1.00 97.00 302 ASP A N 1
ATOM 2293 C CA . ASP A 1 302 ? -11.394 -3.204 -22.202 1.00 97.00 302 ASP A CA 1
ATOM 2294 C C . ASP A 1 302 ? -10.040 -3.720 -22.722 1.00 97.00 302 ASP A C 1
ATOM 2296 O O . ASP A 1 302 ? -9.780 -4.923 -22.702 1.00 97.00 302 ASP A O 1
ATOM 2300 N N . GLU A 1 303 ? -9.134 -2.821 -23.129 1.00 96.88 303 GLU A N 1
ATOM 2301 C CA . GLU A 1 303 ? -7.762 -3.193 -23.497 1.00 96.88 303 GLU A CA 1
ATOM 2302 C C . GLU A 1 303 ? -6.967 -3.725 -22.303 1.00 96.88 303 GLU A C 1
ATOM 2304 O O . GLU A 1 303 ? -6.235 -4.701 -22.458 1.00 96.88 303 GLU A O 1
ATOM 2309 N N . ILE A 1 304 ? -7.104 -3.115 -21.120 1.00 97.94 304 ILE A N 1
ATOM 2310 C CA . ILE A 1 304 ? -6.449 -3.602 -19.897 1.00 97.94 304 ILE A CA 1
ATOM 2311 C C . ILE A 1 304 ? -6.947 -5.015 -19.569 1.00 97.94 304 ILE A C 1
ATOM 2313 O O . ILE A 1 304 ? -6.134 -5.913 -19.354 1.00 97.94 304 ILE A O 1
ATOM 2317 N N . GLU A 1 305 ? -8.263 -5.225 -19.552 1.00 96.81 305 GLU A N 1
ATOM 2318 C CA . GLU A 1 305 ? -8.861 -6.521 -19.217 1.00 96.81 305 GLU A CA 1
ATOM 2319 C C . GLU A 1 305 ? -8.485 -7.599 -20.237 1.00 96.81 305 GLU A C 1
ATOM 2321 O O . GLU A 1 305 ? -8.107 -8.699 -19.847 1.00 96.81 305 GLU A O 1
ATOM 2326 N N . THR A 1 306 ? -8.486 -7.263 -21.530 1.00 95.56 306 THR A N 1
ATOM 2327 C CA . THR A 1 306 ? -8.113 -8.200 -22.601 1.00 95.56 306 THR A CA 1
ATOM 2328 C C . THR A 1 306 ? -6.626 -8.561 -22.561 1.00 95.56 306 THR A C 1
ATOM 2330 O O . THR A 1 306 ? -6.262 -9.723 -22.724 1.00 95.56 306 THR A O 1
ATOM 2333 N N . LEU A 1 307 ? -5.732 -7.585 -22.353 1.00 95.56 307 LEU A N 1
ATOM 2334 C CA . LEU A 1 307 ? -4.284 -7.834 -22.353 1.00 95.56 307 LEU A CA 1
ATOM 2335 C C . LEU A 1 307 ? -3.800 -8.583 -21.111 1.00 95.56 307 LEU A C 1
ATOM 2337 O O . LEU A 1 307 ? -2.806 -9.307 -21.185 1.00 95.56 307 LEU A O 1
ATOM 2341 N N . PHE A 1 308 ? -4.460 -8.375 -19.972 1.00 96.25 308 PHE 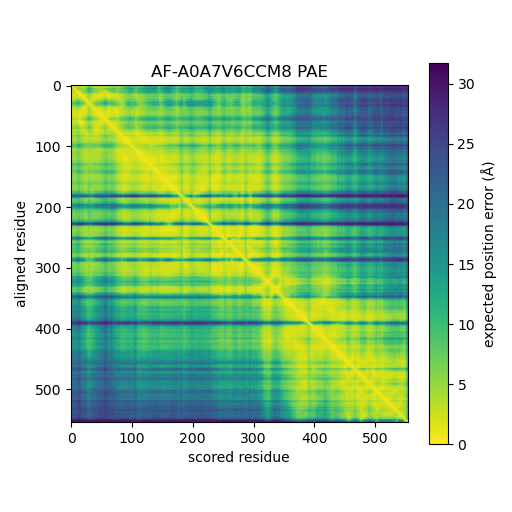A N 1
ATOM 2342 C CA . PHE A 1 308 ? -4.010 -8.873 -18.674 1.00 96.25 308 PHE A CA 1
ATOM 2343 C C . PHE A 1 308 ? -4.994 -9.840 -18.018 1.00 96.25 308 PHE A C 1
ATOM 2345 O O . PHE A 1 308 ? -4.888 -10.051 -16.814 1.00 96.25 308 PHE A O 1
ATOM 2352 N N . GLU A 1 309 ? -5.891 -10.462 -18.788 1.00 95.94 309 GLU A N 1
ATOM 2353 C CA . GLU A 1 309 ? -6.911 -11.412 -18.314 1.00 95.94 309 GLU A CA 1
ATOM 2354 C C . GLU A 1 309 ? -6.338 -12.452 -17.337 1.00 95.94 309 GLU A C 1
ATOM 2356 O O . GLU A 1 309 ? -6.840 -12.623 -16.230 1.00 95.94 309 GLU A O 1
ATOM 2361 N N . SER A 1 310 ? -5.207 -13.075 -17.688 1.00 94.12 310 SER A N 1
ATOM 2362 C CA . SER A 1 310 ? -4.539 -14.094 -16.861 1.00 94.12 310 SER A CA 1
ATOM 2363 C C . SER A 1 310 ? -3.913 -13.567 -15.563 1.00 94.12 310 SER A C 1
ATOM 2365 O O . SER A 1 310 ? -3.434 -14.353 -14.747 1.00 94.12 310 SER A O 1
ATOM 2367 N N . ARG A 1 311 ? -3.876 -12.245 -15.380 1.00 93.94 311 ARG A N 1
ATOM 2368 C CA . ARG A 1 311 ? -3.306 -11.549 -14.216 1.00 93.94 311 ARG A CA 1
ATOM 2369 C C . ARG A 1 311 ? -4.360 -10.817 -13.397 1.00 93.94 311 ARG A C 1
ATOM 2371 O O . ARG A 1 311 ? -4.002 -10.191 -12.399 1.00 93.94 311 ARG A O 1
ATOM 2378 N N . LEU A 1 312 ? -5.621 -10.854 -13.825 1.00 96.50 312 LEU A N 1
ATOM 2379 C CA . LEU A 1 312 ? -6.712 -10.281 -13.059 1.00 96.50 312 LEU A CA 1
ATOM 2380 C C . LEU A 1 312 ? -6.977 -11.145 -11.831 1.00 96.50 312 LEU A C 1
ATOM 2382 O O . LEU A 1 312 ? -7.044 -12.371 -11.907 1.00 96.50 312 LEU A O 1
ATOM 2386 N N . VAL A 1 313 ? -7.123 -10.483 -10.691 1.00 96.81 313 VAL A N 1
ATOM 2387 C CA . VAL A 1 313 ? -7.433 -11.131 -9.419 1.00 96.81 313 VAL A CA 1
ATOM 2388 C C . VAL A 1 313 ? -8.839 -10.721 -9.004 1.00 96.81 313 VAL A C 1
ATOM 2390 O O . VAL A 1 313 ? -9.147 -9.531 -8.931 1.00 96.81 313 VAL A O 1
ATOM 2393 N N . HIS A 1 314 ? -9.698 -11.708 -8.759 1.00 95.19 314 HIS A N 1
ATOM 2394 C CA . HIS A 1 314 ? -11.061 -11.497 -8.282 1.00 95.19 314 HIS A CA 1
ATOM 2395 C C . HIS A 1 314 ? -11.130 -11.835 -6.797 1.00 95.19 314 HIS A C 1
ATOM 2397 O O . HIS A 1 314 ? -10.919 -12.982 -6.408 1.00 95.19 314 HIS A O 1
ATOM 2403 N N . GLU A 1 315 ? -11.435 -10.838 -5.977 1.00 93.44 315 GLU A N 1
ATOM 2404 C CA . GLU A 1 315 ? -11.479 -10.970 -4.522 1.00 93.44 315 GLU A CA 1
ATOM 2405 C C . GLU A 1 315 ? -12.762 -10.351 -3.972 1.00 93.44 315 GLU A C 1
ATOM 2407 O O . GLU A 1 315 ? -13.244 -9.331 -4.471 1.00 93.44 315 GLU A O 1
ATOM 2412 N N . ASN A 1 316 ? -13.300 -10.952 -2.911 1.00 90.56 316 ASN A N 1
ATOM 2413 C CA . ASN A 1 316 ? -14.287 -10.293 -2.067 1.00 90.56 316 ASN A CA 1
ATOM 2414 C C . ASN A 1 316 ? -13.533 -9.514 -0.986 1.00 90.56 316 ASN A C 1
ATOM 2416 O O . ASN A 1 316 ? -12.736 -10.093 -0.253 1.00 90.56 316 ASN A O 1
ATOM 2420 N N . GLN A 1 317 ? -13.764 -8.207 -0.908 1.00 91.31 317 GLN A N 1
ATOM 2421 C CA . GLN A 1 317 ? -13.176 -7.344 0.107 1.00 91.31 317 GLN A CA 1
ATOM 2422 C C . GLN A 1 317 ? -14.254 -6.811 1.041 1.00 91.31 317 GLN A C 1
ATOM 2424 O O . GLN A 1 317 ? -15.263 -6.246 0.605 1.00 91.31 317 GLN A O 1
ATOM 2429 N N . LEU A 1 318 ? -13.982 -6.909 2.338 1.00 91.81 318 LEU A N 1
ATOM 2430 C CA . LEU A 1 318 ? -14.794 -6.319 3.390 1.00 91.81 318 LEU A CA 1
ATOM 2431 C C . LEU A 1 318 ? -14.123 -5.062 3.926 1.00 91.81 318 LEU A C 1
ATOM 2433 O O . LEU A 1 318 ? -12.921 -5.030 4.186 1.00 91.81 318 LEU A O 1
ATOM 2437 N N . HIS A 1 319 ? -14.904 -4.006 4.118 1.00 91.75 319 HIS A N 1
ATOM 2438 C CA . HIS A 1 319 ? -14.408 -2.811 4.786 1.00 91.75 319 HIS A CA 1
ATOM 2439 C C . HIS A 1 319 ? -15.513 -2.088 5.548 1.00 91.75 319 HIS A C 1
ATOM 2441 O O . HIS A 1 319 ? -16.700 -2.241 5.269 1.00 91.75 319 HIS A O 1
ATOM 2447 N N . TRP A 1 320 ? -15.105 -1.268 6.514 1.00 93.56 320 TRP A N 1
ATOM 2448 C CA . TRP A 1 320 ? -16.008 -0.377 7.230 1.00 93.56 320 TRP A CA 1
ATOM 2449 C C . TRP A 1 320 ? -16.300 0.887 6.419 1.00 93.56 320 TRP A C 1
ATOM 2451 O O . TRP A 1 320 ? -15.418 1.735 6.239 1.00 93.56 320 TRP A O 1
ATOM 2461 N N . ASP A 1 321 ? -17.549 1.054 5.998 1.00 93.69 321 ASP A N 1
ATOM 2462 C CA . ASP A 1 321 ? -18.053 2.292 5.418 1.00 93.69 321 ASP A CA 1
ATOM 2463 C C . ASP A 1 321 ? -18.474 3.253 6.542 1.00 93.69 321 ASP A C 1
ATOM 2465 O O . ASP A 1 321 ? -19.410 3.015 7.314 1.00 93.69 321 ASP A O 1
ATOM 2469 N N . ARG A 1 322 ? -17.765 4.383 6.637 1.00 91.75 322 ARG A N 1
ATOM 2470 C CA . ARG A 1 322 ? -18.019 5.406 7.659 1.00 91.75 322 ARG A CA 1
ATOM 2471 C C . ARG A 1 322 ? -19.318 6.175 7.439 1.00 91.75 322 ARG A C 1
ATOM 2473 O O . ARG A 1 322 ? -19.885 6.639 8.424 1.00 91.75 322 ARG A O 1
ATOM 2480 N N . GLN A 1 323 ? -19.770 6.353 6.202 1.00 91.81 323 GLN A N 1
ATOM 2481 C CA . GLN A 1 323 ? -21.023 7.053 5.917 1.00 91.81 323 GLN A CA 1
ATOM 2482 C C . GLN A 1 323 ? -22.216 6.159 6.246 1.00 91.81 323 GLN A C 1
ATOM 2484 O O . GLN A 1 323 ? -23.146 6.598 6.919 1.00 91.81 323 GLN A O 1
ATOM 2489 N N . GLN A 1 324 ? -22.154 4.888 5.848 1.00 91.75 324 GLN A N 1
ATOM 2490 C CA . GLN A 1 324 ? -23.209 3.911 6.121 1.00 91.75 324 GLN A CA 1
ATOM 2491 C C . GLN A 1 324 ? -23.172 3.368 7.559 1.00 91.75 324 GLN A C 1
ATOM 2493 O O . GLN A 1 324 ? -24.145 2.760 8.002 1.00 91.75 324 GLN A O 1
ATOM 2498 N N . GLN A 1 325 ? -22.071 3.588 8.295 1.00 94.38 325 GLN A N 1
ATOM 2499 C CA . GLN A 1 325 ? -21.811 2.998 9.617 1.00 94.38 325 GLN A CA 1
ATOM 2500 C C . GLN A 1 325 ? -22.040 1.476 9.601 1.00 94.38 325 GLN A C 1
ATOM 2502 O O . GLN A 1 325 ? -22.696 0.907 10.485 1.00 94.38 325 GLN A O 1
ATOM 2507 N N . ALA A 1 326 ? -21.523 0.833 8.555 1.00 94.06 326 ALA A N 1
ATOM 2508 C CA . ALA A 1 326 ? -21.709 -0.578 8.274 1.00 94.06 326 ALA A CA 1
ATOM 2509 C C . ALA A 1 326 ? -20.461 -1.173 7.623 1.00 94.06 326 ALA A C 1
ATOM 2511 O O . ALA A 1 326 ? -19.730 -0.494 6.905 1.00 94.06 326 ALA A O 1
ATOM 2512 N N . ILE A 1 327 ? -20.245 -2.461 7.850 1.00 93.88 327 ILE A N 1
ATOM 2513 C CA . ILE A 1 327 ? -19.360 -3.285 7.044 1.00 93.88 327 ILE A CA 1
ATOM 2514 C C . ILE A 1 327 ? -20.052 -3.467 5.696 1.00 93.88 327 ILE A C 1
ATOM 2516 O O . ILE A 1 327 ? -21.245 -3.776 5.639 1.00 93.88 327 ILE A O 1
ATOM 2520 N N . VAL A 1 328 ? -19.310 -3.237 4.619 1.00 92.50 328 VAL A N 1
ATOM 2521 C CA . VAL A 1 328 ? -19.759 -3.415 3.240 1.00 92.50 328 VAL A CA 1
ATOM 2522 C C . VAL A 1 328 ? -18.862 -4.455 2.587 1.00 92.50 328 VAL A C 1
ATOM 2524 O O . VAL A 1 328 ? -17.638 -4.404 2.721 1.00 92.50 328 VAL A O 1
ATOM 2527 N N . SER A 1 329 ? -19.493 -5.396 1.891 1.00 92.94 329 SER A N 1
ATOM 2528 C CA . SER A 1 329 ? -18.829 -6.403 1.072 1.00 92.94 329 SER A CA 1
ATOM 2529 C C . SER A 1 329 ? -18.883 -5.970 -0.383 1.00 92.94 329 SER A C 1
ATOM 2531 O O . SER A 1 329 ? -19.912 -5.484 -0.868 1.00 92.94 329 SER A O 1
ATOM 2533 N N . ARG A 1 330 ? -17.760 -6.122 -1.077 1.00 93.00 330 ARG A N 1
ATOM 2534 C CA . ARG A 1 330 ? -17.647 -5.808 -2.497 1.00 93.00 330 ARG A CA 1
ATOM 2535 C C . ARG A 1 330 ? -16.791 -6.844 -3.202 1.00 93.00 330 ARG A C 1
ATOM 2537 O O . ARG A 1 330 ? -15.714 -7.191 -2.727 1.00 93.00 330 ARG A O 1
ATOM 2544 N N . ASN A 1 331 ? -17.241 -7.269 -4.372 1.00 94.31 331 ASN A N 1
ATOM 2545 C CA . ASN A 1 331 ? -16.415 -8.023 -5.297 1.00 94.31 331 ASN A CA 1
ATOM 2546 C C . ASN A 1 331 ? -15.594 -7.024 -6.104 1.00 94.31 331 ASN A C 1
ATOM 2548 O O . ASN A 1 331 ? -16.144 -6.137 -6.767 1.00 94.31 331 ASN A O 1
ATOM 2552 N N . VAL A 1 332 ? -14.276 -7.159 -6.031 1.00 95.56 332 VAL A N 1
ATOM 2553 C CA . VAL A 1 332 ? -13.337 -6.331 -6.779 1.00 95.56 332 VAL A CA 1
ATOM 2554 C C . VAL A 1 332 ? -12.595 -7.174 -7.801 1.00 95.56 332 VAL A C 1
ATOM 2556 O O . VAL A 1 332 ? -12.246 -8.326 -7.557 1.00 95.56 332 VAL A O 1
ATOM 2559 N N . THR A 1 333 ? -12.360 -6.584 -8.968 1.00 96.88 333 THR A N 1
ATOM 2560 C CA . THR A 1 333 ? -11.421 -7.110 -9.963 1.00 96.88 333 THR A CA 1
ATOM 2561 C C . THR A 1 333 ? -10.187 -6.230 -9.943 1.00 96.88 333 THR A C 1
ATOM 2563 O O . THR A 1 333 ? -10.296 -5.019 -10.145 1.00 96.88 333 THR A O 1
ATOM 2566 N N . LEU A 1 334 ? -9.035 -6.821 -9.661 1.00 97.38 334 LEU A N 1
ATOM 2567 C CA . LEU A 1 334 ? -7.770 -6.135 -9.437 1.00 97.38 334 LEU A CA 1
ATOM 2568 C C . LEU A 1 334 ? -6.780 -6.443 -10.560 1.00 97.38 334 LEU A C 1
ATOM 2570 O O . LEU A 1 334 ? -6.713 -7.570 -11.046 1.00 97.38 334 LEU A O 1
ATOM 2574 N N . LEU A 1 335 ? -5.956 -5.455 -10.902 1.00 97.00 335 LEU A N 1
ATOM 2575 C CA . LEU A 1 335 ? -4.704 -5.658 -11.628 1.00 97.00 335 LEU A CA 1
ATOM 2576 C C . LEU A 1 335 ? -3.562 -5.129 -10.761 1.00 97.00 335 LEU A C 1
ATOM 2578 O O . LEU A 1 335 ? -3.307 -3.927 -10.720 1.00 97.00 335 LEU A O 1
ATOM 2582 N N . GLY A 1 336 ? -2.892 -6.012 -10.023 1.00 94.44 336 GLY A N 1
ATOM 2583 C CA . GLY A 1 336 ? -1.982 -5.572 -8.965 1.00 94.44 336 GLY A CA 1
ATOM 2584 C C . GLY A 1 336 ? -2.732 -4.745 -7.913 1.00 94.44 336 GLY A C 1
ATOM 2585 O O . GLY A 1 336 ? -3.731 -5.199 -7.369 1.00 94.44 336 GLY A O 1
ATOM 2586 N N . GLU A 1 337 ? -2.283 -3.520 -7.639 1.00 93.81 337 GLU A N 1
ATOM 2587 C CA . GLU A 1 337 ? -2.868 -2.656 -6.601 1.00 93.81 337 GLU A CA 1
ATOM 2588 C C . GLU A 1 337 ? -4.041 -1.767 -7.065 1.00 93.81 337 GLU A C 1
ATOM 2590 O O . GLU A 1 337 ? -4.574 -0.992 -6.262 1.00 93.81 337 GLU A O 1
ATOM 2595 N N . ILE A 1 338 ? -4.446 -1.818 -8.341 1.00 95.75 338 ILE A N 1
ATOM 2596 C CA . ILE A 1 338 ? -5.569 -1.010 -8.853 1.00 95.75 338 ILE A CA 1
ATOM 2597 C C . ILE A 1 338 ? -6.849 -1.835 -8.973 1.00 95.75 338 ILE A C 1
ATOM 2599 O O . ILE A 1 338 ? -6.858 -2.923 -9.542 1.00 95.75 338 ILE A O 1
ATOM 2603 N N . VAL A 1 339 ? -7.956 -1.269 -8.487 1.00 95.75 339 VAL A N 1
ATOM 2604 C CA . VAL A 1 339 ? -9.312 -1.813 -8.661 1.00 95.75 339 VAL A CA 1
ATOM 2605 C C . VAL A 1 339 ? -9.830 -1.429 -10.042 1.00 95.75 339 VAL A C 1
ATOM 2607 O O . VAL A 1 339 ? -10.098 -0.254 -10.286 1.00 95.75 339 VAL A O 1
ATOM 2610 N N . LEU A 1 340 ? -10.002 -2.398 -10.934 1.00 95.88 340 LEU A N 1
ATOM 2611 C CA . LEU A 1 340 ? -10.586 -2.213 -12.263 1.00 95.88 340 LEU A CA 1
ATOM 2612 C C . LEU A 1 340 ? -12.105 -2.076 -12.191 1.00 95.88 340 LEU A C 1
ATOM 2614 O O . LEU A 1 340 ? -12.667 -1.072 -12.632 1.00 95.88 340 LEU A O 1
ATOM 2618 N N . ARG A 1 341 ? -12.752 -3.051 -11.548 1.00 94.38 341 ARG A N 1
ATOM 2619 C CA . ARG A 1 341 ? -14.201 -3.091 -11.327 1.00 94.38 341 ARG A CA 1
ATOM 2620 C C . ARG A 1 341 ? -14.504 -3.326 -9.859 1.00 94.38 341 ARG A C 1
ATOM 2622 O O . ARG A 1 341 ? -13.763 -4.019 -9.169 1.00 94.38 341 ARG A O 1
ATOM 2629 N N . GLU A 1 342 ? -15.608 -2.751 -9.413 1.00 93.50 342 GLU A N 1
ATOM 2630 C CA . GLU A 1 342 ? -16.126 -2.882 -8.059 1.00 93.50 342 GLU A CA 1
ATOM 2631 C C . GLU A 1 342 ? -17.639 -3.059 -8.143 1.00 93.50 342 GLU A C 1
ATOM 2633 O O . GLU A 1 342 ? -18.319 -2.287 -8.823 1.00 93.50 342 GLU A O 1
ATOM 2638 N N . GLN A 1 343 ? -18.154 -4.090 -7.482 1.00 92.88 343 GLN A N 1
ATOM 2639 C CA . GLN A 1 343 ? -19.583 -4.374 -7.408 1.00 92.88 343 GLN A CA 1
ATOM 2640 C C . GLN A 1 343 ? -19.963 -4.735 -5.970 1.00 92.88 343 GLN A C 1
ATOM 2642 O O . GLN A 1 343 ? -19.187 -5.424 -5.304 1.00 92.88 343 GLN A O 1
ATOM 2647 N N . PRO A 1 344 ? -21.140 -4.306 -5.479 1.00 90.75 344 PRO A N 1
ATOM 2648 C CA . PRO A 1 344 ? -21.658 -4.779 -4.201 1.00 90.75 344 PRO A CA 1
ATOM 2649 C C . PRO A 1 344 ? -21.719 -6.307 -4.180 1.00 90.75 344 PRO A C 1
ATOM 2651 O O . PRO A 1 344 ? -22.125 -6.925 -5.165 1.00 90.75 344 PRO A O 1
ATOM 2654 N N . ALA A 1 345 ? -21.320 -6.903 -3.063 1.00 89.50 345 ALA A N 1
ATOM 2655 C CA . ALA A 1 345 ? -21.371 -8.341 -2.852 1.00 89.50 345 ALA A CA 1
ATOM 2656 C C . ALA A 1 345 ? -22.206 -8.679 -1.616 1.00 89.50 345 ALA A C 1
ATOM 2658 O O . ALA A 1 345 ? -22.475 -7.827 -0.762 1.00 89.50 345 ALA A O 1
ATOM 2659 N N . GLU A 1 346 ? -22.645 -9.932 -1.538 1.00 84.62 346 GLU A N 1
ATOM 2660 C CA . GLU A 1 346 ? -23.317 -10.434 -0.347 1.00 84.62 346 GLU A CA 1
ATOM 2661 C C . GLU A 1 346 ? -22.340 -10.490 0.828 1.00 84.62 346 GLU A C 1
ATOM 2663 O O . GLU A 1 346 ? -21.191 -10.908 0.689 1.00 84.62 346 GLU A O 1
ATOM 2668 N N . MET A 1 347 ? -22.816 -10.064 1.999 1.00 83.00 347 MET A N 1
ATOM 2669 C CA . MET A 1 347 ? -22.031 -10.084 3.227 1.00 83.00 347 MET A CA 1
ATOM 2670 C C . MET A 1 347 ? -21.731 -11.538 3.622 1.00 83.00 347 MET A C 1
ATOM 2672 O O . MET A 1 347 ? -22.676 -12.273 3.922 1.00 83.00 347 MET A O 1
ATOM 2676 N N . PRO A 1 348 ? -20.460 -11.965 3.679 1.00 76.81 348 PRO A N 1
ATOM 2677 C CA . PRO A 1 348 ? -20.128 -13.279 4.190 1.00 76.81 348 PRO A CA 1
ATOM 2678 C C . PRO A 1 348 ? -20.414 -13.313 5.695 1.00 76.81 348 PRO A C 1
ATOM 2680 O O . PRO A 1 348 ? -19.983 -12.446 6.459 1.00 76.81 348 PRO A O 1
ATOM 2683 N N . ALA A 1 349 ? -21.150 -14.328 6.141 1.00 69.50 349 ALA A N 1
ATOM 2684 C CA . ALA A 1 349 ? -21.232 -14.641 7.560 1.00 69.50 349 ALA A CA 1
ATOM 2685 C C . ALA A 1 349 ? -19.910 -15.304 7.969 1.00 69.50 349 ALA A C 1
ATOM 2687 O O . ALA A 1 349 ? -19.581 -16.371 7.456 1.00 69.50 349 ALA A O 1
ATOM 2688 N N . GLY A 1 350 ? -19.131 -14.681 8.856 1.00 82.12 350 GLY A N 1
ATOM 2689 C CA . GLY A 1 350 ? -17.856 -15.266 9.266 1.00 82.12 350 GLY A CA 1
ATOM 2690 C C . GLY A 1 350 ? -16.997 -14.393 10.171 1.00 82.12 350 GLY A C 1
ATOM 2691 O O . GLY A 1 350 ? -17.355 -13.259 10.499 1.00 82.12 350 GLY A O 1
ATOM 2692 N N . GLU A 1 351 ? -15.849 -14.958 10.545 1.00 87.19 351 GLU A N 1
ATOM 2693 C CA . GLU A 1 351 ? -14.838 -14.364 11.430 1.00 87.19 351 GLU A CA 1
ATOM 2694 C C . GLU A 1 351 ? -14.324 -13.015 10.909 1.00 87.19 351 GLU A C 1
ATOM 2696 O O . GLU A 1 351 ? -14.177 -12.077 11.682 1.00 87.19 351 GLU A O 1
ATOM 2701 N N . GLU A 1 352 ? -14.185 -12.845 9.593 1.00 88.88 352 GLU A N 1
ATOM 2702 C CA . GLU A 1 352 ? -13.666 -11.602 9.004 1.00 88.88 352 GLU A CA 1
ATOM 2703 C C . GLU A 1 352 ? -14.560 -10.375 9.293 1.00 88.88 352 GLU A C 1
ATOM 2705 O O . GLU A 1 352 ? -14.073 -9.275 9.560 1.00 88.88 352 GLU A O 1
ATOM 2710 N N . THR A 1 353 ? -15.887 -10.559 9.323 1.00 90.69 353 THR A N 1
ATOM 2711 C CA . THR A 1 353 ? -16.832 -9.495 9.716 1.00 90.69 353 THR A CA 1
ATOM 2712 C C . THR A 1 353 ? -16.671 -9.144 11.198 1.00 90.69 353 THR A C 1
ATOM 2714 O O . THR A 1 353 ? -16.723 -7.967 11.570 1.00 90.69 353 THR A O 1
ATOM 2717 N N . VAL A 1 354 ? -16.446 -10.156 12.042 1.00 93.38 354 VAL A N 1
ATOM 2718 C CA . VAL A 1 354 ? -16.204 -9.984 13.480 1.00 93.38 354 VAL A CA 1
ATOM 2719 C C . VAL A 1 354 ? -14.909 -9.205 13.702 1.00 93.38 354 VAL A C 1
ATOM 2721 O O . VAL A 1 354 ? -14.933 -8.195 14.406 1.00 93.38 354 VAL A O 1
ATOM 2724 N N . ASP A 1 355 ? -13.823 -9.579 13.028 1.00 93.62 355 ASP A N 1
ATOM 2725 C CA . ASP A 1 355 ? -12.523 -8.910 13.125 1.00 93.62 355 ASP A CA 1
ATOM 2726 C C . ASP A 1 355 ? -12.604 -7.432 12.735 1.00 93.62 355 ASP A C 1
ATOM 2728 O O . ASP A 1 355 ? -12.098 -6.556 13.447 1.00 93.62 355 ASP A O 1
ATOM 2732 N N . ILE A 1 356 ? -13.298 -7.118 11.637 1.00 94.31 356 ILE A N 1
ATOM 2733 C CA . ILE A 1 356 ? -13.504 -5.729 11.210 1.00 94.31 356 ILE A CA 1
ATOM 2734 C C . ILE A 1 356 ? -14.326 -4.964 12.251 1.00 94.31 356 ILE A C 1
ATOM 2736 O O . ILE A 1 356 ? -13.959 -3.841 12.608 1.00 94.31 356 ILE A O 1
ATOM 2740 N N . MET A 1 357 ? -15.411 -5.545 12.772 1.00 95.00 357 MET A N 1
ATOM 2741 C CA . MET A 1 357 ? -16.232 -4.892 13.796 1.00 95.00 357 MET A CA 1
ATOM 2742 C C . MET A 1 357 ? -15.435 -4.648 15.086 1.00 95.00 357 MET A C 1
ATOM 2744 O O . MET A 1 357 ? -15.517 -3.561 15.660 1.00 95.00 357 MET A O 1
ATOM 2748 N N . LEU A 1 358 ? -14.596 -5.598 15.508 1.00 95.75 358 LEU A N 1
ATOM 2749 C CA . LEU A 1 358 ? -13.698 -5.450 16.658 1.00 95.75 358 LEU A CA 1
ATOM 2750 C C . LEU A 1 358 ? -12.704 -4.302 16.441 1.00 95.75 358 LEU A C 1
ATOM 2752 O O . LEU A 1 358 ? -12.539 -3.449 17.316 1.00 95.75 358 LEU A O 1
ATOM 2756 N N . GLN A 1 359 ? -12.090 -4.205 15.258 1.00 95.06 359 GLN A N 1
ATOM 2757 C CA . GLN A 1 359 ? -11.217 -3.078 14.906 1.00 95.06 359 GLN A CA 1
ATOM 2758 C C . GLN A 1 359 ? -11.959 -1.733 14.900 1.00 95.06 359 GLN A C 1
ATOM 2760 O O . GLN A 1 359 ? -11.397 -0.708 15.300 1.00 95.06 359 GLN A O 1
ATOM 2765 N N . VAL A 1 360 ? -13.216 -1.712 14.451 1.00 94.88 360 VAL A N 1
ATOM 2766 C CA . VAL A 1 360 ? -14.068 -0.516 14.477 1.00 94.88 360 VAL A CA 1
ATOM 2767 C C . VAL A 1 360 ? -14.363 -0.098 15.917 1.00 94.88 360 VAL A C 1
ATOM 2769 O O . VAL A 1 360 ? -14.180 1.075 16.246 1.00 94.88 360 VAL A O 1
ATOM 2772 N N . ILE A 1 361 ? -14.739 -1.036 16.791 1.00 95.75 361 ILE A N 1
ATOM 2773 C CA . ILE A 1 361 ? -14.993 -0.774 18.216 1.00 95.75 361 ILE A CA 1
ATOM 2774 C C . ILE A 1 361 ? -13.722 -0.260 18.902 1.00 95.75 361 ILE A C 1
ATOM 2776 O O . ILE A 1 361 ? -13.790 0.740 19.612 1.00 95.75 361 ILE A O 1
ATOM 2780 N N . ARG A 1 362 ? -12.545 -0.843 18.624 1.00 95.31 362 ARG A N 1
ATOM 2781 C CA . ARG A 1 362 ? -11.252 -0.342 19.134 1.00 95.31 362 ARG A CA 1
ATOM 2782 C C . ARG A 1 362 ? -10.995 1.116 18.759 1.00 95.31 362 ARG A C 1
ATOM 2784 O O . ARG A 1 362 ? -10.538 1.892 19.589 1.00 95.31 362 ARG A O 1
ATOM 2791 N N . LYS A 1 363 ? -11.303 1.503 17.516 1.00 94.00 363 LYS A N 1
ATOM 2792 C CA . LYS A 1 363 ? -11.120 2.883 17.031 1.00 94.00 363 LYS A CA 1
ATOM 2793 C C . LYS A 1 363 ? -12.152 3.860 17.595 1.00 94.00 363 LYS A C 1
ATOM 2795 O O . LYS A 1 363 ? -11.825 5.026 17.791 1.00 94.00 363 LYS A O 1
ATOM 2800 N N . LEU A 1 364 ? -13.393 3.419 17.797 1.00 92.75 364 LEU A N 1
ATOM 2801 C CA . LEU A 1 364 ? -14.477 4.254 18.330 1.00 92.75 364 LEU A CA 1
ATOM 2802 C C . LEU A 1 364 ? -14.483 4.329 19.867 1.00 92.75 364 LEU A C 1
ATOM 2804 O O . LEU A 1 364 ? -15.087 5.245 20.425 1.00 92.75 364 LEU A O 1
ATOM 2808 N N . GLY A 1 365 ? -13.828 3.380 20.536 1.00 94.88 365 GLY A N 1
ATOM 2809 C CA . GLY A 1 365 ? -13.858 3.195 21.983 1.00 94.88 365 GLY A CA 1
ATOM 2810 C C . GLY A 1 365 ? -15.112 2.461 22.468 1.00 94.88 365 GLY A C 1
ATOM 2811 O O . GLY A 1 365 ? -16.088 2.278 21.734 1.00 94.88 365 GLY A O 1
ATOM 2812 N N . LEU A 1 366 ? -15.121 2.072 23.748 1.00 95.00 366 LEU A N 1
ATOM 2813 C CA . LEU A 1 366 ? -16.233 1.315 24.345 1.00 95.00 366 LEU A CA 1
ATOM 2814 C C . LEU A 1 366 ? -17.554 2.092 24.345 1.00 95.00 366 LEU A C 1
ATOM 2816 O O . LEU A 1 366 ? -18.616 1.475 24.369 1.00 95.00 366 LEU A O 1
ATOM 2820 N N . SER A 1 367 ? -17.512 3.425 24.266 1.00 93.88 367 SER A N 1
ATOM 2821 C CA . SER A 1 367 ? -18.700 4.293 24.234 1.00 93.88 367 SER A CA 1
ATOM 2822 C C . SER A 1 367 ? -19.662 4.001 23.074 1.00 93.88 367 SER A C 1
ATOM 2824 O O . SER A 1 367 ? -20.823 4.403 23.128 1.00 93.88 367 SER A O 1
ATOM 2826 N N . CYS A 1 368 ? -19.216 3.292 22.028 1.00 93.12 368 CYS A N 1
ATOM 2827 C CA . CYS A 1 368 ? -20.082 2.889 20.922 1.00 93.12 368 CYS A CA 1
ATOM 2828 C C . CYS A 1 368 ? -21.008 1.698 21.236 1.00 93.12 368 CYS A C 1
ATOM 2830 O O . CYS A 1 368 ? -21.934 1.453 20.461 1.00 93.12 368 CYS A O 1
ATOM 2832 N N . LEU A 1 369 ? -20.777 0.983 22.342 1.00 96.25 369 LEU A N 1
ATOM 2833 C CA . LEU A 1 369 ? -21.565 -0.170 22.783 1.00 96.25 369 LEU A CA 1
ATOM 2834 C C . LEU A 1 369 ? -22.795 0.267 23.607 1.00 96.25 369 LEU A C 1
ATOM 2836 O O . LEU A 1 369 ? -22.789 1.354 24.192 1.00 96.25 369 LEU A O 1
ATOM 2840 N N . PRO A 1 370 ? -23.862 -0.554 23.697 1.00 95.44 370 PRO A N 1
ATOM 2841 C CA . PRO A 1 370 ? -25.090 -0.181 24.403 1.00 95.44 370 PRO A CA 1
ATOM 2842 C C . PRO A 1 370 ? -24.955 -0.314 25.926 1.00 95.44 370 PRO A C 1
ATOM 2844 O O . PRO A 1 370 ? -25.503 -1.219 26.560 1.00 95.44 370 PRO A O 1
ATOM 2847 N N . TRP A 1 371 ? -24.245 0.628 26.540 1.00 9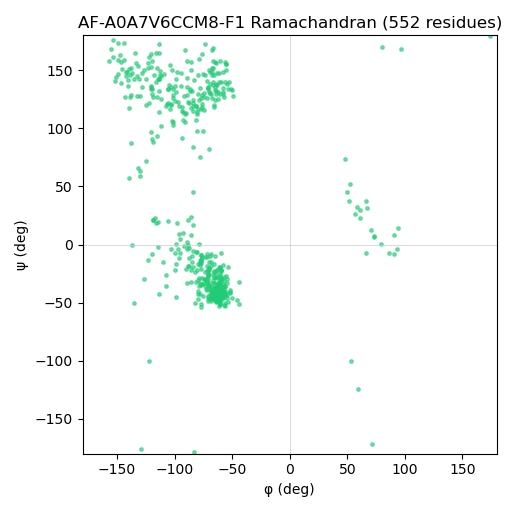5.38 371 TRP A N 1
ATOM 2848 C CA . TRP A 1 371 ? -24.092 0.721 27.990 1.00 95.38 371 TRP A CA 1
ATOM 2849 C C . TRP A 1 371 ? -25.396 1.138 28.673 1.00 95.38 371 TRP A C 1
ATOM 2851 O O . TRP A 1 371 ? -25.631 2.302 29.001 1.00 95.38 371 TRP A O 1
ATOM 2861 N N . THR A 1 372 ? -26.275 0.162 28.897 1.00 95.94 372 THR A N 1
ATOM 2862 C CA . THR A 1 372 ? -27.475 0.365 29.709 1.00 95.94 372 THR A CA 1
ATOM 2863 C C . THR A 1 372 ? -27.091 0.668 31.156 1.00 95.94 372 THR A C 1
ATOM 2865 O O . THR A 1 372 ? -26.036 0.256 31.644 1.00 95.94 372 THR A O 1
ATOM 2868 N N . LYS A 1 373 ? -27.993 1.321 31.899 1.00 93.81 373 LYS A N 1
ATOM 2869 C CA . LYS A 1 373 ? -27.796 1.568 33.335 1.00 93.81 373 LYS A CA 1
ATOM 2870 C C . LYS A 1 373 ? -27.447 0.284 34.097 1.00 93.81 373 LYS A C 1
ATOM 2872 O O . LYS A 1 373 ? -26.552 0.298 34.927 1.00 93.81 373 LYS A O 1
ATOM 2877 N N . ALA A 1 374 ? -28.102 -0.830 33.768 1.00 93.69 374 ALA A N 1
ATOM 2878 C CA . ALA A 1 374 ? -27.858 -2.115 34.415 1.00 93.69 374 ALA A CA 1
ATOM 2879 C C . ALA A 1 374 ? -26.485 -2.726 34.077 1.00 93.69 374 ALA A C 1
ATOM 2881 O O . ALA A 1 374 ? -25.922 -3.416 34.927 1.00 93.69 374 ALA A O 1
ATOM 2882 N N . ALA A 1 375 ? -25.967 -2.503 32.863 1.00 95.12 375 ALA A N 1
ATOM 2883 C CA . ALA A 1 375 ? -24.625 -2.928 32.469 1.00 95.12 375 ALA A CA 1
ATOM 2884 C C . ALA A 1 375 ? -23.552 -2.083 33.169 1.00 95.12 375 ALA A C 1
ATOM 2886 O O . ALA A 1 375 ? -22.631 -2.651 33.746 1.00 95.12 375 ALA A O 1
ATOM 2887 N N . ASN A 1 376 ? -23.729 -0.757 33.213 1.00 94.88 376 ASN A N 1
ATOM 2888 C CA . ASN A 1 376 ? -22.833 0.139 33.950 1.00 94.88 376 ASN A CA 1
ATOM 2889 C C . ASN A 1 376 ? -22.830 -0.176 35.449 1.00 94.88 376 ASN A C 1
ATOM 2891 O O . ASN A 1 376 ? -21.770 -0.378 36.018 1.00 94.88 376 ASN A O 1
ATOM 2895 N N . ASP A 1 377 ? -23.998 -0.333 36.083 1.00 93.38 377 ASP A N 1
ATOM 2896 C CA . ASP A 1 377 ? -24.076 -0.706 37.503 1.00 93.38 377 ASP A CA 1
ATOM 2897 C C . ASP A 1 377 ? -23.335 -2.019 37.807 1.00 93.38 377 ASP A C 1
ATOM 2899 O O . ASP A 1 377 ? -22.765 -2.188 38.882 1.00 93.38 377 ASP A O 1
ATOM 2903 N N . TRP A 1 378 ? -23.388 -2.983 36.883 1.00 94.44 378 TRP A N 1
ATOM 2904 C CA . TRP A 1 378 ? -22.667 -4.247 37.008 1.00 94.44 378 TRP A CA 1
ATOM 2905 C C . TRP A 1 378 ? -21.156 -4.051 36.846 1.00 94.44 378 TRP A C 1
ATOM 2907 O O . TRP A 1 378 ? -20.389 -4.547 37.669 1.00 94.44 378 TRP A O 1
ATOM 2917 N N . LEU A 1 379 ? -20.742 -3.293 35.829 1.00 94.62 379 LEU A N 1
ATOM 2918 C CA . LEU A 1 379 ? -19.345 -2.979 35.547 1.00 94.62 379 LEU A CA 1
ATOM 2919 C C . LEU A 1 379 ? -18.681 -2.213 36.698 1.00 94.62 379 LEU A C 1
ATOM 2921 O O . LEU A 1 379 ? -17.585 -2.572 37.117 1.00 94.62 379 LEU A O 1
ATOM 2925 N N . GLU A 1 380 ? -19.358 -1.213 37.261 1.00 94.38 380 GLU A N 1
ATOM 2926 C CA . GLU A 1 380 ? -18.819 -0.410 38.363 1.00 94.38 380 GLU A CA 1
ATOM 2927 C C . GLU A 1 380 ? -18.630 -1.232 39.643 1.00 94.38 380 GLU A C 1
ATOM 2929 O O . GLU A 1 380 ? -17.661 -1.037 40.372 1.00 94.38 380 GLU A O 1
ATOM 2934 N N . ARG A 1 381 ? -19.494 -2.224 39.895 1.00 93.94 381 ARG A N 1
ATOM 2935 C CA . ARG A 1 381 ? -19.314 -3.176 41.006 1.00 93.94 381 ARG A CA 1
ATOM 2936 C C . ARG A 1 381 ? -18.109 -4.090 40.795 1.00 93.94 381 ARG A C 1
ATOM 2938 O O . ARG A 1 381 ? -17.399 -4.380 41.754 1.00 93.94 381 ARG A O 1
ATOM 2945 N N . LEU A 1 382 ? -17.887 -4.547 39.560 1.00 92.62 382 LEU A N 1
ATOM 2946 C CA . LEU A 1 382 ? -16.714 -5.352 39.206 1.00 92.62 382 LEU A CA 1
ATOM 2947 C C . LEU A 1 382 ? -15.424 -4.556 39.397 1.00 92.62 382 LEU A C 1
ATOM 2949 O O . LEU A 1 382 ? -14.511 -5.035 40.063 1.00 92.62 382 LEU A O 1
ATOM 2953 N N . ARG A 1 383 ? -15.382 -3.328 38.869 1.00 92.56 383 ARG A N 1
ATOM 2954 C CA . ARG A 1 383 ? -14.243 -2.412 39.010 1.00 92.56 383 ARG A CA 1
ATOM 2955 C C . ARG A 1 383 ? -13.951 -2.094 40.471 1.00 92.56 383 ARG A C 1
ATOM 2957 O O . ARG A 1 383 ? -12.800 -2.175 40.883 1.00 92.56 383 ARG A O 1
ATOM 2964 N N . PHE A 1 384 ? -14.993 -1.834 41.261 1.00 92.56 384 PHE A N 1
ATOM 2965 C CA . PHE A 1 384 ? -14.870 -1.641 42.702 1.00 92.56 384 PHE A CA 1
ATOM 2966 C C . PHE A 1 384 ? -14.209 -2.834 43.390 1.00 92.56 384 PHE A C 1
ATOM 2968 O O . PHE A 1 384 ? -13.209 -2.656 44.080 1.00 92.56 384 PHE A O 1
ATOM 2975 N N . LEU A 1 385 ? -14.724 -4.050 43.178 1.00 90.31 385 LEU A N 1
ATOM 2976 C CA . LEU A 1 385 ? -14.167 -5.252 43.803 1.00 90.31 385 LEU A CA 1
ATOM 2977 C C . LEU A 1 385 ? -12.737 -5.540 43.346 1.00 90.31 385 LEU A C 1
ATOM 2979 O O . LEU A 1 385 ? -11.902 -5.889 44.176 1.00 90.31 385 LEU A O 1
ATOM 2983 N N . HIS A 1 386 ? -12.442 -5.355 42.060 1.00 88.81 386 HIS A N 1
ATOM 2984 C CA . HIS A 1 386 ? -11.092 -5.517 41.530 1.00 88.81 386 HIS A CA 1
ATOM 2985 C C . HIS A 1 386 ? -10.111 -4.527 42.181 1.00 88.81 386 HIS A C 1
ATOM 2987 O O . HIS A 1 386 ? -9.029 -4.930 42.599 1.00 88.81 386 HIS A O 1
ATOM 2993 N N . HIS A 1 387 ? -10.518 -3.264 42.356 1.00 87.56 387 HIS A N 1
ATOM 2994 C CA . HIS A 1 387 ? -9.703 -2.231 42.998 1.00 87.56 387 HIS A CA 1
ATOM 2995 C C . HIS A 1 387 ? -9.371 -2.565 44.461 1.00 87.56 387 HIS A C 1
ATOM 2997 O O . HIS A 1 387 ? -8.222 -2.454 44.877 1.00 87.56 387 HIS A O 1
ATOM 3003 N N . ILE A 1 388 ? -10.356 -3.012 45.246 1.00 85.75 388 ILE A N 1
ATOM 3004 C CA . ILE A 1 388 ? -10.153 -3.269 46.683 1.00 85.75 388 ILE A CA 1
ATOM 3005 C C . ILE A 1 388 ? -9.463 -4.610 46.983 1.00 85.75 388 ILE A C 1
ATOM 3007 O O . ILE A 1 388 ? -8.981 -4.817 48.095 1.00 85.75 388 ILE A O 1
ATOM 3011 N N . GLN A 1 389 ? -9.426 -5.534 46.018 1.00 80.25 389 GLN A N 1
ATOM 3012 C CA . GLN A 1 389 ? -8.869 -6.880 46.179 1.00 80.25 389 GLN A CA 1
ATOM 3013 C C . GLN A 1 389 ? -7.644 -7.140 45.295 1.00 80.25 389 GLN A C 1
ATOM 3015 O O . GLN A 1 389 ? -7.314 -8.309 45.114 1.00 80.25 389 GLN A O 1
ATOM 3020 N N . SER A 1 390 ? -6.968 -6.109 44.771 1.00 66.12 390 SER A N 1
ATOM 3021 C CA . SER A 1 390 ? -5.914 -6.206 43.738 1.00 66.12 390 SER A CA 1
ATOM 3022 C C . SER A 1 390 ? -4.874 -7.321 43.948 1.00 66.12 390 SER A C 1
ATOM 3024 O O . SER A 1 390 ? -4.431 -7.927 42.978 1.00 66.12 390 SER A O 1
ATOM 3026 N N . ASP A 1 391 ? -4.551 -7.669 45.198 1.00 60.16 391 ASP A N 1
ATOM 3027 C CA . ASP A 1 391 ? -3.532 -8.676 45.539 1.00 60.16 391 ASP A CA 1
ATOM 3028 C C . ASP A 1 391 ? -4.092 -10.098 45.781 1.00 60.16 391 ASP A C 1
ATOM 3030 O O . ASP A 1 391 ? -3.336 -11.047 45.996 1.00 60.16 391 ASP A O 1
ATOM 3034 N N . ARG A 1 392 ? -5.422 -10.270 45.815 1.00 63.62 392 ARG A N 1
ATOM 3035 C CA . ARG A 1 392 ? -6.118 -11.526 46.187 1.00 63.62 392 ARG A CA 1
ATOM 3036 C C . ARG A 1 392 ? -7.306 -11.887 45.290 1.00 63.62 392 ARG A C 1
ATOM 3038 O O . ARG A 1 392 ? -7.979 -12.888 45.536 1.00 63.62 392 ARG A O 1
ATOM 3045 N N . THR A 1 393 ? -7.601 -11.067 44.289 1.00 66.00 393 THR A N 1
ATOM 3046 C CA . THR A 1 393 ? -8.767 -11.218 43.420 1.00 66.00 393 THR A CA 1
ATOM 3047 C C . THR A 1 393 ? -8.547 -12.283 42.345 1.00 66.00 393 THR A C 1
ATOM 3049 O O . THR A 1 393 ? -7.571 -12.247 41.604 1.00 66.00 393 THR A O 1
ATOM 3052 N N . THR A 1 394 ? -9.498 -13.212 42.215 1.00 76.00 394 THR A N 1
ATOM 3053 C CA . THR A 1 394 ? -9.615 -14.114 41.054 1.00 76.00 394 THR A CA 1
ATOM 3054 C C . THR A 1 394 ? -10.480 -13.517 39.940 1.00 76.00 394 THR A C 1
ATOM 3056 O O . THR A 1 394 ? -10.747 -14.188 38.944 1.00 76.00 394 THR A O 1
ATOM 3059 N N . LEU A 1 395 ? -10.977 -12.285 40.110 1.00 83.62 395 LEU A N 1
ATOM 3060 C CA . LEU A 1 395 ? -11.809 -11.602 39.123 1.00 83.62 395 LEU A CA 1
ATOM 3061 C C . LEU A 1 395 ? -10.942 -11.051 37.981 1.00 83.62 395 LEU A C 1
ATOM 3063 O O . LEU A 1 395 ? -9.932 -10.399 38.263 1.00 83.62 395 LEU A O 1
ATOM 3067 N N . PRO A 1 396 ? -11.361 -11.240 36.715 1.00 86.94 396 PRO A N 1
ATOM 3068 C CA . PRO A 1 396 ? -10.742 -10.583 35.569 1.00 86.94 396 PRO A CA 1
ATOM 3069 C C . PRO A 1 396 ? -10.726 -9.060 35.728 1.00 86.94 396 PRO A C 1
ATOM 3071 O O . PRO A 1 396 ? -11.586 -8.495 36.407 1.00 86.94 396 PRO A O 1
ATOM 3074 N N . ASP A 1 397 ? -9.784 -8.395 35.061 1.00 89.38 397 ASP A N 1
ATOM 3075 C CA . ASP A 1 397 ? -9.799 -6.939 34.956 1.00 89.38 397 ASP A CA 1
ATOM 3076 C C . ASP A 1 397 ? -10.892 -6.484 33.964 1.00 89.38 397 ASP A C 1
ATOM 3078 O O . ASP A 1 397 ? -11.009 -6.993 32.846 1.00 89.38 397 ASP A O 1
ATOM 3082 N N . PHE A 1 398 ? -11.708 -5.526 34.402 1.00 91.44 398 PHE A N 1
ATOM 3083 C CA . PHE A 1 398 ? -12.778 -4.882 33.633 1.00 91.44 398 PHE A CA 1
ATOM 3084 C C . PHE A 1 398 ? -12.543 -3.363 33.483 1.00 91.44 398 PHE A C 1
ATOM 3086 O O . PHE A 1 398 ? -13.477 -2.584 33.240 1.00 91.44 398 PHE A O 1
ATOM 3093 N N . SER A 1 399 ? -11.299 -2.911 33.652 1.00 91.06 399 SER A N 1
ATOM 3094 C CA . SER A 1 399 ? -10.855 -1.573 33.264 1.00 91.06 399 SER A CA 1
ATOM 3095 C C . SER A 1 399 ? -11.150 -1.315 31.782 1.00 91.06 399 SER A C 1
ATOM 3097 O O . SER A 1 399 ? -11.306 -2.237 30.979 1.00 91.06 399 SER A O 1
ATOM 3099 N N . GLU A 1 400 ? -11.291 -0.045 31.397 1.00 92.06 400 GLU A N 1
ATOM 3100 C CA . GLU A 1 400 ? -11.524 0.305 29.987 1.00 92.06 400 GLU A CA 1
ATOM 3101 C C . GLU A 1 400 ? -10.392 -0.203 29.082 1.00 92.06 400 GLU A C 1
ATOM 3103 O O . GLU A 1 400 ? -10.660 -0.737 28.007 1.00 92.06 400 GLU A O 1
ATOM 3108 N N . THR A 1 401 ? -9.147 -0.117 29.555 1.00 93.81 401 THR A N 1
ATOM 3109 C CA . THR A 1 401 ? -7.961 -0.640 28.870 1.00 93.81 401 THR A CA 1
ATOM 3110 C C . THR A 1 401 ? -8.035 -2.153 28.687 1.00 93.81 401 THR A C 1
ATOM 3112 O O . THR A 1 401 ? -7.971 -2.619 27.550 1.00 93.81 401 THR A O 1
ATOM 3115 N N . ALA A 1 402 ? -8.281 -2.920 29.754 1.00 93.06 402 ALA A N 1
ATOM 3116 C CA . ALA A 1 402 ? -8.358 -4.379 29.662 1.00 93.06 402 ALA A CA 1
ATOM 3117 C C . ALA A 1 402 ? -9.527 -4.846 28.786 1.00 93.06 402 ALA A C 1
ATOM 3119 O O . ALA A 1 402 ? -9.398 -5.803 28.019 1.00 93.06 402 ALA A O 1
ATOM 3120 N N . LEU A 1 403 ? -10.671 -4.158 28.855 1.00 95.38 403 LEU A N 1
ATOM 3121 C CA . LEU A 1 403 ? -11.821 -4.464 28.008 1.00 95.38 403 LEU A CA 1
ATOM 3122 C C . LEU A 1 403 ? -11.539 -4.219 26.526 1.00 95.38 403 LEU A C 1
ATOM 3124 O O . LEU A 1 403 ? -12.030 -4.997 25.714 1.00 95.38 403 LEU A O 1
ATOM 3128 N N . LEU A 1 404 ? -10.780 -3.178 26.168 1.00 95.19 404 LEU A N 1
ATOM 3129 C CA . LEU A 1 404 ? -10.376 -2.904 24.783 1.00 95.19 404 LEU A CA 1
ATOM 3130 C C . LEU A 1 404 ? -9.330 -3.904 24.269 1.00 95.19 404 LEU A C 1
ATOM 3132 O O . LEU A 1 404 ? -9.400 -4.327 23.111 1.00 95.19 404 LEU A O 1
ATOM 3136 N N . GLU A 1 405 ? -8.381 -4.291 25.121 1.00 95.06 405 GLU A N 1
ATOM 3137 C CA . GLU A 1 405 ? -7.342 -5.273 24.795 1.00 95.06 405 GLU A CA 1
ATOM 3138 C C . GLU A 1 405 ? -7.930 -6.672 24.593 1.00 95.06 405 GLU A C 1
ATOM 3140 O O . GLU A 1 405 ? -7.574 -7.349 23.633 1.00 95.06 405 GLU A O 1
ATOM 3145 N N . THR A 1 406 ? -8.900 -7.063 25.424 1.00 95.12 406 THR A N 1
ATOM 3146 C CA . THR A 1 406 ? -9.516 -8.403 25.404 1.00 95.12 406 THR A CA 1
ATOM 3147 C C . THR A 1 406 ? -10.847 -8.471 24.643 1.00 95.12 406 THR A C 1
ATOM 3149 O O . THR A 1 406 ? -11.620 -9.412 24.832 1.00 95.12 406 THR A O 1
ATOM 3152 N N . LEU A 1 407 ? -11.148 -7.489 23.777 1.00 95.50 407 LEU A N 1
ATOM 3153 C CA . LEU A 1 407 ? -12.403 -7.435 23.003 1.00 95.50 407 LEU A CA 1
ATOM 3154 C C . LEU A 1 407 ? -12.701 -8.734 22.246 1.00 95.50 407 LEU A C 1
ATOM 3156 O O . LEU A 1 407 ? -13.854 -9.169 22.232 1.00 95.50 407 LEU A O 1
ATOM 3160 N N . ASP A 1 408 ? -11.683 -9.348 21.635 1.00 95.12 408 ASP A N 1
ATOM 3161 C CA . ASP A 1 408 ? -11.861 -10.565 20.834 1.00 95.12 408 ASP A CA 1
ATOM 3162 C C . ASP A 1 408 ? -12.346 -11.740 21.704 1.00 95.12 408 ASP A C 1
ATOM 3164 O O . ASP A 1 408 ? -13.085 -12.595 21.230 1.00 95.12 408 ASP A O 1
ATOM 3168 N N . GLU A 1 409 ? -12.003 -11.751 22.997 1.00 93.88 409 GLU A N 1
ATOM 3169 C CA . GLU A 1 409 ? -12.382 -12.809 23.936 1.00 93.88 409 GLU A CA 1
ATOM 3170 C C . GLU A 1 409 ? -13.796 -12.621 24.491 1.00 93.88 409 GLU A C 1
ATOM 3172 O O . GLU A 1 409 ? -14.593 -13.558 24.521 1.00 93.88 409 GLU A O 1
ATOM 3177 N N . TRP A 1 410 ? -14.103 -11.423 25.000 1.00 94.81 410 TRP A N 1
ATOM 3178 C CA . TRP A 1 410 ? -15.343 -11.204 25.751 1.00 94.81 410 TRP A CA 1
ATOM 3179 C C . TRP A 1 410 ? -16.509 -10.791 24.858 1.00 94.81 410 TRP A C 1
ATOM 3181 O O . TRP A 1 410 ? -17.651 -11.142 25.155 1.00 94.81 410 TRP A O 1
ATOM 3191 N N . LEU A 1 411 ? -16.233 -10.049 23.782 1.00 96.06 411 LEU A N 1
ATOM 3192 C CA . LEU A 1 411 ? -17.249 -9.526 22.875 1.00 96.06 411 LEU A CA 1
ATOM 3193 C C . LEU A 1 411 ? -17.260 -10.261 21.534 1.00 96.06 411 LEU A C 1
ATOM 3195 O O . LEU A 1 411 ? -18.344 -10.486 21.003 1.00 96.06 411 LEU A O 1
ATOM 3199 N N . GLY A 1 412 ? -16.096 -10.671 21.017 1.00 94.75 412 GLY A N 1
ATOM 3200 C CA . GLY A 1 412 ? -15.940 -11.345 19.720 1.00 94.75 412 GLY A CA 1
ATOM 3201 C C . GLY A 1 412 ? -16.976 -12.443 19.434 1.00 94.75 412 GLY A C 1
ATOM 3202 O O . GLY A 1 412 ? -17.669 -12.343 18.418 1.00 94.75 412 GLY A O 1
ATOM 3203 N N . PRO A 1 413 ? -17.201 -13.415 20.344 1.00 94.12 413 PRO A N 1
ATOM 3204 C CA . PRO A 1 413 ? -18.186 -14.485 20.144 1.00 94.12 413 PRO A CA 1
ATOM 3205 C C . PRO A 1 413 ? -19.631 -13.999 19.938 1.00 94.12 413 PRO A C 1
ATOM 3207 O O . PRO A 1 413 ? -20.454 -14.711 19.367 1.00 94.12 413 PRO A O 1
ATOM 3210 N N . TRP A 1 414 ? -19.948 -12.783 20.390 1.00 94.62 414 TRP A N 1
ATOM 3211 C CA . TRP A 1 414 ? -21.284 -12.183 20.340 1.00 94.62 414 TRP A CA 1
ATOM 3212 C C . TRP A 1 414 ? -21.489 -11.253 19.139 1.00 94.62 414 TRP A C 1
ATOM 3214 O O . TRP A 1 414 ? -22.590 -10.738 18.951 1.00 94.62 414 TRP A O 1
ATOM 3224 N N . LEU A 1 415 ? -20.453 -11.023 18.325 1.00 93.31 415 LEU A N 1
ATOM 3225 C CA . LEU A 1 415 ? -20.517 -10.148 17.148 1.00 93.31 415 LEU A CA 1
ATOM 3226 C C . LEU A 1 415 ? -20.889 -10.884 15.856 1.00 93.31 415 LEU A C 1
ATOM 3228 O O . LEU A 1 415 ? -21.014 -10.254 14.805 1.00 93.31 415 LEU A O 1
ATOM 3232 N N . SER A 1 416 ? -21.092 -12.202 15.913 1.00 90.88 416 SER A N 1
ATOM 3233 C CA . SER A 1 416 ? -21.520 -12.973 14.746 1.00 90.88 416 SER A CA 1
ATOM 3234 C C . SER A 1 416 ? -22.839 -12.428 14.180 1.00 90.88 416 SER A C 1
ATOM 3236 O O . SER A 1 416 ? -23.820 -12.245 14.902 1.00 90.88 416 SER A O 1
ATOM 3238 N N . GLY A 1 417 ? -22.853 -12.125 12.879 1.00 87.50 417 GLY A N 1
ATOM 3239 C CA . GLY A 1 417 ? -24.003 -11.532 12.185 1.00 87.50 417 GLY A CA 1
ATOM 3240 C C . GLY A 1 417 ? -24.191 -10.020 12.384 1.00 87.50 417 GLY A C 1
ATOM 3241 O O . GLY A 1 417 ? -25.125 -9.449 11.815 1.00 87.50 417 GLY A O 1
ATOM 3242 N N . ILE A 1 418 ? -23.318 -9.348 13.145 1.00 91.94 418 ILE A N 1
ATOM 3243 C CA . ILE A 1 418 ? -23.348 -7.891 13.326 1.00 91.94 418 ILE A CA 1
ATOM 3244 C C . ILE A 1 418 ? -22.470 -7.228 12.265 1.00 91.94 418 ILE A C 1
ATOM 3246 O O . ILE A 1 418 ? -21.247 -7.217 12.356 1.00 91.94 418 ILE A O 1
ATOM 3250 N N . SER A 1 419 ? -23.109 -6.613 11.274 1.00 92.25 419 SER A N 1
ATOM 3251 C CA . SER A 1 419 ? -22.441 -5.861 10.207 1.00 92.25 419 SER A CA 1
ATOM 3252 C C . SER A 1 419 ? -22.676 -4.354 10.297 1.00 92.25 419 SER A C 1
ATOM 3254 O O . SER A 1 419 ? -21.951 -3.588 9.675 1.00 92.25 419 SER A O 1
ATOM 3256 N N . LYS A 1 420 ? -23.650 -3.881 11.082 1.00 93.81 420 LYS A N 1
ATOM 3257 C CA . LYS A 1 420 ? -23.979 -2.451 11.221 1.00 93.81 420 LYS A CA 1
ATOM 3258 C C . LYS A 1 420 ? -23.775 -1.964 12.645 1.00 93.81 420 LYS A C 1
ATOM 3260 O O . LYS A 1 420 ? -24.125 -2.661 13.595 1.00 93.81 420 LYS A O 1
ATOM 3265 N N . ARG A 1 421 ? -23.347 -0.707 12.811 1.00 93.88 421 ARG A N 1
ATOM 3266 C CA . ARG A 1 421 ? -23.236 -0.085 14.145 1.00 93.88 421 ARG A CA 1
ATOM 3267 C C . ARG A 1 421 ? -24.554 -0.130 14.910 1.00 93.88 421 ARG A C 1
ATOM 3269 O O . ARG A 1 421 ? -24.563 -0.377 16.107 1.00 93.88 421 ARG A O 1
ATOM 3276 N N . SER A 1 422 ? -25.671 0.112 14.228 1.00 94.38 422 SER A N 1
ATOM 3277 C CA . SER A 1 422 ? -26.997 0.116 14.853 1.00 94.38 422 SER A CA 1
ATOM 3278 C C . SER A 1 422 ? -27.379 -1.239 15.455 1.00 94.38 422 SER A C 1
ATOM 3280 O O . SER A 1 422 ? -28.108 -1.270 16.440 1.00 94.38 422 SER A O 1
ATOM 3282 N N . GLN A 1 423 ? -26.861 -2.349 14.920 1.00 94.19 423 GLN A N 1
ATOM 3283 C CA . GLN A 1 423 ? -27.112 -3.691 15.449 1.00 94.19 423 GLN A CA 1
ATOM 3284 C C . GLN A 1 423 ? -26.386 -3.942 16.774 1.00 94.19 423 GLN A C 1
ATOM 3286 O O . GLN A 1 423 ? -26.868 -4.754 17.561 1.00 94.19 423 GLN A O 1
ATOM 3291 N N . LEU A 1 424 ? -25.301 -3.209 17.072 1.00 94.75 424 LEU A N 1
ATOM 3292 C CA . LEU A 1 424 ? -24.648 -3.273 18.385 1.00 94.75 424 LEU A CA 1
ATOM 3293 C C . LEU A 1 424 ? -25.629 -2.938 19.509 1.00 94.75 424 LEU A C 1
ATOM 3295 O O . LEU A 1 424 ? -25.475 -3.463 20.601 1.00 94.75 424 LEU A O 1
ATOM 3299 N N . ALA A 1 425 ? -26.663 -2.129 19.244 1.00 93.00 425 ALA A N 1
ATOM 3300 C CA . ALA A 1 425 ? -27.684 -1.784 20.230 1.00 93.00 425 ALA A CA 1
ATOM 3301 C C . ALA A 1 425 ? -28.473 -2.994 20.766 1.00 93.00 425 ALA A C 1
ATOM 3303 O O . ALA A 1 425 ? -29.060 -2.901 21.840 1.00 93.00 425 ALA A O 1
ATOM 3304 N N . ASN A 1 426 ? -28.469 -4.120 20.045 1.00 92.75 426 ASN A N 1
ATOM 3305 C CA . ASN A 1 426 ? -29.160 -5.348 20.443 1.00 92.75 426 ASN A CA 1
ATOM 3306 C C . ASN A 1 426 ? -28.341 -6.218 21.414 1.00 92.75 426 ASN A C 1
ATOM 3308 O O . ASN A 1 426 ? -28.844 -7.234 21.889 1.00 92.75 426 ASN A O 1
ATOM 3312 N N . LEU A 1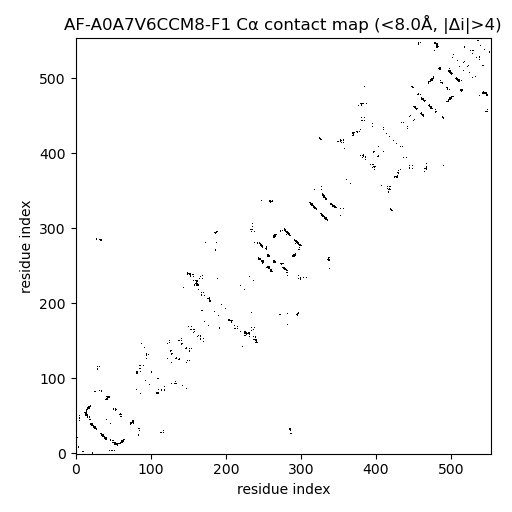 427 ? -27.087 -5.853 21.697 1.00 95.62 427 LEU A N 1
ATOM 3313 C CA . LEU A 1 427 ? -26.218 -6.603 22.600 1.00 95.62 427 LEU A CA 1
ATOM 3314 C C . LEU A 1 427 ? -26.625 -6.394 24.064 1.00 95.62 427 LEU A C 1
ATOM 3316 O O . LEU A 1 427 ? -26.652 -5.267 24.561 1.00 95.62 427 LEU A O 1
ATOM 3320 N N . ASP A 1 428 ? -26.845 -7.487 24.796 1.00 95.81 428 ASP A N 1
ATOM 3321 C CA . ASP A 1 428 ? -26.979 -7.443 26.254 1.00 95.81 428 ASP A CA 1
ATOM 3322 C C . ASP A 1 428 ? -25.592 -7.468 26.910 1.00 95.81 428 ASP A C 1
ATOM 3324 O O . ASP A 1 428 ? -25.090 -8.513 27.327 1.00 95.81 428 ASP A O 1
ATOM 3328 N N . LEU A 1 429 ? -24.963 -6.293 27.024 1.00 96.50 429 LEU A N 1
ATOM 3329 C CA . LEU A 1 429 ? -23.629 -6.175 27.624 1.00 96.50 429 LEU A CA 1
ATOM 3330 C C . LEU A 1 429 ? -23.564 -6.726 29.049 1.00 96.50 429 LEU A C 1
ATOM 3332 O O . LEU A 1 429 ? -22.523 -7.230 29.456 1.00 96.50 429 LEU A O 1
ATOM 3336 N N . LYS A 1 430 ? -24.650 -6.660 29.827 1.00 95.25 430 LYS A N 1
ATOM 3337 C CA . LYS A 1 430 ? -24.636 -7.195 31.191 1.00 95.25 430 LYS A CA 1
ATOM 3338 C C . LYS A 1 430 ? -24.523 -8.716 31.164 1.00 95.25 430 LYS A C 1
ATOM 3340 O O . LYS A 1 430 ? -23.729 -9.271 31.922 1.00 95.25 430 LYS A O 1
ATOM 3345 N N . ALA A 1 431 ? -25.311 -9.385 30.323 1.00 95.69 431 ALA A N 1
ATOM 3346 C CA . ALA A 1 431 ? -25.231 -10.834 30.157 1.00 95.69 431 ALA A CA 1
ATOM 3347 C C . ALA A 1 431 ? -23.867 -11.261 29.595 1.00 95.69 431 ALA A C 1
ATOM 3349 O O . ALA A 1 431 ? -23.249 -12.189 30.115 1.00 95.69 431 ALA A O 1
ATOM 3350 N N . ILE A 1 432 ? -23.362 -10.523 28.606 1.00 96.31 432 ILE A N 1
ATOM 3351 C CA . ILE A 1 432 ? -22.057 -10.769 27.991 1.00 96.31 432 ILE A CA 1
ATOM 3352 C C . ILE A 1 432 ? -20.934 -10.644 29.033 1.00 96.31 432 ILE A C 1
ATOM 3354 O O . ILE A 1 432 ? -20.157 -11.580 29.213 1.00 96.31 432 ILE A O 1
ATOM 3358 N N . LEU A 1 433 ? -20.875 -9.548 29.796 1.00 94.75 433 LEU A N 1
ATOM 3359 C CA . LEU A 1 433 ? -19.861 -9.365 30.843 1.00 94.75 433 LEU A CA 1
ATOM 3360 C C . LEU A 1 433 ? -19.974 -10.422 31.950 1.00 94.75 433 LEU A C 1
ATOM 3362 O O . LEU A 1 433 ? -18.964 -10.839 32.510 1.00 94.75 433 LEU A O 1
ATOM 3366 N N . LYS A 1 434 ? -21.189 -10.889 32.263 1.00 93.94 434 LYS A N 1
ATOM 3367 C CA . LYS A 1 434 ? -21.395 -12.008 33.193 1.00 93.94 434 LYS A CA 1
ATOM 3368 C C . LYS A 1 434 ? -20.854 -13.332 32.665 1.00 93.94 434 LYS A C 1
ATOM 3370 O O . LYS A 1 434 ? -20.388 -14.129 33.470 1.00 93.94 434 LYS A O 1
ATOM 3375 N N . SER A 1 435 ? -20.888 -13.568 31.354 1.00 94.00 435 SER A N 1
ATOM 3376 C CA . SER A 1 435 ? -20.389 -14.817 30.758 1.00 94.00 435 SER A CA 1
ATOM 3377 C C . SER A 1 435 ? -18.881 -15.029 30.957 1.00 94.00 435 SER A C 1
ATOM 3379 O O . SER A 1 435 ? -18.423 -16.166 30.970 1.00 94.00 435 SER A O 1
ATOM 3381 N N . ARG A 1 436 ? -18.127 -13.950 31.214 1.00 92.69 436 ARG A N 1
ATOM 3382 C CA . ARG A 1 436 ? -16.700 -13.980 31.591 1.00 92.69 436 ARG A CA 1
ATOM 3383 C C . ARG A 1 436 ? -16.442 -14.491 33.012 1.00 92.69 436 ARG A C 1
ATOM 3385 O O . ARG A 1 436 ? -15.289 -14.640 33.400 1.00 92.69 436 ARG A O 1
ATOM 3392 N N . LEU A 1 437 ? -17.490 -14.693 33.807 1.00 92.31 437 LEU A N 1
ATOM 3393 C CA . LEU A 1 437 ? -17.396 -15.015 35.225 1.00 92.31 437 LEU A CA 1
ATOM 3394 C C . LEU A 1 437 ? -18.057 -16.359 35.505 1.00 92.31 437 LEU A C 1
ATOM 3396 O O . LEU A 1 437 ? -19.192 -16.611 35.091 1.00 92.31 437 LEU A O 1
ATOM 3400 N N . SER A 1 438 ? -17.381 -17.181 36.302 1.00 92.50 438 SER A N 1
ATOM 3401 C CA . SER A 1 438 ? -17.977 -18.381 36.886 1.00 92.50 438 SER A CA 1
ATOM 3402 C C . SER A 1 438 ? -19.169 -18.026 37.780 1.00 92.50 438 SER A C 1
ATOM 3404 O O . SER A 1 438 ? -19.292 -16.914 38.302 1.00 92.50 438 SER A O 1
ATOM 3406 N N . TRP A 1 439 ? -20.054 -18.995 37.997 1.00 90.44 439 TRP A N 1
ATOM 3407 C CA . TRP A 1 439 ? -21.216 -18.815 38.866 1.00 90.44 439 TRP A CA 1
ATOM 3408 C C . TRP A 1 439 ? -20.826 -18.429 40.303 1.00 90.44 439 TRP A C 1
ATOM 3410 O O . TRP A 1 439 ? -21.445 -17.546 40.894 1.00 90.44 439 TRP A O 1
ATOM 3420 N N . GLU A 1 440 ? -19.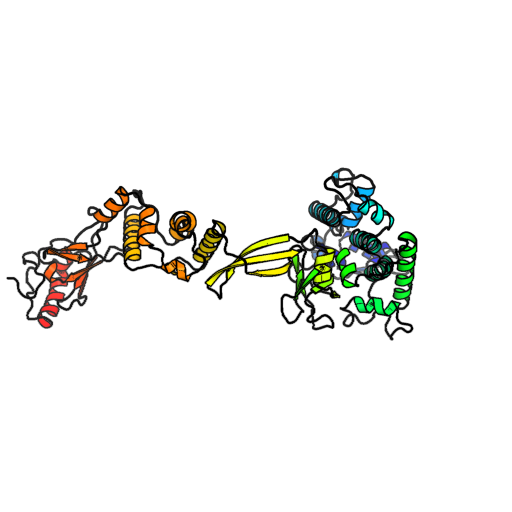751 -19.017 40.830 1.00 91.06 440 GLU A N 1
ATOM 3421 C CA . GLU A 1 440 ? -19.211 -18.704 42.159 1.00 91.06 440 GLU A CA 1
ATOM 3422 C C . GLU A 1 440 ? -18.734 -17.248 42.253 1.00 91.06 440 GLU A C 1
ATOM 3424 O O . GLU A 1 440 ? -19.072 -16.541 43.205 1.00 91.06 440 GLU A O 1
ATOM 3429 N N . GLN A 1 441 ? -18.019 -16.757 41.233 1.00 91.81 441 GLN A N 1
ATOM 3430 C CA . GLN A 1 441 ? -17.610 -15.351 41.158 1.00 91.81 441 GLN A CA 1
ATOM 3431 C C . GLN A 1 441 ? -18.828 -14.422 41.123 1.00 91.81 441 GLN A C 1
ATOM 3433 O O . GLN A 1 441 ? -18.862 -13.434 41.855 1.00 91.81 441 GLN A O 1
ATOM 3438 N N . GLN A 1 442 ? -19.854 -14.750 40.329 1.00 92.31 442 GLN A N 1
ATOM 3439 C CA . GLN A 1 442 ? -21.081 -13.949 40.256 1.00 92.31 442 GLN A CA 1
ATOM 3440 C C . GLN A 1 442 ? -21.786 -13.841 41.617 1.00 92.31 442 GLN A C 1
ATOM 3442 O O . GLN A 1 442 ? -22.199 -12.746 42.002 1.00 92.31 442 GLN A O 1
ATOM 3447 N N . GLN A 1 443 ? -21.880 -14.940 42.371 1.00 90.69 443 GLN A N 1
ATOM 3448 C CA . GLN A 1 443 ? -22.449 -14.920 43.723 1.00 90.69 443 GLN A CA 1
ATOM 3449 C C . GLN A 1 443 ? -21.599 -14.127 44.713 1.00 90.69 443 GLN A C 1
ATOM 3451 O O . GLN A 1 443 ? -22.135 -13.366 45.522 1.00 90.69 443 GLN A O 1
ATOM 3456 N N . SER A 1 444 ? -20.277 -14.278 44.632 1.00 90.81 444 SER A N 1
ATOM 3457 C CA . SER A 1 444 ? -19.338 -13.527 45.463 1.00 90.81 444 SER A CA 1
ATOM 3458 C C . SER A 1 444 ? -19.505 -12.018 45.261 1.00 90.81 444 SER A C 1
ATOM 3460 O O . SER A 1 444 ? -19.587 -11.271 46.234 1.00 90.81 444 SER A O 1
ATOM 3462 N N . ILE A 1 445 ? -19.686 -11.566 44.016 1.00 91.94 445 ILE A N 1
ATOM 3463 C CA . ILE A 1 445 ? -19.939 -10.152 43.696 1.00 91.94 445 ILE A CA 1
ATOM 3464 C C . ILE A 1 445 ? -21.248 -9.652 44.323 1.00 91.94 445 ILE A C 1
ATOM 3466 O O . ILE A 1 445 ? -21.300 -8.542 44.858 1.00 91.94 445 ILE A O 1
ATOM 3470 N N . ASP A 1 446 ? -22.313 -10.456 44.287 1.00 92.12 446 ASP A N 1
ATOM 3471 C CA . ASP A 1 446 ? -23.598 -10.105 44.903 1.00 92.12 446 ASP A CA 1
ATOM 3472 C C . ASP A 1 446 ? -23.534 -10.032 46.435 1.00 92.12 446 ASP A C 1
ATOM 3474 O O . ASP A 1 446 ? -24.229 -9.199 47.024 1.00 92.12 446 ASP A O 1
ATOM 3478 N N . LYS A 1 447 ? -22.659 -10.821 47.068 1.00 91.94 447 LYS A N 1
ATOM 3479 C CA . LYS A 1 447 ? -22.391 -10.754 48.510 1.00 91.94 447 LYS A CA 1
ATOM 3480 C C . LYS A 1 447 ? -21.494 -9.567 48.886 1.00 91.94 447 LYS A C 1
ATOM 3482 O O . LYS A 1 447 ? -21.827 -8.816 49.799 1.00 91.94 447 LYS A O 1
ATOM 3487 N N . LEU A 1 448 ? -20.353 -9.413 48.213 1.00 92.38 448 LEU A N 1
ATOM 3488 C CA . LEU A 1 448 ? -19.298 -8.464 48.586 1.00 92.38 448 LEU A CA 1
ATOM 3489 C C . LEU A 1 448 ? -19.614 -7.025 48.168 1.00 92.38 448 LEU A C 1
ATOM 3491 O O . LEU A 1 448 ? -19.302 -6.086 48.901 1.00 92.38 448 LEU A O 1
ATOM 3495 N N . ALA A 1 449 ? -20.261 -6.846 47.017 1.00 94.00 449 ALA A N 1
ATOM 3496 C CA . ALA A 1 449 ? -20.691 -5.551 46.504 1.00 94.00 449 ALA A CA 1
ATOM 3497 C C . ALA A 1 449 ? -22.201 -5.577 46.222 1.00 94.00 449 ALA A C 1
ATOM 3499 O O . ALA A 1 449 ? -22.599 -5.629 45.060 1.00 94.00 449 ALA A O 1
ATOM 3500 N N . PRO A 1 450 ? -23.074 -5.586 47.243 1.00 95.06 450 PRO A N 1
ATOM 3501 C CA . PRO A 1 450 ? -24.514 -5.720 47.047 1.00 95.06 450 PRO A CA 1
ATOM 3502 C C . PRO A 1 450 ? -25.128 -4.500 46.347 1.00 95.06 450 PRO A C 1
ATOM 3504 O O . PRO A 1 450 ? -24.689 -3.367 46.496 1.00 95.06 450 PRO A O 1
ATOM 3507 N N . THR A 1 451 ? -26.231 -4.694 45.622 1.00 94.81 451 THR A N 1
ATOM 3508 C CA . THR A 1 451 ? -26.923 -3.567 44.956 1.00 94.81 451 THR A CA 1
ATOM 3509 C C . THR A 1 451 ? -27.643 -2.627 45.930 1.00 94.81 451 THR A C 1
ATOM 3511 O O . THR A 1 451 ? -27.864 -1.457 45.618 1.00 94.81 451 THR A O 1
ATOM 3514 N N . HIS A 1 452 ? -28.052 -3.139 47.092 1.00 95.69 452 HIS A N 1
ATOM 3515 C CA . HIS A 1 452 ? -28.813 -2.410 48.104 1.00 95.69 452 HIS A CA 1
ATOM 3516 C C . HIS A 1 452 ? -28.344 -2.806 49.501 1.00 95.69 452 HIS A C 1
ATOM 3518 O O . HIS A 1 452 ? -28.024 -3.972 49.728 1.00 95.69 452 HIS A O 1
ATOM 3524 N N . LEU A 1 453 ? -28.419 -1.868 50.443 1.00 94.81 453 LEU A N 1
ATOM 3525 C CA . LEU A 1 453 ? -28.249 -2.121 51.870 1.00 94.81 453 LEU A CA 1
ATOM 3526 C C . LEU A 1 453 ? -29.549 -1.872 52.620 1.00 94.81 453 LEU A C 1
ATOM 3528 O O . LEU A 1 453 ? -30.297 -0.943 52.311 1.00 94.81 453 LEU A O 1
ATOM 3532 N N . THR A 1 454 ? -29.802 -2.705 53.622 1.00 94.81 454 THR A N 1
ATOM 3533 C CA . THR A 1 454 ? -30.871 -2.473 54.589 1.00 94.81 454 THR A CA 1
ATOM 3534 C C . THR A 1 454 ? -30.337 -1.549 55.677 1.00 94.81 454 THR A C 1
ATOM 3536 O O . THR A 1 454 ? -29.359 -1.883 56.340 1.00 94.81 454 THR A O 1
ATOM 3539 N N . VAL A 1 455 ? -30.953 -0.380 55.837 1.00 94.25 455 VAL A N 1
ATOM 3540 C CA . VAL A 1 455 ? -30.584 0.607 56.869 1.00 94.25 455 VAL A CA 1
ATOM 3541 C C . VAL A 1 455 ? -31.404 0.371 58.151 1.00 94.25 455 VAL A C 1
ATOM 3543 O O . VAL A 1 455 ? -32.378 -0.383 58.095 1.00 94.25 455 VAL A O 1
ATOM 3546 N N . PRO A 1 456 ? -31.070 0.986 59.306 1.00 92.88 456 PRO A N 1
ATOM 3547 C CA . PRO A 1 456 ? -31.739 0.708 60.586 1.00 92.88 456 PRO A CA 1
ATOM 3548 C C . PRO A 1 456 ? -33.267 0.852 60.577 1.00 92.88 456 PRO A C 1
ATOM 3550 O O . PRO A 1 456 ? -33.959 0.141 61.300 1.00 92.88 456 PRO A O 1
ATOM 3553 N N . SER A 1 457 ? -33.820 1.729 59.732 1.00 91.31 457 SER A N 1
ATOM 3554 C CA . SER A 1 457 ? -35.274 1.858 59.542 1.00 91.31 457 SER A CA 1
ATOM 3555 C C . SER A 1 457 ? -35.951 0.622 58.925 1.00 91.31 457 SER A C 1
ATOM 3557 O O . SER A 1 457 ? -37.179 0.579 58.855 1.00 91.31 457 SER A O 1
ATOM 3559 N N . GLY A 1 458 ? -35.178 -0.351 58.432 1.00 90.94 458 GLY A N 1
ATOM 3560 C CA . GLY A 1 458 ? -35.635 -1.492 57.635 1.00 90.94 458 GLY A CA 1
ATOM 3561 C C . GLY A 1 458 ? -35.731 -1.203 56.132 1.00 90.94 458 GLY A C 1
ATOM 3562 O O . GLY A 1 458 ? -35.954 -2.122 55.343 1.00 90.94 458 GLY A O 1
ATOM 3563 N N . SER A 1 459 ? -35.542 0.049 55.700 1.00 92.94 459 SER A N 1
ATOM 3564 C CA . SER A 1 459 ? -35.564 0.407 54.278 1.00 92.94 459 SER A CA 1
ATOM 3565 C C . SER A 1 459 ? -34.384 -0.203 53.520 1.00 92.94 459 SER A C 1
ATOM 3567 O O . SER A 1 459 ? -33.246 -0.169 53.986 1.00 92.94 459 SER A O 1
ATOM 3569 N N . ARG A 1 460 ? -34.635 -0.690 52.298 1.00 95.50 460 ARG A N 1
ATOM 3570 C CA . ARG A 1 460 ? -33.590 -1.131 51.360 1.00 95.50 460 ARG A CA 1
ATOM 3571 C C . ARG A 1 460 ? -33.201 0.016 50.436 1.00 95.50 460 ARG A C 1
ATOM 3573 O O . ARG A 1 460 ? -33.961 0.376 49.539 1.00 95.50 460 ARG A O 1
ATOM 3580 N N . ILE A 1 461 ? -32.020 0.580 50.651 1.00 94.56 461 ILE A N 1
ATOM 3581 C CA . ILE A 1 461 ? -31.515 1.742 49.918 1.00 94.56 461 ILE A CA 1
ATOM 3582 C C . ILE A 1 461 ? -30.436 1.290 48.933 1.00 94.56 461 ILE A C 1
ATOM 3584 O O . ILE A 1 461 ? -29.569 0.486 49.266 1.00 94.56 461 ILE A O 1
ATOM 3588 N N . ARG A 1 462 ? -30.520 1.779 47.694 1.00 95.19 462 ARG A N 1
ATOM 3589 C CA . ARG A 1 462 ? -29.594 1.428 46.613 1.00 95.19 462 ARG A CA 1
ATOM 3590 C C . ARG A 1 462 ? -28.218 2.052 46.843 1.00 95.19 462 ARG A C 1
ATOM 3592 O O . ARG A 1 462 ? -28.136 3.248 47.120 1.00 95.19 462 ARG A O 1
ATOM 3599 N N . LEU A 1 463 ? -27.170 1.257 46.652 1.00 95.56 463 LEU A N 1
ATOM 3600 C CA . LEU A 1 463 ? -25.790 1.733 46.602 1.00 95.56 463 LEU A CA 1
ATOM 3601 C C . LEU A 1 463 ? -25.450 2.252 45.203 1.00 95.56 463 LEU A C 1
ATOM 3603 O O . LEU A 1 463 ? -25.885 1.694 44.191 1.00 95.56 463 LEU A O 1
ATOM 3607 N N . GLN A 1 464 ? -24.676 3.329 45.155 1.00 94.88 464 GLN A N 1
ATOM 3608 C CA . GLN A 1 464 ? -24.117 3.883 43.927 1.00 94.88 464 GLN A CA 1
ATOM 3609 C C . GLN A 1 464 ? -22.622 3.584 43.905 1.00 94.88 464 GLN A C 1
ATOM 3611 O O . GLN A 1 464 ? -21.901 4.002 44.806 1.00 94.88 464 GLN A O 1
ATOM 3616 N N . TYR A 1 465 ? -22.187 2.834 42.899 1.00 94.44 465 TYR A N 1
ATOM 3617 C CA . TYR A 1 465 ? -20.786 2.499 42.670 1.00 94.44 465 TYR A CA 1
ATOM 3618 C C . TYR A 1 465 ? -20.211 3.443 41.612 1.00 94.44 465 TYR A C 1
ATOM 3620 O O . TYR A 1 465 ? -20.918 3.802 40.671 1.00 94.44 465 TYR A O 1
ATOM 3628 N N . ASP A 1 466 ? -18.953 3.835 41.792 1.00 88.69 466 ASP A N 1
ATOM 3629 C CA . ASP A 1 466 ? -18.185 4.713 40.897 1.00 88.69 466 ASP A CA 1
ATOM 3630 C C . ASP A 1 466 ? -16.750 4.166 40.815 1.00 88.69 466 ASP A C 1
ATOM 3632 O O . ASP A 1 466 ? -15.790 4.802 41.252 1.00 88.69 466 ASP A O 1
ATOM 3636 N N . GLY A 1 467 ? -16.651 2.901 40.397 1.00 81.75 467 GLY A N 1
ATOM 3637 C CA . GLY A 1 467 ? -15.418 2.142 40.225 1.00 81.75 467 GLY A CA 1
ATOM 3638 C C . GLY A 1 467 ? -14.538 2.138 41.464 1.00 81.75 467 GLY A C 1
ATOM 3639 O O . GLY A 1 467 ? -14.767 1.391 42.406 1.00 81.75 467 GLY A O 1
ATOM 3640 N N . GLU A 1 468 ? -13.517 2.982 41.456 1.00 84.12 468 GLU A N 1
ATOM 3641 C CA . GLU A 1 468 ? -12.454 3.022 42.463 1.00 84.12 468 GLU A CA 1
ATOM 3642 C C . GLU A 1 468 ? -12.871 3.716 43.769 1.00 84.12 468 GLU A C 1
ATOM 3644 O O . GLU A 1 468 ? -12.204 3.582 44.794 1.00 84.12 468 GLU A O 1
ATOM 3649 N N . ARG A 1 469 ? -13.977 4.471 43.770 1.00 87.44 469 ARG A N 1
ATOM 3650 C CA . ARG A 1 469 ? -14.416 5.210 44.961 1.00 87.44 469 ARG A CA 1
ATOM 3651 C C . ARG A 1 469 ? -15.277 4.352 45.891 1.00 87.44 469 ARG A C 1
ATOM 3653 O O . ARG A 1 469 ? -16.034 3.498 45.420 1.00 87.44 469 ARG A O 1
ATOM 3660 N N . PRO A 1 470 ? -15.251 4.618 47.214 1.00 89.19 470 PRO A N 1
ATOM 3661 C CA . PRO A 1 470 ? -16.201 4.012 48.138 1.00 89.19 470 PRO A CA 1
ATOM 3662 C C . PRO A 1 470 ? -17.640 4.268 47.672 1.00 89.19 470 PRO A C 1
ATOM 3664 O O . PRO A 1 470 ? -17.968 5.407 47.324 1.00 89.19 470 PRO A O 1
ATOM 3667 N N . PRO A 1 471 ? -18.518 3.251 47.672 1.00 94.75 471 PRO A N 1
ATOM 3668 C CA . PRO A 1 471 ? -19.862 3.430 47.163 1.00 94.75 471 PRO A CA 1
ATOM 3669 C C . PRO A 1 471 ? -20.670 4.366 48.053 1.00 94.75 471 PRO A C 1
ATOM 3671 O O . PRO A 1 471 ? -20.503 4.407 49.276 1.00 94.75 471 PRO A O 1
ATOM 3674 N N . VAL A 1 472 ? -21.579 5.097 47.416 1.00 96.19 472 VAL A N 1
ATOM 3675 C CA . VAL A 1 472 ? -22.406 6.115 48.056 1.00 96.19 472 VAL A CA 1
ATOM 3676 C C . VAL A 1 472 ? -23.782 5.549 48.387 1.00 96.19 472 VAL A C 1
ATOM 3678 O O . VAL A 1 472 ? -24.465 4.972 47.537 1.00 96.19 472 VAL A O 1
ATOM 3681 N N . LEU A 1 473 ? -24.222 5.766 49.624 1.00 96.69 473 LEU A N 1
ATOM 3682 C CA . LEU A 1 473 ? -25.577 5.482 50.087 1.00 96.69 473 LEU A CA 1
ATOM 3683 C C . LEU A 1 473 ? -26.298 6.800 50.378 1.00 96.69 473 LEU A C 1
ATOM 3685 O O . LEU A 1 473 ? -26.085 7.438 51.411 1.00 96.69 473 LEU A O 1
ATOM 3689 N N . ALA A 1 474 ? -27.166 7.207 49.456 1.00 96.31 474 ALA A N 1
ATOM 3690 C CA . ALA A 1 474 ? -27.996 8.395 49.614 1.00 96.31 474 ALA A CA 1
ATOM 3691 C C . ALA A 1 474 ? -29.222 8.069 50.483 1.00 96.31 474 ALA A C 1
ATOM 3693 O O . ALA A 1 474 ? -30.214 7.515 50.002 1.00 96.31 474 ALA A O 1
ATOM 3694 N N . VAL A 1 475 ? -29.148 8.395 51.775 1.00 95.69 475 VAL A N 1
ATOM 3695 C CA . VAL A 1 475 ? -30.132 7.991 52.793 1.00 95.69 475 VAL A CA 1
ATOM 3696 C C . VAL A 1 475 ? -30.580 9.185 53.630 1.00 95.69 475 VAL A C 1
ATOM 3698 O O . VAL A 1 475 ? -29.797 10.074 53.948 1.00 95.69 475 VAL A O 1
ATOM 3701 N N . ARG A 1 476 ? -31.861 9.236 54.006 1.00 94.31 476 ARG A N 1
ATOM 3702 C CA . ARG A 1 476 ? -32.360 10.293 54.898 1.00 94.31 476 ARG A CA 1
ATOM 3703 C C . ARG A 1 476 ? -31.788 10.118 56.301 1.00 94.31 476 ARG A C 1
ATOM 3705 O O . ARG A 1 476 ? -31.800 9.005 56.815 1.00 94.31 476 ARG A O 1
ATOM 3712 N N . ILE A 1 477 ? -31.387 11.216 56.947 1.00 93.81 477 ILE A N 1
ATOM 3713 C CA . ILE A 1 477 ? -30.769 11.198 58.292 1.00 93.81 477 ILE A CA 1
ATOM 3714 C C . ILE A 1 477 ? -31.586 10.369 59.290 1.00 93.81 477 ILE A C 1
ATOM 3716 O O . ILE A 1 477 ? -31.046 9.522 59.990 1.00 93.81 477 ILE A O 1
ATOM 3720 N N . GLN A 1 478 ? -32.902 10.572 59.305 1.00 91.75 478 GLN A N 1
ATOM 3721 C CA . GLN A 1 478 ? -33.839 9.899 60.210 1.00 91.75 478 GLN A CA 1
ATOM 3722 C C . GLN A 1 478 ? -33.904 8.367 60.074 1.00 91.75 478 GLN A C 1
ATOM 3724 O O . GLN A 1 478 ? -34.357 7.676 60.986 1.00 91.75 478 GLN A O 1
ATOM 3729 N N . GLU A 1 479 ? -33.452 7.824 58.942 1.00 93.50 479 GLU A N 1
ATOM 3730 C CA . GLU A 1 479 ? -33.388 6.378 58.717 1.00 93.50 479 GLU A CA 1
ATOM 3731 C C . GLU A 1 479 ? -32.108 5.748 59.271 1.00 93.50 479 GLU A C 1
ATOM 3733 O O . GLU A 1 479 ? -32.058 4.530 59.427 1.00 93.50 479 GLU A O 1
ATOM 3738 N N . MET A 1 480 ? -31.111 6.579 59.595 1.00 94.06 480 MET A N 1
ATOM 3739 C CA . MET A 1 480 ? -29.832 6.187 60.185 1.00 94.06 480 MET A CA 1
ATOM 3740 C C . MET A 1 480 ? -29.784 6.395 61.703 1.00 94.06 480 MET A C 1
ATOM 3742 O O . MET A 1 480 ? -28.762 6.100 62.316 1.00 94.06 480 MET A O 1
ATOM 3746 N N . PHE A 1 481 ? -30.860 6.878 62.337 1.00 93.19 481 PHE A N 1
ATOM 3747 C CA . PHE A 1 481 ? -30.939 6.858 63.801 1.00 93.19 481 PHE A CA 1
ATOM 3748 C C . PHE A 1 481 ? -30.738 5.431 64.320 1.00 93.19 481 PHE A C 1
ATOM 3750 O O . PHE A 1 481 ? -31.042 4.464 63.622 1.00 93.19 481 PHE A O 1
ATOM 3757 N N . SER A 1 482 ? -30.191 5.295 65.524 1.00 91.75 482 SER A N 1
ATOM 3758 C CA . SER A 1 482 ? -29.697 4.037 66.109 1.00 91.75 482 SER A CA 1
ATOM 3759 C C . SER A 1 482 ? -28.478 3.375 65.459 1.00 91.75 482 SER A C 1
ATOM 3761 O O . SER A 1 482 ? -27.932 2.442 66.045 1.00 91.75 482 SER A O 1
ATOM 3763 N N . ALA A 1 483 ? -27.987 3.856 64.310 1.00 92.38 483 ALA A N 1
ATOM 3764 C CA . ALA A 1 483 ? -26.705 3.383 63.787 1.00 92.38 483 ALA A CA 1
ATOM 3765 C C . ALA A 1 483 ? -25.539 4.012 64.560 1.00 92.38 483 ALA A C 1
ATOM 3767 O O . ALA A 1 483 ? -25.356 5.231 64.538 1.00 92.38 483 ALA A O 1
ATOM 3768 N N . THR A 1 484 ? -24.747 3.162 65.213 1.00 89.88 484 THR A N 1
ATOM 3769 C CA . THR A 1 484 ? -23.562 3.555 65.987 1.00 89.88 484 THR A CA 1
ATOM 3770 C C . THR A 1 484 ? -22.327 3.777 65.118 1.00 89.88 484 THR A C 1
ATOM 3772 O O . THR A 1 484 ? -21.520 4.638 65.448 1.00 89.88 484 THR A O 1
ATOM 3775 N N . ASP A 1 485 ? -22.188 3.045 64.010 1.00 92.44 485 ASP A N 1
ATOM 3776 C CA . ASP A 1 485 ? -21.076 3.169 63.060 1.00 92.44 485 ASP A CA 1
ATOM 3777 C C . ASP A 1 485 ? -21.588 3.181 61.607 1.00 92.44 485 ASP A C 1
ATOM 3779 O O . ASP A 1 485 ? -22.744 2.843 61.320 1.00 92.44 485 ASP A O 1
ATOM 3783 N N . SER A 1 486 ? -20.724 3.594 60.683 1.00 93.19 486 SER A N 1
ATOM 3784 C CA . SER A 1 486 ? -20.989 3.572 59.246 1.00 93.19 486 SER A CA 1
ATOM 3785 C C . SER A 1 486 ? -21.188 2.135 58.747 1.00 93.19 486 SER A C 1
ATOM 3787 O O . SER A 1 486 ? -20.391 1.259 59.090 1.00 93.19 486 SER A O 1
ATOM 3789 N N . PRO A 1 487 ? -22.181 1.874 57.874 1.00 93.75 487 PRO A N 1
ATOM 3790 C CA . PRO A 1 487 ? -22.312 0.580 57.214 1.00 93.75 487 PRO A CA 1
ATOM 3791 C C . PRO A 1 487 ? -21.040 0.216 56.444 1.00 93.75 487 PRO A C 1
ATOM 3793 O O . PRO A 1 487 ? -20.447 1.061 55.766 1.00 93.75 487 PRO A O 1
ATOM 3796 N N . THR A 1 488 ? -20.651 -1.053 56.509 1.00 94.56 488 THR A N 1
ATOM 3797 C CA . THR A 1 488 ? -19.519 -1.595 55.758 1.00 94.56 488 THR A CA 1
ATOM 3798 C C . THR A 1 488 ? -19.979 -2.636 54.742 1.00 94.56 488 THR A C 1
ATOM 3800 O O . THR A 1 488 ? -21.010 -3.288 54.906 1.00 94.56 488 THR A O 1
ATOM 3803 N N . ILE A 1 489 ? -19.212 -2.771 53.663 1.00 93.94 489 ILE A N 1
ATOM 3804 C CA . ILE A 1 489 ? -19.364 -3.811 52.638 1.00 93.94 489 ILE A CA 1
ATOM 3805 C C . ILE A 1 489 ? -18.014 -4.499 52.392 1.00 93.94 489 ILE A C 1
ATOM 3807 O O . ILE A 1 489 ? -17.038 -4.198 53.085 1.00 93.94 489 ILE A O 1
ATOM 3811 N N . ALA A 1 490 ? -17.959 -5.417 51.420 1.00 90.75 490 ALA A N 1
ATOM 3812 C CA . ALA A 1 490 ? -16.771 -6.208 51.097 1.00 90.75 490 ALA A CA 1
ATOM 3813 C C . ALA A 1 490 ? -16.195 -6.919 52.334 1.00 90.75 490 ALA A C 1
ATOM 3815 O O . ALA A 1 490 ? -15.029 -6.755 52.680 1.00 90.75 490 ALA A O 1
ATOM 3816 N N . ASP A 1 491 ? -17.064 -7.647 53.047 1.00 89.06 491 ASP A N 1
ATOM 3817 C CA . ASP A 1 491 ? -16.746 -8.338 54.304 1.00 89.06 491 ASP A CA 1
ATOM 3818 C C . ASP A 1 491 ? -16.074 -7.421 55.356 1.00 89.06 491 ASP A C 1
ATOM 3820 O O . ASP A 1 491 ? -15.185 -7.826 56.101 1.00 89.06 491 ASP A O 1
ATOM 3824 N N . GLY A 1 492 ? -16.518 -6.160 55.426 1.00 89.12 492 GLY A N 1
ATOM 3825 C CA . GLY A 1 492 ? -16.090 -5.190 56.437 1.00 89.12 492 GLY A CA 1
ATOM 3826 C C . GLY A 1 492 ? -14.912 -4.303 56.031 1.00 89.12 492 GLY A C 1
ATOM 3827 O O . GLY A 1 492 ? -14.558 -3.400 56.785 1.00 89.12 492 GLY A O 1
ATOM 3828 N N . GLN A 1 493 ? -14.323 -4.518 54.853 1.00 89.50 493 GLN A N 1
ATOM 3829 C CA . GLN A 1 493 ? -13.123 -3.800 54.406 1.00 89.50 493 GLN A CA 1
ATOM 3830 C C . GLN A 1 493 ? -13.394 -2.347 54.008 1.00 89.50 493 GLN A C 1
ATOM 3832 O O . GLN A 1 493 ? -12.516 -1.497 54.142 1.00 89.50 493 GLN A O 1
ATOM 3837 N N . VAL A 1 494 ? -14.603 -2.045 53.522 1.00 92.44 494 VAL A N 1
ATOM 3838 C CA . VAL A 1 494 ? -14.932 -0.718 52.988 1.00 92.44 494 VAL A CA 1
ATOM 3839 C C . VAL A 1 494 ? -16.114 -0.121 53.728 1.00 92.44 494 VAL A C 1
ATOM 3841 O O . VAL A 1 494 ? -17.212 -0.679 53.720 1.00 92.44 494 VAL A O 1
ATOM 3844 N N . ARG A 1 495 ? -15.901 1.054 54.327 1.00 94.38 495 ARG A N 1
ATOM 3845 C CA . ARG A 1 495 ? -16.973 1.905 54.857 1.00 94.38 495 ARG A CA 1
ATOM 3846 C C . ARG A 1 495 ? -17.684 2.611 53.710 1.00 94.38 495 ARG A C 1
ATOM 3848 O O . ARG A 1 495 ? -17.053 3.254 52.875 1.00 94.38 495 ARG A O 1
ATOM 3855 N N . VAL A 1 496 ? -19.004 2.501 53.690 1.00 94.75 496 VAL A N 1
ATOM 3856 C CA . VAL A 1 496 ? -19.861 3.154 52.701 1.00 94.75 496 VAL A CA 1
ATOM 3857 C C . VAL A 1 496 ? -19.890 4.657 52.968 1.00 94.75 496 VAL A C 1
ATOM 3859 O O . VAL A 1 496 ? -20.047 5.089 54.112 1.00 94.75 496 VAL A O 1
ATOM 3862 N N . GLN A 1 497 ? -19.775 5.467 51.916 1.00 95.88 497 GLN A N 1
ATOM 3863 C CA . GLN A 1 497 ? -19.932 6.910 52.040 1.00 95.88 497 GLN A CA 1
ATOM 3864 C C . GLN A 1 497 ? -21.423 7.247 52.149 1.00 95.88 497 GLN A C 1
ATOM 3866 O O . GLN A 1 497 ? -22.216 7.010 51.239 1.00 95.88 497 GLN A O 1
ATOM 3871 N N . LEU A 1 498 ? -21.829 7.816 53.276 1.00 96.38 498 LEU A N 1
ATOM 3872 C CA . LEU A 1 498 ? -23.197 8.245 53.515 1.00 96.38 498 LEU A CA 1
ATOM 3873 C C . LEU A 1 498 ? -23.390 9.648 52.952 1.00 96.38 498 LEU A C 1
ATOM 3875 O O . LEU A 1 498 ? -22.789 10.610 53.430 1.00 96.38 498 LEU A O 1
ATOM 3879 N N . GLN A 1 499 ? -24.279 9.774 51.971 1.00 97.12 499 GLN A N 1
ATOM 3880 C CA . GLN A 1 499 ? -24.835 11.061 51.578 1.00 97.12 499 GLN A CA 1
ATOM 3881 C C . GLN A 1 499 ? -26.140 11.246 52.348 1.00 97.12 499 GLN A C 1
ATOM 3883 O O . GLN A 1 499 ? -27.211 10.790 51.940 1.00 97.12 499 GLN A O 1
ATOM 3888 N N . LEU A 1 500 ? -26.028 11.883 53.507 1.00 95.62 500 LEU A N 1
ATOM 3889 C CA . LEU A 1 500 ? -27.136 12.116 54.412 1.00 95.62 500 LEU A CA 1
ATOM 3890 C C . LEU A 1 500 ? -28.071 13.177 53.831 1.00 95.62 500 LEU A C 1
ATOM 3892 O O . LEU A 1 500 ? -27.652 14.282 53.474 1.00 95.62 500 LEU A O 1
ATOM 3896 N N . LEU A 1 501 ? -29.351 12.825 53.730 1.00 95.56 501 LEU A N 1
ATOM 3897 C CA . LEU A 1 501 ? -30.389 13.641 53.114 1.00 95.56 501 LEU A CA 1
ATOM 3898 C C . LEU A 1 501 ? -31.367 14.197 54.156 1.00 95.56 501 LEU A C 1
ATOM 3900 O O . LEU A 1 501 ? -31.739 13.535 55.128 1.00 95.56 501 LEU A O 1
ATOM 3904 N N . SER A 1 502 ? -31.866 15.398 53.888 1.00 92.75 502 SER A N 1
ATOM 3905 C CA . SER A 1 502 ? -33.037 15.977 54.555 1.00 92.75 502 SER A CA 1
ATOM 3906 C C . SER A 1 502 ? -34.332 15.208 54.224 1.00 92.75 502 SER A C 1
ATOM 3908 O O . SER A 1 502 ? -34.358 14.410 53.279 1.00 92.75 502 SER A O 1
ATOM 3910 N N . PRO A 1 503 ? -35.457 15.474 54.922 1.00 89.44 503 PRO A N 1
ATOM 3911 C CA . PRO A 1 503 ? -36.745 14.856 54.604 1.00 89.44 503 PRO A CA 1
ATOM 3912 C C . PRO A 1 503 ? -37.192 15.042 53.148 1.00 89.44 503 PRO A C 1
ATOM 3914 O O . PRO A 1 503 ? -37.782 14.130 52.571 1.00 89.44 503 PRO A O 1
ATOM 3917 N N . ALA A 1 504 ? -36.851 16.181 52.534 1.00 89.12 504 ALA A N 1
ATOM 3918 C CA . ALA A 1 504 ? -37.119 16.472 51.124 1.00 89.12 504 ALA A CA 1
ATOM 3919 C C . ALA A 1 504 ? -36.059 15.903 50.156 1.00 89.12 504 ALA A C 1
ATOM 3921 O O . ALA A 1 504 ? -35.974 16.349 49.014 1.00 89.12 504 ALA A O 1
ATOM 3922 N N . ARG A 1 505 ? -35.230 14.946 50.600 1.00 90.81 505 ARG A N 1
ATOM 3923 C CA . ARG A 1 505 ? -34.168 14.282 49.818 1.00 90.81 505 ARG A CA 1
ATOM 3924 C C . ARG A 1 505 ? -33.068 15.210 49.287 1.00 90.81 505 ARG A C 1
ATOM 3926 O O . ARG A 1 505 ? -32.382 14.866 48.331 1.00 90.81 505 ARG A O 1
ATOM 3933 N N . ARG A 1 506 ? -32.866 16.373 49.914 1.00 92.69 506 ARG A N 1
ATOM 3934 C CA . ARG A 1 506 ? -31.726 17.252 49.601 1.00 92.69 506 ARG A CA 1
ATOM 3935 C C . ARG A 1 506 ? -30.500 16.848 50.424 1.00 92.69 506 ARG A C 1
ATOM 3937 O O . ARG A 1 506 ? -30.695 16.655 51.629 1.00 92.69 506 ARG A O 1
ATOM 3944 N N . PRO A 1 507 ? -29.296 16.745 49.830 1.00 93.94 507 PRO A N 1
ATOM 3945 C CA . PRO A 1 507 ? -28.062 16.469 50.563 1.00 93.94 507 PRO A CA 1
ATOM 3946 C C . PRO A 1 507 ? -27.799 17.527 51.630 1.00 93.94 507 PRO A C 1
ATOM 3948 O O . PRO A 1 507 ? -27.958 18.716 51.364 1.00 93.94 507 PRO A O 1
ATOM 3951 N N . VAL A 1 508 ? -27.425 17.083 52.828 1.00 93.75 508 VAL A N 1
ATOM 3952 C CA . VAL A 1 508 ? -27.102 17.966 53.962 1.00 93.75 508 VAL A CA 1
ATOM 3953 C C . VAL A 1 508 ? -25.734 17.674 54.566 1.00 93.75 508 VAL A C 1
ATOM 3955 O O . VAL A 1 508 ? -25.097 18.595 55.051 1.00 93.75 508 VAL A O 1
ATOM 3958 N N . GLN A 1 509 ? -25.257 16.429 54.498 1.00 94.50 509 GLN A N 1
ATOM 3959 C CA . GLN A 1 509 ? -23.904 16.061 54.912 1.00 94.50 509 GLN A CA 1
ATOM 3960 C C . GLN A 1 509 ? -23.414 14.878 54.073 1.00 94.50 509 GLN A C 1
ATOM 3962 O O . GLN A 1 509 ? -24.201 14.002 53.714 1.00 94.50 509 GLN A O 1
ATOM 3967 N N . ILE A 1 510 ? -22.115 14.832 53.790 1.00 95.06 510 ILE A N 1
ATOM 3968 C CA . ILE A 1 510 ? -21.438 13.646 53.258 1.00 95.06 510 ILE A CA 1
ATOM 3969 C C . ILE A 1 510 ? -20.434 13.185 54.318 1.00 95.06 510 ILE A C 1
ATOM 3971 O O . ILE A 1 510 ? -19.658 14.001 54.815 1.00 95.06 510 ILE A O 1
ATOM 3975 N N . THR A 1 511 ? -20.475 11.913 54.714 1.00 94.19 511 THR A N 1
ATOM 3976 C CA . THR A 1 511 ? -19.539 11.347 55.700 1.00 94.19 511 THR A CA 1
ATOM 3977 C C . THR A 1 511 ? -19.306 9.856 55.466 1.00 94.19 511 THR A C 1
ATOM 3979 O O . THR A 1 511 ? -20.222 9.135 55.088 1.00 94.19 511 THR A O 1
ATOM 3982 N N . SER A 1 512 ? -18.088 9.377 55.706 1.00 92.06 512 SER A N 1
ATOM 3983 C CA . SER A 1 512 ? -17.763 7.947 55.844 1.00 92.06 512 SER A CA 1
ATOM 3984 C C . SER A 1 512 ? -17.569 7.535 57.310 1.00 92.06 512 SER A C 1
ATOM 3986 O O . SER A 1 512 ? -17.383 6.353 57.597 1.00 92.06 512 SER A O 1
ATOM 3988 N N . ASP A 1 513 ? -17.637 8.493 58.238 1.00 94.00 513 ASP A N 1
ATOM 3989 C CA . ASP A 1 513 ? -17.572 8.307 59.688 1.00 94.00 513 ASP A CA 1
ATOM 3990 C C . ASP A 1 513 ? -18.873 8.818 60.324 1.00 94.00 513 ASP A C 1
ATOM 3992 O O . ASP A 1 513 ? -19.047 10.007 60.617 1.00 94.00 513 ASP A O 1
ATOM 3996 N N . LEU A 1 514 ? -19.841 7.912 60.452 1.00 94.12 514 LEU A N 1
ATOM 3997 C CA . LEU A 1 514 ? -21.145 8.218 61.020 1.00 94.12 514 LEU A CA 1
ATOM 3998 C C . LEU A 1 514 ? -21.052 8.496 62.526 1.00 94.12 514 LEU A C 1
ATOM 4000 O O . LEU A 1 514 ? -21.756 9.375 63.022 1.00 94.12 514 LEU A O 1
ATOM 4004 N N . ALA A 1 515 ? -20.162 7.796 63.233 1.00 92.38 515 ALA A N 1
ATOM 4005 C CA . ALA A 1 515 ? -19.934 8.003 64.658 1.00 92.38 515 ALA A CA 1
ATOM 4006 C C . ALA A 1 515 ? -19.431 9.431 64.922 1.00 92.38 515 ALA A C 1
ATOM 4008 O O . ALA A 1 515 ? -20.027 10.160 65.720 1.00 92.38 515 ALA A O 1
ATOM 4009 N N . GLY A 1 516 ? -18.412 9.864 64.170 1.00 92.50 516 GLY A N 1
ATOM 4010 C CA . GLY A 1 516 ? -17.888 11.228 64.232 1.00 92.50 516 GLY A CA 1
ATOM 4011 C C . GLY A 1 516 ? -18.933 12.292 63.877 1.00 92.50 516 GLY A C 1
ATOM 4012 O O . GLY A 1 516 ? -19.012 13.330 64.541 1.00 92.50 516 GLY A O 1
ATOM 4013 N N . PHE A 1 517 ? -19.795 12.022 62.886 1.00 94.38 517 PHE A N 1
ATOM 4014 C CA . PHE A 1 517 ? -20.912 12.906 62.532 1.00 94.38 517 PHE A CA 1
ATOM 4015 C C . PHE A 1 517 ? -21.884 13.112 63.700 1.00 94.38 517 PHE A C 1
ATOM 4017 O O . PHE A 1 517 ? -22.230 14.257 64.006 1.00 94.38 517 PHE A O 1
ATOM 4024 N N . TRP A 1 518 ? -22.298 12.033 64.375 1.00 93.69 518 TRP A N 1
ATOM 4025 C CA . TRP A 1 518 ? -23.221 12.124 65.509 1.00 93.69 518 TRP A CA 1
ATOM 4026 C C . TRP A 1 518 ? -22.643 12.916 66.681 1.00 93.69 518 TRP A C 1
ATOM 4028 O O . TRP A 1 518 ? -23.363 13.719 67.276 1.00 93.69 518 TRP A O 1
ATOM 4038 N N . SER A 1 519 ? -21.355 12.733 66.987 1.00 90.25 519 SER A N 1
ATOM 4039 C CA . SER A 1 519 ? -20.681 13.456 68.074 1.00 90.25 519 SER A CA 1
ATOM 4040 C C . SER A 1 519 ? -20.305 14.903 67.736 1.00 90.25 519 SER A C 1
ATOM 4042 O O . SER A 1 519 ? -19.994 15.671 68.642 1.00 90.25 519 SER A O 1
ATOM 4044 N N . GLY A 1 520 ? -20.304 15.275 66.453 1.00 91.94 520 GLY A N 1
ATOM 4045 C CA . GLY A 1 520 ? -19.820 16.570 65.972 1.00 91.94 520 GLY A CA 1
ATOM 4046 C C . GLY A 1 520 ? -20.880 17.361 65.207 1.00 91.94 520 GLY A C 1
ATOM 4047 O O . GLY A 1 520 ? -21.746 18.015 65.792 1.00 91.94 520 GLY A O 1
ATOM 4048 N N . SER A 1 521 ? -20.798 17.325 63.874 1.00 92.06 521 SER A N 1
ATOM 4049 C CA . SER A 1 521 ? -21.550 18.219 62.980 1.00 92.06 521 SER A CA 1
ATOM 4050 C C . SER A 1 521 ? -23.064 17.981 62.944 1.00 92.06 521 SER A C 1
ATOM 4052 O O . SER A 1 521 ? -23.803 18.830 62.436 1.00 92.06 521 SER A O 1
ATOM 4054 N N . TYR A 1 522 ? -23.573 16.895 63.537 1.00 93.25 522 TYR A N 1
ATOM 4055 C CA . TYR A 1 522 ? -25.015 16.679 63.667 1.00 93.25 522 TYR A CA 1
ATOM 4056 C C . TYR A 1 522 ? -25.730 17.829 64.391 1.00 93.25 522 TYR A C 1
ATOM 4058 O O . TYR A 1 522 ? -26.844 18.173 64.000 1.00 93.25 522 TYR A O 1
ATOM 4066 N N . GLN A 1 523 ? -25.117 18.463 65.398 1.00 92.00 523 GLN A N 1
ATOM 4067 C CA . GLN A 1 523 ? -25.774 19.540 66.158 1.00 92.00 523 GLN A CA 1
ATOM 4068 C C . GLN A 1 523 ? -26.089 20.769 65.293 1.00 92.00 523 GLN A C 1
ATOM 4070 O O . GLN A 1 523 ? -27.162 21.371 65.415 1.00 92.00 523 GLN A O 1
ATOM 4075 N N . GLU A 1 524 ? -25.194 21.108 64.367 1.00 91.44 524 GLU A N 1
ATOM 4076 C CA . GLU A 1 524 ? -25.389 22.208 63.421 1.00 91.44 524 GLU A CA 1
ATOM 4077 C C . GLU A 1 524 ? -26.456 21.857 62.382 1.00 91.44 524 GLU A C 1
ATOM 4079 O O . GLU A 1 524 ? -27.426 22.605 62.211 1.00 91.44 524 GLU A O 1
ATOM 4084 N N . VAL A 1 525 ? -26.346 20.667 61.773 1.00 92.00 525 VAL A N 1
ATOM 4085 C CA . VAL A 1 525 ? -27.333 20.151 60.809 1.00 92.00 525 VAL A CA 1
ATOM 4086 C C . VAL A 1 525 ? -28.719 20.108 61.443 1.00 92.00 525 VAL A C 1
ATOM 4088 O O . VAL A 1 525 ? -29.708 20.533 60.852 1.00 92.00 525 VAL A O 1
ATOM 4091 N N . LYS A 1 526 ? -28.811 19.656 62.689 1.00 92.44 526 LYS A N 1
ATOM 4092 C CA . LYS A 1 526 ? -30.050 19.611 63.452 1.00 92.44 526 LYS A CA 1
ATOM 4093 C C . LYS A 1 526 ? -30.662 20.991 63.671 1.00 92.44 526 LYS A C 1
ATOM 4095 O O . LYS A 1 526 ? -31.878 21.122 63.529 1.00 92.44 526 LYS A O 1
ATOM 4100 N N . LYS A 1 527 ? -29.872 22.009 64.029 1.00 90.31 527 LYS A N 1
ATOM 4101 C CA . LYS A 1 527 ? -30.370 23.383 64.220 1.00 90.31 527 LYS A CA 1
ATOM 4102 C C . LYS A 1 527 ? -30.995 23.913 62.930 1.00 90.31 527 LYS A C 1
ATOM 4104 O O . LYS A 1 527 ? -32.102 24.452 62.956 1.00 90.31 527 LYS A O 1
ATOM 4109 N N . GLU A 1 528 ? -30.327 23.692 61.802 1.00 91.31 528 GLU A N 1
ATOM 4110 C CA . GLU A 1 528 ? -30.835 24.059 60.479 1.00 91.31 528 GLU A CA 1
ATOM 4111 C C . GLU A 1 528 ? -32.106 23.272 60.115 1.00 91.31 528 GLU A C 1
ATOM 4113 O O . GLU A 1 528 ? -33.107 23.841 59.665 1.00 91.31 528 GLU A O 1
ATOM 4118 N N . MET A 1 529 ? -32.097 21.956 60.344 1.00 91.88 529 MET A N 1
ATOM 4119 C CA . MET A 1 529 ? -33.205 21.074 59.989 1.00 91.88 529 MET A CA 1
ATOM 4120 C C . MET A 1 529 ? -34.442 21.277 60.870 1.00 91.88 529 MET A C 1
ATOM 4122 O O . MET A 1 529 ? -35.554 21.210 60.347 1.00 91.88 529 MET A O 1
ATOM 4126 N N . LYS A 1 530 ? -34.288 21.598 62.163 1.00 88.44 530 LYS A N 1
ATOM 4127 C CA . LYS A 1 530 ? -35.404 21.999 63.042 1.00 88.44 530 LYS A CA 1
ATOM 4128 C C . LYS A 1 530 ? -36.105 23.256 62.511 1.00 88.44 530 LYS A C 1
ATOM 4130 O O . LYS A 1 530 ? -37.329 23.325 62.566 1.00 88.44 530 LYS A O 1
ATOM 4135 N N . GLY A 1 531 ? -35.353 24.212 61.957 1.00 88.94 531 GLY A N 1
ATOM 4136 C CA . GLY A 1 531 ? -35.912 25.425 61.350 1.00 88.94 531 GLY A CA 1
ATOM 4137 C C . GLY A 1 531 ? -36.661 25.157 60.040 1.00 88.94 531 GLY A C 1
ATOM 4138 O O . GLY A 1 531 ? -37.779 25.631 59.857 1.00 88.94 531 GLY A O 1
ATOM 4139 N N . ARG A 1 532 ? -36.070 24.370 59.130 1.00 87.94 532 ARG A N 1
ATOM 4140 C CA . ARG A 1 532 ? -36.667 24.082 57.809 1.00 87.94 532 ARG A CA 1
ATOM 4141 C C . ARG A 1 532 ? -37.764 23.012 57.836 1.00 87.94 532 ARG A C 1
ATOM 4143 O O . ARG A 1 532 ? -38.684 23.064 57.024 1.00 87.94 532 ARG A O 1
ATOM 4150 N N . TYR A 1 533 ? -37.680 22.048 58.751 1.00 89.81 533 TYR A N 1
ATOM 4151 C CA . TYR A 1 533 ? -38.595 20.907 58.864 1.00 89.81 533 TYR A CA 1
ATOM 4152 C C . TYR A 1 533 ? -39.082 20.720 60.315 1.00 89.81 533 TYR A C 1
ATOM 4154 O O . TYR A 1 533 ? -38.798 19.689 60.932 1.00 89.81 533 TYR A O 1
ATOM 4162 N N . PRO A 1 534 ? -39.860 21.672 60.866 1.00 85.38 534 PRO A N 1
ATOM 4163 C CA . PRO A 1 534 ? -40.254 21.674 62.280 1.00 85.38 534 PRO A CA 1
ATOM 4164 C C . PRO A 1 534 ? -41.215 20.537 62.663 1.00 85.38 534 PRO A C 1
ATOM 4166 O O . PRO A 1 534 ? -41.346 20.204 63.835 1.00 85.38 534 PRO A O 1
ATOM 4169 N N . LYS A 1 535 ? -41.892 19.922 61.682 1.00 84.12 535 LYS A N 1
ATOM 4170 C CA . LYS A 1 535 ? -42.818 18.793 61.893 1.00 84.12 535 LYS A CA 1
ATOM 4171 C C . LYS A 1 535 ? -42.116 17.434 62.032 1.00 84.12 535 LYS A C 1
ATOM 4173 O O . LYS A 1 535 ? -42.793 16.441 62.277 1.00 84.12 535 LYS A O 1
ATOM 4178 N N . HIS A 1 536 ? -40.800 17.374 61.823 1.00 84.69 536 HIS A N 1
ATOM 4179 C CA . HIS A 1 536 ? -40.008 16.147 61.912 1.00 84.69 536 HIS A CA 1
ATOM 4180 C C . HIS A 1 536 ? -39.315 16.027 63.272 1.00 84.69 536 HIS A C 1
ATOM 4182 O O . HIS A 1 536 ? -38.942 17.029 63.881 1.00 84.69 536 HIS A O 1
ATOM 4188 N N . HIS A 1 537 ? -39.127 14.791 63.739 1.00 85.00 537 HIS A N 1
ATOM 4189 C CA . HIS A 1 537 ? -38.435 14.520 64.994 1.00 85.00 537 HIS A CA 1
ATOM 4190 C C . HIS A 1 537 ? -36.911 14.595 64.808 1.00 85.00 537 HIS A C 1
ATOM 4192 O O . HIS A 1 537 ? -36.332 13.792 64.078 1.00 85.00 537 HIS A O 1
ATOM 4198 N N . TRP A 1 538 ? -36.274 15.548 65.494 1.00 88.56 538 TRP A N 1
ATOM 4199 C CA . TRP A 1 538 ? -34.824 15.771 65.480 1.00 88.56 538 TRP A CA 1
ATOM 4200 C C . TRP A 1 538 ? -34.252 15.596 66.898 1.00 88.56 538 TRP A C 1
ATOM 4202 O O . TRP A 1 538 ? -34.199 16.578 67.652 1.00 88.56 538 TRP A O 1
ATOM 4212 N N . PRO A 1 539 ? -33.872 14.366 67.289 1.00 89.38 539 PRO A N 1
ATOM 4213 C CA . PRO A 1 539 ? -33.512 14.029 68.666 1.00 89.38 539 PRO A CA 1
ATOM 4214 C C . PRO A 1 539 ? -32.225 14.723 69.132 1.00 89.38 539 PRO A C 1
ATOM 4216 O O . PRO A 1 539 ? -31.351 15.050 68.325 1.00 89.38 539 PRO A O 1
ATOM 4219 N N . GLU A 1 540 ? -32.110 14.968 70.442 1.00 86.75 540 GLU A N 1
ATOM 4220 C CA . GLU A 1 540 ? -30.837 15.318 71.107 1.00 86.75 540 GLU A CA 1
ATOM 4221 C C . GLU A 1 540 ? -29.836 14.164 71.034 1.00 86.75 540 GLU A C 1
ATOM 4223 O O . GLU A 1 540 ? -28.676 14.403 70.717 1.00 86.75 540 GLU A O 1
ATOM 4228 N N . ASP A 1 541 ? -30.317 12.929 71.183 1.00 89.00 541 ASP A N 1
ATOM 4229 C CA . ASP A 1 541 ? -29.517 11.711 71.086 1.00 89.00 541 ASP A CA 1
ATOM 4230 C C . ASP A 1 541 ? -29.966 10.843 69.887 1.00 89.00 541 ASP A C 1
ATOM 4232 O O . ASP A 1 541 ? -30.921 10.063 69.998 1.00 89.00 541 ASP A O 1
ATOM 4236 N N . PRO A 1 542 ? -29.332 10.988 68.707 1.00 88.06 542 PRO A N 1
ATOM 4237 C CA . PRO A 1 542 ? -29.694 10.224 67.511 1.00 88.06 542 PRO A CA 1
ATOM 4238 C C . PRO A 1 542 ? -29.327 8.734 67.606 1.00 88.06 542 PRO A C 1
ATOM 4240 O O . PRO A 1 542 ? -29.938 7.921 66.908 1.00 88.06 542 PRO A O 1
ATOM 4243 N N . ILE A 1 543 ? -28.379 8.359 68.473 1.00 88.88 543 ILE A N 1
ATOM 4244 C CA . ILE A 1 543 ? -27.904 6.976 68.635 1.00 88.88 543 ILE A CA 1
ATOM 4245 C C . ILE A 1 543 ? -28.906 6.149 69.451 1.00 88.88 543 ILE A C 1
ATOM 4247 O O . ILE A 1 543 ? -29.108 4.976 69.166 1.00 88.88 543 ILE A O 1
ATOM 4251 N N . ASN A 1 544 ? -29.611 6.751 70.408 1.00 87.62 544 ASN A N 1
ATOM 4252 C CA . ASN A 1 544 ? -30.644 6.047 71.181 1.00 87.62 544 ASN A CA 1
ATOM 4253 C C . ASN A 1 544 ? -32.074 6.259 70.646 1.00 87.62 544 ASN A C 1
ATOM 4255 O O . ASN A 1 544 ? -33.056 5.861 71.276 1.00 87.62 544 ASN A O 1
ATOM 4259 N N . THR A 1 545 ? -32.220 6.874 69.468 1.00 89.38 545 THR A N 1
ATOM 4260 C CA . THR A 1 545 ? -33.530 7.155 68.863 1.00 89.38 545 THR A CA 1
ATOM 4261 C C . THR A 1 545 ? -33.955 6.069 67.880 1.00 89.38 545 THR A C 1
ATOM 4263 O O . THR A 1 545 ? -33.184 5.651 67.020 1.00 89.38 545 THR A O 1
ATOM 4266 N N . ARG A 1 546 ? -35.230 5.655 67.945 1.00 87.69 546 ARG A N 1
ATOM 4267 C CA . ARG A 1 546 ? -35.803 4.704 66.981 1.00 87.69 546 ARG A CA 1
ATOM 4268 C C . ARG A 1 546 ? -35.793 5.280 65.549 1.00 87.69 546 ARG A C 1
ATOM 4270 O O . ARG A 1 546 ? -36.374 6.354 65.326 1.00 87.69 546 ARG A O 1
ATOM 4277 N N . PRO A 1 547 ? -35.199 4.575 64.571 1.00 88.56 547 PRO A N 1
ATOM 4278 C CA . PRO A 1 547 ? -35.196 4.998 63.176 1.00 88.56 547 PRO A CA 1
ATOM 4279 C C . PRO A 1 547 ? -36.586 4.879 62.560 1.00 88.56 547 PRO A C 1
ATOM 4281 O O . PRO A 1 547 ? -37.385 4.023 62.936 1.00 88.56 547 PRO A O 1
ATOM 4284 N N . HIS A 1 548 ? -36.884 5.741 61.590 1.00 84.06 548 HIS A N 1
ATOM 4285 C CA . HIS A 1 548 ? -38.173 5.719 60.905 1.00 84.06 548 HIS A CA 1
ATOM 4286 C C . HIS A 1 548 ? -38.069 6.252 59.477 1.00 84.06 548 HIS A C 1
ATOM 4288 O O . HIS A 1 548 ? -37.408 7.250 59.204 1.00 84.06 548 HIS A O 1
ATOM 4294 N N . ALA A 1 549 ? -38.789 5.619 58.551 1.00 78.44 549 ALA A N 1
ATOM 4295 C CA . ALA A 1 549 ? -38.846 6.047 57.154 1.00 78.44 549 ALA A CA 1
ATOM 4296 C C . ALA A 1 549 ? -39.904 7.143 56.889 1.00 78.44 549 ALA A C 1
ATOM 4298 O O . ALA A 1 549 ? -39.944 7.723 55.801 1.00 78.44 549 ALA A O 1
ATOM 4299 N N . THR A 1 550 ? -40.777 7.461 57.846 1.00 67.62 550 THR A N 1
ATOM 4300 C CA . THR A 1 550 ? -41.933 8.357 57.648 1.00 67.62 550 THR A CA 1
ATOM 4301 C C . THR A 1 550 ? -42.066 9.391 58.758 1.00 67.62 550 THR A C 1
ATOM 4303 O O . THR A 1 550 ? -41.636 9.158 59.874 1.00 67.62 550 THR A O 1
ATOM 4306 N N . VAL A 1 551 ? -42.720 10.519 58.462 1.00 59.28 551 VAL A N 1
ATOM 4307 C CA . VAL A 1 551 ? -42.837 11.724 59.318 1.00 59.28 551 VAL A CA 1
ATOM 4308 C C . VAL A 1 551 ? -43.362 11.461 60.745 1.00 59.28 551 VAL A C 1
ATOM 4310 O O . VAL A 1 551 ? -43.157 12.292 61.623 1.00 59.28 551 VAL A O 1
ATOM 4313 N N . LYS A 1 552 ? -44.021 10.324 61.003 1.00 53.44 552 LYS A N 1
ATOM 4314 C CA . LYS A 1 552 ? -44.478 9.925 62.338 1.00 53.44 552 LYS A CA 1
ATOM 4315 C C . LYS A 1 552 ? -44.041 8.490 62.658 1.00 53.44 552 LYS A C 1
ATOM 4317 O O . LYS A 1 552 ? -44.347 7.607 61.849 1.00 53.44 552 LYS A O 1
ATOM 4322 N N . PRO A 1 553 ? -43.378 8.238 63.802 1.00 44.09 553 PRO A N 1
ATOM 4323 C CA . PRO A 1 553 ? -43.317 6.895 64.363 1.00 44.09 553 PRO A CA 1
ATOM 4324 C C . PRO A 1 553 ? -44.745 6.491 64.766 1.00 44.09 553 PRO A C 1
ATOM 4326 O O . PRO A 1 553 ? -45.477 7.310 65.326 1.00 44.09 553 PRO A O 1
ATOM 4329 N N . ARG A 1 554 ? -45.169 5.282 64.396 1.00 37.84 554 ARG A N 1
ATOM 4330 C CA . ARG A 1 554 ? -46.374 4.667 64.965 1.00 37.84 554 ARG A CA 1
ATOM 4331 C C . ARG A 1 554 ? -46.047 4.074 66.323 1.00 37.84 554 ARG A C 1
ATOM 4333 O O . ARG A 1 554 ? -44.927 3.526 66.447 1.00 37.84 554 ARG A O 1
#

Nearest PDB structures (foldseek):
  6eud-assembly1_A  TM=5.717E-01  e=9.724E-51  Escherichia coli
  6heg-assembly1_A  TM=5.901E-01  e=6.810E-41  Escherichia coli K-12
  6zww-assembly4_G  TM=7.848E-01  e=1.682E-19  Escherichia coli
  6o16-assembly1_A  TM=6.272E-01  e=1.324E-20  Mus musculus
  7akp-assembly1_A  TM=6.154E-01  e=1.972E-19  Escherichia coli

pLDDT: mean 90.19, std 8.15, range [37.84, 97.94]

Secondary structure (DSSP, 8-state):
-THHHHT-PPTT--EEEE-SEEEEEEEETTTTEEEEEEEEPPHHHHHHHHHGGGSSS--EEEESS-GGGGGGS-SSPPPGGGTS--HHHHHHHHHHT--SGGGS--SSPPPHHHHHHHHHHHHHTTSB-TTSPBPHHHHHHHTT-S-HHHHHHHHHHHHTT-HHHHHHHHHHHHS--SBS-TTS--BTHHHHHHHH-SS--TTB-HHHHHHHHHHHHHHHHHH-----S-PPPHHHHHHHH-GGGEEEESSTTS-EEEETTSSEEE-SS--TTTT-SEEEEEEE---SSSEEEEEEEE--HHHHHHHSGGG-EEEEEEEEETTTTEEEEEEEEEETTEEEEEEE-PPPPSHHHHHHHHHHHHHH-GGGS---HHHHHHHHHHHHHHHHTTTT--SPP-SHHHHHHTHHHHTGGG-TT--BGGGGGG--HHHHHHHTS-HHHHHHHHHHS-SEEE-TTS-EEEEEEETTEEEEEEEEGGGSTT--S--EETTTTEEPEEEEE-TTS-EEEEES-HHHHHHTTHHHHHHHHHHH-TTS---S-SSSSPP-SSSS--

Mean predicted aligned error: 10.66 Å

Radius of gyration: 40.74 Å; Cα contacts (8 Å, |Δi|>4): 924; chains: 1; bounding box: 99×48×116 Å